Protein 6K52 (pdb70)

Nearest PDB structures (foldseek):
  6k54-assembly3_C  TM=1.002E+00  e=4.767E-101  metagenome
  6k53-assembly1_A  TM=1.001E+00  e=2.113E-100  metagenome
  6k55-assembly3_C  TM=9.970E-01  e=5.681E-97  Ardenticatenia bacterium
  7cbd-assembly1_A  TM=9.620E-01  e=1.735E-65  Cellulomonas fimi ATCC 484
  5xyh-assembly1_A  TM=9.557E-01  e=5.024E-64  Xanthomonas oryzae pv. oryzae

Secondary structure (DSSP, 8-state):
--S-TTTT-EEP--HHHHHHHHHHHHT-S-HHHHHHHHHHTTS-BPEEE-SGGGGTSTTHHHHHHHHHHHHHHHHTS-EEEEEEE---TTTTTTSSS---S--GGGTHHHHIIIIIIHHHHHHHT-GGGTTSEEEEEE-TTSHHHHHH-TTSHHHHHHHHHHHHHHHHHHHHHTTSTTEEEEEE---HHHH-SHHHHHHHHHHHHHHHHTSTTGGGS--EEEE-TT----S--TT---TT-EETTEEGGGSTTTTT-S--SHHHHHHHHHHHHHHTT--TT-EEEEE-TT----SEETTEE--SSS-S--SSHHHHHHHH-S---SSTT--SS-S----SPPEEEEETTEEEEEB-SPTTB-SS-SSSS---TT-TT----GGG-TTSB-SS-TTSB--PPSS--STTSB-HHHHHHHHHT-SSPP--

Sequence (428 aa):
MMLDNPFIGAIGYVNPDWATNVIISQANQTADPTLAAQMRKVATYSTAVWLDRRIAAITAGRGLRGHLDEALRRQMQQAGQPVVITLVIYDLPNRDDCSAAAAAASNGELLVAQNNGLARYKAEFIDPIVAILSDPRYAGLRIVTIIEPDDSLPNLVTNLSIPACAEEAQNAYIEGIRYAVNRLRTIPNVYIYLDIAHSGWLGWDNNNFNGAVNLYTQVVQQGMDQQGFNSIDGFITNVANYTPLEEEPYLPDPNLTIAGQPVRSASSFYEWNPYFDELDYALALRNAFIGRGFPSTIGMLIDTSRNGWGGCSYGRCRRPTGPSSDTSSVVNAYVDGSRVDRRYHRGNWCNQAGGIGERPQAAPRRSSGIDAYVWVKPPGESDGVSSQPGIVDPDDDPNKKFDPMCDPNGQSRYNSAYPTGALPNAPHAGRWFPQQFEILVRNAYPPIQQP

Foldseek 3Di:
DDLFQQPFAAEQQDVVLLVLLLVLLVVDDPVQLSVLSNLLSVFHEAAEPAALCQQVPDCHPLNSLVSLVVVCVVVVTAYEHEYEQAAQALALVQFPGDLHPAHPVPCRLVCCLPRPLVVVLVSLQPPVNLRYQYEYEYHPNQVLCVLPPCVRVSNVVCVVSSLVNRLSNLQSQLVRPRYAYAYEDEALLRQQDPSSLVSSLVRVQVSQCPHPVRLVSHQAYEYQALAAQAQDLPQQNFQQDDFPRGGLCCAPQNVNRSDRGGNVVRVVSLVSNVVVPRPNSHAYEYAQQFHQLADDDLHDHAAPHFDPPSPDSNVRCCNRGSPNAQHRPLRFAALTAGEDGWDACPDRRHGIYHNHPHQQFGQAAQDAPDADPVRNSFGDGQLQHQPAADPVDRVHGSNHDHPHDGGRDGDSVSNSSHQPRYVVHRDD

CATH classification: 3.20.20.40

Radius of gyration: 20.63 Å; Cα contacts (8 Å, |Δi|>4): 969; chains: 1; bounding box: 55×48×62 Å

Structure (mmCIF, N/CA/C/O backbone):
data_6K52
#
_entry.id   6K52
#
_cell.length_a   141.168
_cell.length_b   141.168
_cell.length_c   223.210
_cell.angle_alpha   90.000
_cell.angle_beta   90.000
_cell.angle_gamma   120.000
#
_symmetry.space_group_name_H-M   'H 3 2'
#
loop_
_entity.id
_entity.type
_entity.pdbx_description
1 polymer 'GH6 cellobiohydrolase, HMCEL6A'
2 non-polymer 'CALCIUM ION'
3 non-polymer 'ACETATE ION'
4 water water
#
loop_
_atom_site.group_PDB
_atom_site.id
_atom_site.type_symbol
_atom_site.label_atom_id
_atom_site.label_alt_id
_atom_site.label_comp_id
_atom_site.label_asym_id
_atom_site.label_entity_id
_atom_site.label_seq_id
_atom_site.pdbx_PDB_ins_code
_atom_site.Cartn_x
_atom_site.Cartn_y
_atom_site.Cartn_z
_atom_site.occupancy
_atom_site.B_iso_or_equiv
_atom_site.auth_seq_id
_atom_site.auth_comp_id
_atom_site.auth_asym_id
_atom_site.auth_atom_id
_atom_site.pdbx_PDB_model_num
ATOM 1 N N . MET A 1 1 ? -82.22929 -1.51058 -28.75346 1.000 48.59000 0 MET A N 1
ATOM 2 C CA A MET A 1 1 ? -81.30107 -0.84497 -27.83940 0.430 33.73000 0 MET A CA 1
ATOM 3 C CA B MET A 1 1 ? -81.31907 -0.83496 -27.84340 0.570 33.73000 0 MET A CA 1
ATOM 4 C C . MET A 1 1 ? -81.17817 -1.59924 -26.51855 1.000 32.72000 0 MET A C 1
ATOM 5 O O . MET A 1 1 ? -82.16325 -2.08410 -25.95657 1.000 34.60000 0 MET A O 1
ATOM 14 N N . LEU A 1 2 ? -79.94916 -1.70463 -26.03464 1.000 24.87000 1 LEU A N 1
ATOM 15 C CA . LEU A 1 2 ? -79.63727 -2.44592 -24.81980 1.000 20.70000 1 LEU A CA 1
ATOM 16 C C . LEU A 1 2 ? -80.08101 -1.69904 -23.55663 1.000 22.67000 1 LEU A C 1
ATOM 17 O O . LEU A 1 2 ? -80.19071 -0.46902 -23.55441 1.000 21.47000 1 LEU A O 1
ATOM 22 N N . ASP A 1 3 ? -80.33812 -2.43518 -22.47975 1.000 23.81000 2 ASP A N 1
ATOM 23 C CA . ASP A 1 3 ? -80.68788 -1.77832 -21.21961 1.000 25.49000 2 ASP A CA 1
ATOM 24 C C . ASP A 1 3 ? -79.45667 -1.10473 -20.61357 1.000 24.55000 2 ASP A C 1
ATOM 25 O O . ASP A 1 3 ? -79.57038 -0.05681 -19.98637 1.000 25.56000 2 ASP A O 1
ATOM 30 N N . ASN A 1 4 ? -78.28383 -1.69498 -20.82275 1.000 18.76000 3 ASN A N 1
ATOM 31 C CA . ASN A 1 4 ? -77.03366 -1.11837 -20.31072 1.000 17.68000 3 ASN A CA 1
ATOM 32 C C . ASN A 1 4 ? -75.90278 -1.37847 -21.29384 1.000 21.67000 3 ASN A C 1
ATOM 33 O O . ASN A 1 4 ? -75.44007 -2.51256 -21.41308 1.000 19.71000 3 ASN A O 1
ATOM 38 N N . PRO A 1 5 ? -75.42857 -0.32346 -21.98568 1.000 16.90000 4 PRO A N 1
ATOM 39 C CA . PRO A 1 5 ? -74.43269 -0.54151 -23.04378 1.000 16.62000 4 PRO A CA 1
ATOM 40 C C . PRO A 1 5 ? -73.07677 -0.99094 -22.51295 1.000 16.60000 4 PRO A C 1
ATOM 41 O O . PRO A 1 5 ? -72.24193 -1.44500 -23.29609 1.000 18.82000 4 PRO A O 1
ATOM 45 N N . PHE A 1 6 ? -72.86266 -0.88623 -21.20195 1.000 15.33000 5 PHE A N 1
ATOM 46 C CA . PHE A 1 6 ? -71.59472 -1.29464 -20.60910 1.000 17.52000 5 PHE A CA 1
ATOM 47 C C . PHE A 1 6 ? -71.53806 -2.78772 -20.28337 1.000 17.58000 5 PHE A C 1
ATOM 48 O O . PHE A 1 6 ? -70.45719 -3.34401 -20.09354 1.000 21.45000 5 PHE A O 1
ATOM 56 N N . ILE A 1 7 ? -72.70121 -3.42744 -20.21642 1.000 19.63000 6 ILE A N 1
ATOM 57 C CA . ILE A 1 7 ? -72.76655 -4.87347 -19.99167 1.000 20.31000 6 ILE A CA 1
ATOM 58 C C . ILE A 1 7 ? -72.46681 -5.60231 -21.29882 1.000 21.54000 6 ILE A C 1
ATOM 59 O O . ILE A 1 7 ? -73.09581 -5.33397 -22.31974 1.000 22.17000 6 ILE A O 1
ATOM 64 N N . GLY A 1 8 ? -71.50103 -6.51855 -21.27105 1.000 23.34000 7 GLY A N 1
ATOM 65 C CA . GLY A 1 8 ? -71.19330 -7.32241 -22.44422 1.000 23.66000 7 GLY A CA 1
ATOM 66 C C . GLY A 1 8 ? -70.29520 -6.63744 -23.46315 1.000 20.99000 7 GLY A C 1
ATOM 67 O O . GLY A 1 8 ? -70.19338 -7.08126 -24.60624 1.000 25.97000 7 GLY A O 1
ATOM 68 N N . ALA A 1 9 ? -69.64091 -5.55468 -23.05600 1.000 20.23000 8 ALA A N 1
ATOM 69 C CA . ALA A 1 9 ? -68.71880 -4.85274 -23.94093 1.000 17.79000 8 ALA A CA 1
ATOM 70 C C . ALA A 1 9 ? -67.47066 -4.48818 -23.16394 1.000 20.84000 8 ALA A C 1
ATOM 71 O O . ALA A 1 9 ? -67.52054 -4.32439 -21.94791 1.000 22.67000 8 ALA A O 1
ATOM 73 N N . ILE A 1 10 ? -66.34868 -4.37233 -23.85999 1.000 17.95000 9 ILE A N 1
ATOM 74 C CA . ILE A 1 10 ? -65.13052 -3.88974 -23.22998 1.000 20.22000 9 ILE A CA 1
ATOM 75 C C . ILE A 1 10 ? -64.96718 -2.41672 -23.57272 1.000 17.25000 9 ILE A C 1
ATOM 76 O O . ILE A 1 10 ? -65.40914 -1.97042 -24.63361 1.000 17.90000 9 ILE A O 1
ATOM 81 N N . GLY A 1 11 ? -64.35094 -1.65803 -22.67262 1.000 19.08000 10 GLY A N 1
ATOM 82 C CA . GLY A 1 11 ? -64.20361 -0.23103 -22.89338 1.000 17.68000 10 GLY A CA 1
ATOM 83 C C . GLY A 1 11 ? -63.15760 0.07491 -23.94639 1.000 15.66000 10 GLY A C 1
ATOM 84 O O . GLY A 1 11 ? -62.11876 -0.58233 -24.02257 1.000 17.77000 10 GLY A O 1
ATOM 85 N N . TYR A 1 12 ? -63.44241 1.07913 -24.76919 1.000 13.96000 11 TYR A N 1
ATOM 86 C CA . TYR A 1 12 ? -62.47334 1.60706 -25.71215 1.000 14.58000 11 TYR A CA 1
ATOM 87 C C . TYR A 1 12 ? -61.22618 2.06862 -24.98315 1.000 17.30000 11 TYR A C 1
ATOM 88 O O . TYR A 1 12 ? -61.31795 2.75946 -23.97102 1.000 16.55000 11 TYR A O 1
ATOM 97 N N . VAL A 1 13 ? -60.05430 1.69743 -25.49029 1.000 14.61000 12 VAL A N 1
ATOM 98 C CA . VAL A 1 13 ? -58.80615 2.17502 -24.91628 1.000 14.20000 12 VAL A CA 1
ATOM 99 C C . VAL A 1 13 ? -58.19496 3.18505 -25.88614 1.000 18.04000 12 VAL A C 1
ATOM 100 O O . VAL A 1 13 ? -57.83612 2.83817 -27.00722 1.000 19.17000 12 VAL A O 1
ATOM 104 N N . ASN A 1 14 ? -58.10463 4.43595 -25.45092 1.000 16.15000 13 ASN A N 1
ATOM 105 C CA . ASN A 1 14 ? -57.61442 5.52498 -26.29975 1.000 17.45000 13 ASN A CA 1
ATOM 106 C C . ASN A 1 14 ? -56.10244 5.45864 -26.43686 1.000 14.51000 13 ASN A C 1
ATOM 107 O O . ASN A 1 14 ? -55.38131 5.74429 -25.48685 1.000 15.93000 13 ASN A O 1
ATOM 112 N N . PRO A 1 15 ? -55.60961 5.10374 -27.63795 1.000 16.82000 14 PRO A N 1
ATOM 113 C CA . PRO A 1 15 ? -54.15966 4.92941 -27.77908 1.000 18.05000 14 PRO A CA 1
ATOM 114 C C . PRO A 1 15 ? -53.37833 6.22518 -27.58089 1.000 17.87000 14 PRO A C 1
ATOM 115 O O . PRO A 1 15 ? -52.21732 6.17883 -27.17298 1.000 19.85000 14 PRO A O 1
ATOM 119 N N . ASP A 1 16 ? -54.00307 7.36938 -27.84965 1.000 16.98000 15 ASP A N 1
ATOM 120 C CA . ASP A 1 16 ? -53.30375 8.64419 -27.69946 1.000 17.59000 15 ASP A CA 1
ATOM 121 C C . ASP A 1 16 ? -53.07557 8.99987 -26.23341 1.000 19.06000 15 ASP A C 1
ATOM 122 O O . ASP A 1 16 ? -52.03041 9.54855 -25.86538 1.000 21.33000 15 ASP A O 1
ATOM 127 N N . TRP A 1 17 ? -54.04560 8.66095 -25.39041 1.000 16.05000 16 TRP A N 1
ATOM 128 C CA . TRP A 1 17 ? -53.89146 8.84065 -23.95439 1.000 15.33000 16 TRP A CA 1
ATOM 129 C C . TRP A 1 17 ? -52.88968 7.80931 -23.41164 1.000 13.64000 16 TRP A C 1
ATOM 130 O O . TRP A 1 17 ? -51.96655 8.14895 -22.66663 1.000 15.62000 16 TRP A O 1
ATOM 141 N N . ALA A 1 18 ? -53.06501 6.55542 -23.80385 1.000 16.17000 17 ALA A N 1
ATOM 142 C CA . ALA A 1 18 ? -52.18124 5.49412 -23.31110 1.000 17.31000 17 ALA A CA 1
ATOM 143 C C . ALA A 1 18 ? -50.71819 5.79083 -23.66114 1.000 20.96000 17 ALA A C 1
ATOM 144 O O . ALA A 1 18 ? -49.81620 5.51246 -22.87125 1.000 20.11000 17 ALA A O 1
ATOM 146 N N . THR A 1 19 ? -50.48812 6.38498 -24.83005 1.000 19.82000 18 THR A N 1
ATOM 147 C CA . THR A 1 19 ? -49.12806 6.73673 -25.24707 1.000 20.33000 18 THR A CA 1
ATOM 148 C C . THR A 1 19 ? -48.46676 7.72339 -24.27893 1.000 23.06000 18 THR A C 1
ATOM 149 O O . THR A 1 19 ? -47.28077 7.59404 -23.96003 1.000 21.45000 18 THR A O 1
ATOM 153 N N . ASN A 1 20 ? -49.23349 8.69449 -23.78571 1.000 17.16000 19 ASN A N 1
ATOM 154 C CA . ASN A 1 20 ? -48.71920 9.60918 -22.77858 1.000 15.94000 19 ASN A CA 1
ATOM 155 C C . ASN A 1 20 ? -48.37429 8.88986 -21.48273 1.000 17.84000 19 ASN A C 1
ATOM 156 O O . ASN A 1 20 ? -47.35418 9.18050 -20.85174 1.000 21.28000 19 ASN A O 1
ATOM 161 N N . VAL A 1 21 ? -49.23749 7.96400 -21.08484 1.000 17.10000 20 VAL A N 1
ATOM 162 C CA . VAL A 1 21 ? -49.02060 7.22572 -19.84399 1.000 17.39000 20 VAL A CA 1
ATOM 163 C C . VAL A 1 21 ? -47.74880 6.39743 -19.93922 1.000 17.47000 20 VAL A C 1
ATOM 164 O O . VAL A 1 21 ? -46.91474 6.40706 -19.03427 1.000 19.00000 20 VAL A O 1
ATOM 168 N N . ILE A 1 22 ? -47.61105 5.68060 -21.04436 1.000 20.67000 21 ILE A N 1
ATOM 169 C CA A ILE A 1 22 ? -46.45527 4.81835 -21.23959 0.570 20.85000 21 ILE A CA 1
ATOM 170 C CA B ILE A 1 22 ? -46.45527 4.81936 -21.27459 0.430 20.86000 21 ILE A CA 1
ATOM 171 C C . ILE A 1 22 ? -45.17008 5.64106 -21.37552 1.000 21.70000 21 ILE A C 1
ATOM 172 O O . ILE A 1 22 ? -44.12914 5.26171 -20.83465 1.000 22.48000 21 ILE A O 1
ATOM 181 N N . SER A 1 23 ? -45.24684 6.78620 -22.05131 1.000 21.29000 22 SER A N 1
ATOM 182 C CA . SER A 1 23 ? -44.09463 7.68994 -22.13122 1.000 23.37000 22 SER A CA 1
ATOM 183 C C . SER A 1 23 ? -43.61243 8.13757 -20.75717 1.000 24.07000 22 SER A C 1
ATOM 184 O O . SER A 1 23 ? -42.41140 8.18823 -20.50623 1.000 25.13000 22 SER A O 1
ATOM 187 N N . GLN A 1 24 ? -44.54429 8.46964 -19.86505 1.000 21.86000 23 GLN A N 1
ATOM 188 C CA . GLN A 1 24 ? -44.16111 8.85330 -18.51000 1.000 19.92000 23 GLN A CA 1
ATOM 189 C C . GLN A 1 24 ? -43.59836 7.66102 -17.72825 1.000 21.84000 23 GLN A C 1
ATOM 190 O O . GLN A 1 24 ? -42.63827 7.81065 -16.96429 1.000 23.50000 23 GLN A O 1
ATOM 196 N N . ALA A 1 25 ? -44.19165 6.48620 -17.92243 1.000 20.70000 24 ALA A N 1
ATOM 197 C CA . ALA A 1 25 ? -43.70291 5.27296 -17.26368 1.000 23.32000 24 ALA A CA 1
ATOM 198 C C . ALA A 1 25 ? -42.24799 5.03068 -17.65482 1.000 26.85000 24 ALA A C 1
ATOM 199 O O . ALA A 1 25 ? -41.41402 4.70032 -16.81093 1.000 26.60000 24 ALA A O 1
ATOM 201 N N . ASN A 1 26 ? -41.94502 5.22583 -18.93480 1.000 25.23000 25 ASN A N 1
ATOM 202 C CA . ASN A 1 26 ? -40.58310 5.03559 -19.42992 1.000 28.10000 25 ASN A CA 1
ATOM 203 C C . ASN A 1 26 ? -39.57482 6.03825 -18.86980 1.000 33.50000 25 ASN A C 1
ATOM 204 O O . ASN A 1 26 ? -38.36888 5.79696 -18.90092 1.000 32.18000 25 ASN A O 1
ATOM 209 N N . GLN A 1 27 ? -40.06852 7.15927 -18.35857 1.000 28.72000 26 GLN A N 1
ATOM 210 C CA . GLN A 1 27 ? -39.20223 8.17696 -17.77644 1.000 28.45000 26 GLN A CA 1
ATOM 211 C C . GLN A 1 27 ? -39.25814 8.15569 -16.25544 1.000 30.59000 26 GLN A C 1
ATOM 212 O O . GLN A 1 27 ? -38.72088 9.04444 -15.59431 1.000 36.29000 26 GLN A O 1
ATOM 218 N N . THR A 1 28 ? -39.91335 7.13775 -15.70558 1.000 29.87000 27 THR A N 1
ATOM 219 C CA . THR A 1 28 ? -40.07129 7.01953 -14.25859 1.000 27.85000 27 THR A CA 1
ATOM 220 C C . THR A 1 28 ? -39.05750 6.03118 -13.68484 1.000 29.65000 27 THR A C 1
ATOM 221 O O . THR A 1 28 ? -39.02780 4.86424 -14.07205 1.000 33.59000 27 THR A O 1
ATOM 225 N N . ALA A 1 29 ? -38.23532 6.51281 -12.75780 1.000 33.12000 28 ALA A N 1
ATOM 226 C CA . ALA A 1 29 ? -37.12148 5.73244 -12.22001 1.000 37.99000 28 ALA A CA 1
ATOM 227 C C . ALA A 1 29 ? -37.56371 4.53840 -11.36420 1.000 36.45000 28 ALA A C 1
ATOM 228 O O . ALA A 1 29 ? -37.08400 3.41731 -11.55943 1.000 41.00000 28 ALA A O 1
ATOM 230 N N . ASP A 1 30 ? -38.46259 4.79044 -10.41610 1.000 33.08000 29 ASP A N 1
ATOM 231 C CA . ASP A 1 30 ? -39.02679 3.74043 -9.56625 1.000 32.86000 29 ASP A CA 1
ATOM 232 C C . ASP A 1 30 ? -39.72810 2.69275 -10.43040 1.000 39.93000 29 ASP A C 1
ATOM 233 O O . ASP A 1 30 ? -40.73107 2.98912 -11.07528 1.000 35.08000 29 ASP A O 1
ATOM 238 N N . PRO A 1 31 ? -39.21540 1.45163 -10.41666 1.000 39.83000 30 PRO A N 1
ATOM 239 C CA . PRO A 1 31 ? -39.74072 0.34890 -11.23482 1.000 36.75000 30 PRO A CA 1
ATOM 240 C C . PRO A 1 31 ? -41.17179 -0.03882 -10.86680 1.000 32.39000 30 PRO A C 1
ATOM 241 O O . PRO A 1 31 ? -41.93894 -0.41647 -11.75182 1.000 33.22000 30 PRO A O 1
ATOM 245 N N . THR A 1 32 ? -41.51670 0.03404 -9.58277 1.000 28.35000 31 THR A N 1
ATOM 246 C CA . THR A 1 32 ? -42.87474 -0.27571 -9.14174 1.000 29.22000 31 THR A CA 1
ATOM 247 C C . THR A 1 32 ? -43.86852 0.76562 -9.65748 1.000 30.64000 31 THR A C 1
ATOM 248 O O . THR A 1 32 ? -44.90064 0.41898 -10.24448 1.000 29.84000 31 THR A O 1
ATOM 252 N N . LEU A 1 33 ? -43.55320 2.03751 -9.43327 1.000 28.57000 32 LEU A N 1
ATOM 253 C CA . LEU A 1 33 ? -44.39896 3.12580 -9.92002 1.000 28.78000 32 LEU A CA 1
ATOM 254 C C . LEU A 1 33 ? -44.52208 3.06510 -11.43803 1.000 25.07000 32 LEU A C 1
ATOM 255 O O . LEU A 1 33 ? -45.61207 3.22347 -11.98493 1.000 24.97000 32 LEU A O 1
ATOM 260 N N . ALA A 1 34 ? -43.41018 2.81696 -12.12414 1.000 25.76000 33 ALA A N 1
ATOM 261 C CA . ALA A 1 34 ? -43.45030 2.71123 -13.57716 1.000 27.57000 33 ALA A CA 1
ATOM 262 C C . ALA A 1 34 ? -44.37060 1.57553 -14.02131 1.000 25.27000 33 ALA A C 1
ATOM 263 O O . ALA A 1 34 ? -45.13863 1.71889 -14.96923 1.000 24.21000 33 ALA A O 1
ATOM 265 N N . ALA A 1 35 ? -44.29683 0.44539 -13.32652 1.000 24.09000 34 ALA A N 1
ATOM 266 C CA . ALA A 1 35 ? -45.12414 -0.70434 -13.67667 1.000 27.08000 34 ALA A CA 1
ATOM 267 C C . ALA A 1 35 ? -46.60305 -0.41003 -13.41852 1.000 20.76000 34 ALA A C 1
ATOM 268 O O . ALA A 1 35 ? -47.47721 -0.86968 -14.16155 1.000 24.55000 34 ALA A O 1
ATOM 270 N N . GLN A 1 36 ? -46.87780 0.34885 -12.36437 1.000 20.37000 35 GLN A N 1
ATOM 271 C CA . GLN A 1 36 ? -48.24668 0.76213 -12.07121 1.000 20.31000 35 GLN A CA 1
ATOM 272 C C . GLN A 1 36 ? -48.78053 1.66546 -13.18201 1.000 19.90000 35 GLN A C 1
ATOM 273 O O . GLN A 1 36 ? -49.92259 1.51481 -13.61797 1.000 21.47000 35 GLN A O 1
ATOM 279 N N . MET A 1 37 ? -47.94933 2.59934 -13.63089 1.000 21.28000 36 MET A N 1
ATOM 280 C CA . MET A 1 37 ? -48.33319 3.45963 -14.74771 1.000 19.02000 36 MET A CA 1
ATOM 281 C C . MET A 1 37 ? -48.64947 2.63993 -15.99284 1.000 19.96000 36 MET A C 1
ATOM 282 O O . MET A 1 37 ? -49.64345 2.90230 -16.66873 1.000 19.23000 36 MET A O 1
ATOM 287 N N . ARG A 1 38 ? -47.83673 1.62579 -16.29008 1.000 20.24000 37 ARG A N 1
ATOM 288 C CA . ARG A 1 38 ? -48.11401 0.79207 -17.46021 1.000 22.60000 37 ARG A CA 1
ATOM 289 C C . ARG A 1 38 ? -49.46517 0.09738 -17.36725 1.000 21.94000 37 ARG A C 1
ATOM 290 O O . ARG A 1 38 ? -50.17028 -0.06026 -18.37323 1.000 21.96000 37 ARG A O 1
ATOM 298 N N . LYS A 1 39 ? -49.82820 -0.31375 -16.15730 1.000 19.02000 38 LYS A N 1
ATOM 299 C CA . LYS A 1 39 ? -51.13033 -0.92548 -15.92033 1.000 19.25000 38 LYS A CA 1
ATOM 300 C C . LYS A 1 39 ? -52.25310 0.08584 -16.14808 1.000 15.73000 38 LYS A C 1
ATOM 301 O O . LYS A 1 39 ? -53.26722 -0.22780 -16.76907 1.000 18.61000 38 LYS A O 1
ATOM 307 N N . VAL A 1 40 ? -52.06477 1.29770 -15.64687 1.000 17.68000 39 VAL A N 1
ATOM 308 C CA . VAL A 1 40 ? -53.06353 2.34898 -15.83961 1.000 15.56000 39 VAL A CA 1
ATOM 309 C C . VAL A 1 40 ? -53.38557 2.56033 -17.32856 1.000 16.87000 39 VAL A C 1
ATOM 310 O O . VAL A 1 40 ? -54.54755 2.73868 -17.70045 1.000 16.55000 39 VAL A O 1
ATOM 314 N N . ALA A 1 41 ? -52.36265 2.46423 -18.17664 1.000 16.13000 40 ALA A N 1
ATOM 315 C CA . ALA A 1 41 ? -52.51569 2.65953 -19.62259 1.000 19.37000 40 ALA A CA 1
ATOM 316 C C . ALA A 1 41 ? -53.42599 1.63988 -20.30572 1.000 18.09000 40 ALA A C 1
ATOM 317 O O . ALA A 1 41 ? -53.78802 1.81818 -21.46867 1.000 18.90000 40 ALA A O 1
ATOM 319 N N . THR A 1 42 ? -53.78320 0.56684 -19.59989 1.000 19.77000 41 THR A N 1
ATOM 320 C CA . THR A 1 42 ? -54.65449 -0.45485 -20.17302 1.000 17.47000 41 THR A CA 1
ATOM 321 C C . THR A 1 42 ? -56.13940 -0.16652 -19.95888 1.000 15.04000 41 THR A C 1
ATOM 322 O O . THR A 1 42 ? -56.99161 -0.87422 -20.49595 1.000 18.35000 41 THR A O 1
ATOM 326 N N . TYR A 1 43 ? -56.44510 0.87241 -19.18167 1.000 16.54000 42 TYR A N 1
ATOM 327 C CA . TYR A 1 43 ? -57.83800 1.18669 -18.85352 1.000 17.18000 42 TYR A CA 1
ATOM 328 C C . TYR A 1 43 ? -58.50083 2.14103 -19.85731 1.000 15.68000 42 TYR A C 1
ATOM 329 O O . TYR A 1 43 ? -57.81571 2.83800 -20.62423 1.000 16.66000 42 TYR A O 1
ATOM 338 N N . SER A 1 44 ? -59.83483 2.14136 -19.84422 1.000 14.20000 43 SER A N 1
ATOM 339 C CA . SER A 1 44 ? -60.66372 2.86973 -20.81604 1.000 15.70000 43 SER A CA 1
ATOM 340 C C . SER A 1 44 ? -60.99534 4.28873 -20.33576 1.000 17.70000 43 SER A C 1
ATOM 341 O O . SER A 1 44 ? -61.46223 4.47164 -19.20770 1.000 15.52000 43 SER A O 1
ATOM 344 N N . THR A 1 45 ? -60.76516 5.27883 -21.20360 1.000 14.60000 44 THR A N 1
ATOM 345 C CA . THR A 1 45 ? -61.06180 6.68085 -20.91132 1.000 13.28000 44 THR A CA 1
ATOM 346 C C . THR A 1 45 ? -61.92873 7.25426 -22.03116 1.000 13.18000 44 THR A C 1
ATOM 347 O O . THR A 1 45 ? -61.93793 6.72946 -23.14226 1.000 14.24000 44 THR A O 1
ATOM 351 N N . ALA A 1 46 ? -62.66245 8.31738 -21.72293 1.000 13.60000 45 ALA A N 1
ATOM 352 C CA . ALA A 1 46 ? -63.52936 8.95977 -22.71375 1.000 12.38000 45 ALA A CA 1
ATOM 353 C C . ALA A 1 46 ? -62.74919 9.87475 -23.64464 1.000 11.80000 45 ALA A C 1
ATOM 354 O O . ALA A 1 46 ? -61.70004 10.41143 -23.28461 1.000 13.13000 45 ALA A O 1
ATOM 356 N N . VAL A 1 47 ? -63.28823 10.05010 -24.84757 1.000 11.15000 46 VAL A N 1
ATOM 357 C CA . VAL A 1 47 ? -62.72806 10.97314 -25.83544 1.000 11.65000 46 VAL A CA 1
ATOM 358 C C . VAL A 1 47 ? -63.52874 12.26933 -25.77516 1.000 12.21000 46 VAL A C 1
ATOM 359 O O . VAL A 1 47 ? -64.74676 12.25666 -25.98308 1.000 14.27000 46 VAL A O 1
ATOM 363 N N . TRP A 1 48 ? -62.84446 13.37711 -25.48900 1.000 14.17000 47 TRP A N 1
ATOM 364 C CA . TRP A 1 48 ? -63.50513 14.67424 -25.32972 1.000 11.34000 47 TRP A CA 1
ATOM 365 C C . TRP A 1 48 ? -63.59303 15.42950 -26.65058 1.000 13.61000 47 TRP A C 1
ATOM 366 O O . TRP A 1 48 ? -62.58503 15.60338 -27.34561 1.000 13.79000 47 TRP A O 1
ATOM 377 N N . LEU A 1 49 ? -64.80395 15.86486 -26.99942 1.000 12.12000 48 LEU A N 1
ATOM 378 C CA . LEU A 1 49 ? -65.00081 16.74312 -28.15325 1.000 14.09000 48 LEU A CA 1
ATOM 379 C C . LEU A 1 49 ? -65.31943 18.12109 -27.59298 1.000 12.96000 48 LEU A C 1
ATOM 380 O O . LEU A 1 49 ? -66.48134 18.43732 -27.29785 1.000 13.81000 48 LEU A O 1
ATOM 385 N N . ASP A 1 50 ? -64.27023 18.92080 -27.40390 1.000 11.44000 49 ASP A N 1
ATOM 386 C CA . ASP A 1 50 ? -64.36388 20.15668 -26.61567 1.000 12.45000 49 ASP A CA 1
ATOM 387 C C . ASP A 1 50 ? -64.25663 21.39782 -27.50246 1.000 14.75000 49 ASP A C 1
ATOM 388 O O . ASP A 1 50 ? -64.21732 22.52872 -27.00625 1.000 17.32000 49 ASP A O 1
ATOM 393 N N . ARG A 1 51 ? -64.16777 21.15603 -28.80551 1.000 14.09000 50 ARG A N 1
ATOM 394 C CA A ARG A 1 51 ? -64.20958 22.22023 -29.80631 0.570 17.42000 50 ARG A CA 1
ATOM 395 C CA B ARG A 1 51 ? -64.13058 22.21921 -29.81232 0.430 17.41000 50 ARG A CA 1
ATOM 396 C C . ARG A 1 51 ? -64.41081 21.62152 -31.18741 1.000 16.86000 50 ARG A C 1
ATOM 397 O O . ARG A 1 51 ? -64.24811 20.42452 -31.38563 1.000 15.20000 50 ARG A O 1
ATOM 412 N N . ILE A 1 52 ? -64.81867 22.45280 -32.14223 1.000 14.06000 51 ILE A N 1
ATOM 413 C CA . ILE A 1 52 ? -65.08287 21.96210 -33.48030 1.000 13.22000 51 ILE A CA 1
ATOM 414 C C . ILE A 1 52 ? -63.85408 21.25691 -34.07251 1.000 12.77000 51 ILE A C 1
ATOM 415 O O . ILE A 1 52 ? -63.98438 20.21706 -34.72669 1.000 15.44000 51 ILE A O 1
ATOM 420 N N . ALA A 1 53 ? -62.67093 21.79557 -33.78748 1.000 18.70000 52 ALA A N 1
ATOM 421 C CA . ALA A 1 53 ? -61.41810 21.23036 -34.29467 1.000 16.26000 52 ALA A CA 1
ATOM 422 C C . ALA A 1 53 ? -61.21142 19.79122 -33.83794 1.000 17.74000 52 ALA A C 1
ATOM 423 O O . ALA A 1 53 ? -60.60767 18.97821 -34.55313 1.000 20.14000 52 ALA A O 1
ATOM 425 N N . ALA A 1 54 ? -61.73943 19.46914 -32.65996 1.000 18.42000 53 ALA A N 1
ATOM 426 C CA . ALA A 1 54 ? -61.55272 18.13599 -32.10422 1.000 15.70000 53 ALA A CA 1
ATOM 427 C C . ALA A 1 54 ? -62.17503 17.06130 -32.98437 1.000 15.84000 53 ALA A C 1
ATOM 428 O O . ALA A 1 54 ? -61.79231 15.89520 -32.91061 1.000 18.54000 53 ALA A O 1
ATOM 430 N N . ILE A 1 55 ? -63.12200 17.44569 -33.83924 1.000 11.96000 54 ILE A N 1
ATOM 431 C CA . ILE A 1 55 ? -63.78429 16.46300 -34.67638 1.000 13.70000 54 ILE A CA 1
ATOM 432 C C . ILE A 1 55 ? -62.80450 15.86095 -35.68355 1.000 15.38000 54 ILE A C 1
ATOM 433 O O . ILE A 1 55 ? -62.88281 14.67802 -35.98676 1.000 17.45000 54 ILE A O 1
ATOM 438 N N . THR A 1 56 ? -61.86433 16.67180 -36.16346 1.000 19.96000 55 THR A N 1
ATOM 439 C CA . THR A 1 56 ? -60.93651 16.19376 -37.19061 1.000 17.84000 55 THR A CA 1
ATOM 440 C C . THR A 1 56 ? -59.45348 16.23433 -36.79970 1.000 23.11000 55 THR A C 1
ATOM 441 O O . THR A 1 56 ? -58.61566 15.65926 -37.49885 1.000 22.49000 55 THR A O 1
ATOM 445 N N . ALA A 1 57 ? -59.12324 16.91005 -35.70359 1.000 21.71000 56 ALA A N 1
ATOM 446 C CA . ALA A 1 57 ? -57.72519 17.02464 -35.27566 1.000 22.08000 56 ALA A CA 1
ATOM 447 C C . ALA A 1 57 ? -57.13649 15.67442 -34.86294 1.000 32.26000 56 ALA A C 1
ATOM 448 O O . ALA A 1 57 ? -57.76863 14.90944 -34.13904 1.000 24.88000 56 ALA A O 1
ATOM 450 N N . GLY A 1 58 ? -55.91659 15.38120 -35.30507 1.000 30.89000 57 GLY A N 1
ATOM 451 C CA . GLY A 1 58 ? -55.30588 14.10299 -34.97634 1.000 24.67000 57 GLY A CA 1
ATOM 452 C C . GLY A 1 58 ? -56.04920 12.98030 -35.66350 1.000 21.60000 57 GLY A C 1
ATOM 453 O O . GLY A 1 58 ? -56.48323 13.13561 -36.79845 1.000 28.26000 57 GLY A O 1
ATOM 454 N N . ARG A 1 59 ? -56.22643 11.84122 -34.99370 1.000 24.57000 58 ARG A N 1
ATOM 455 C CA . ARG A 1 59 ? -56.98173 10.77452 -35.64484 1.000 24.98000 58 ARG A CA 1
ATOM 456 C C . ARG A 1 59 ? -58.44364 11.19490 -35.78767 1.000 17.78000 58 ARG A C 1
ATOM 457 O O . ARG A 1 59 ? -59.16382 10.67123 -36.63172 1.000 25.30000 58 ARG A O 1
ATOM 465 N N . GLY A 1 60 ? -58.85936 12.15386 -34.96047 1.000 24.35000 59 GLY A N 1
ATOM 466 C CA . GLY A 1 60 ? -60.19422 12.73020 -35.05328 1.000 26.51000 59 GLY A CA 1
ATOM 467 C C . GLY A 1 60 ? -61.28742 11.78038 -34.60139 1.000 24.04000 59 GLY A C 1
ATOM 468 O O . GLY A 1 60 ? -61.00267 10.65324 -34.21161 1.000 17.35000 59 GLY A O 1
ATOM 469 N N . LEU A 1 61 ? -62.54432 12.21470 -34.66523 1.000 16.74000 60 LEU A N 1
ATOM 470 C CA . LEU A 1 61 ? -63.64351 11.33789 -34.25432 1.000 16.15000 60 LEU A CA 1
ATOM 471 C C . LEU A 1 61 ? -63.70888 10.04006 -35.06955 1.000 19.14000 60 LEU A C 1
ATOM 472 O O . LEU A 1 61 ? -63.85811 8.95399 -34.49873 1.000 17.32000 60 LEU A O 1
ATOM 477 N N . ARG A 1 62 ? -63.60394 10.14127 -36.39654 1.000 15.54000 61 ARG A N 1
ATOM 478 C CA . ARG A 1 62 ? -63.59628 8.95142 -37.23975 1.000 18.15000 61 AR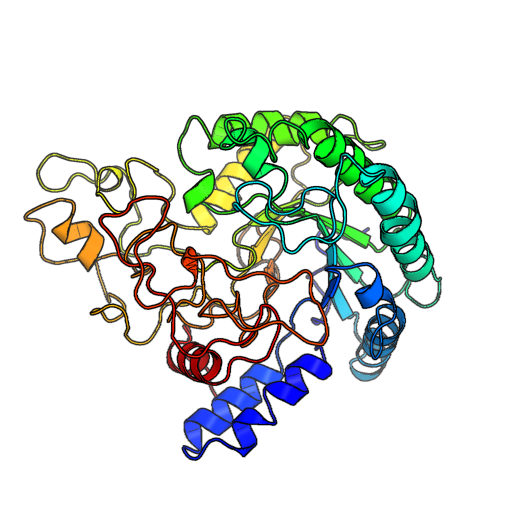G A CA 1
ATOM 479 C C . ARG A 1 62 ? -62.46048 8.01208 -36.86999 1.000 16.32000 61 ARG A C 1
ATOM 480 O O . ARG A 1 62 ? -62.64078 6.79512 -36.85020 1.000 20.67000 61 ARG A O 1
ATOM 488 N N . GLY A 1 63 ? -61.30432 8.58974 -36.56696 1.000 19.22000 62 GLY A N 1
ATOM 489 C CA . GLY A 1 63 ? -60.12349 7.81639 -36.22318 1.000 21.69000 62 GLY A CA 1
ATOM 490 C C . GLY A 1 63 ? -60.30860 7.02221 -34.94831 1.000 20.52000 62 GLY A C 1
ATOM 491 O O . GLY A 1 63 ? -59.92988 5.85110 -34.87055 1.000 19.27000 62 GLY A O 1
ATOM 492 N N . HIS A 1 64 ? -60.89939 7.65317 -33.93916 1.000 15.48000 63 HIS A N 1
ATOM 493 C CA . HIS A 1 64 ? -61.17748 6.93801 -32.69727 1.000 16.82000 63 HIS A CA 1
ATOM 494 C C . HIS A 1 64 ? -62.19677 5.83030 -32.92941 1.000 17.07000 63 HIS A C 1
ATOM 495 O O . HIS A 1 64 ? -62.08400 4.73517 -32.36561 1.000 17.76000 63 HIS A O 1
ATOM 502 N N . LEU A 1 65 ? -63.20175 6.10269 -33.75829 1.000 17.05000 64 LEU A N 1
ATOM 503 C CA . LEU A 1 65 ? -64.21501 5.09799 -34.03241 1.000 16.27000 64 LEU A CA 1
ATOM 504 C C . LEU A 1 65 ? -63.62535 3.93699 -34.84466 1.000 17.75000 64 LEU A C 1
ATOM 505 O O . LEU A 1 65 ? -63.96662 2.77003 -34.60785 1.000 18.12000 64 LEU A O 1
ATOM 510 N N . ASP A 1 66 ? -62.73333 4.25495 -35.78066 1.000 19.10000 65 ASP A N 1
ATOM 511 C CA . ASP A 1 66 ? -62.07163 3.21593 -36.56989 1.000 23.31000 65 ASP A CA 1
ATOM 512 C C . ASP A 1 66 ? -61.18479 2.35855 -35.67610 1.000 22.83000 65 ASP A C 1
ATOM 513 O O . ASP A 1 66 ? -61.11009 1.13756 -35.83832 1.000 25.06000 65 ASP A O 1
ATOM 518 N N . GLU A 1 67 ? -60.50857 3.00722 -34.73702 1.000 19.16000 66 GLU A N 1
ATOM 519 C CA . GLU A 1 67 ? -59.69368 2.29684 -33.75720 1.000 19.97000 66 GLU A CA 1
ATOM 520 C C . GLU A 1 67 ? -60.57083 1.42689 -32.85931 1.000 20.20000 66 GLU A C 1
ATOM 521 O O . GLU A 1 67 ? -60.20309 0.29874 -32.53153 1.000 18.83000 66 GLU A O 1
ATOM 527 N N . ALA A 1 68 ? -61.74169 1.93211 -32.47214 1.000 18.43000 67 ALA A N 1
ATOM 528 C CA . ALA A 1 68 ? -62.67284 1.11619 -31.69823 1.000 18.92000 67 ALA A CA 1
ATOM 529 C C . ALA A 1 68 ? -63.10219 -0.13156 -32.47443 1.000 18.90000 67 ALA A C 1
ATOM 530 O O . ALA A 1 68 ? -63.23641 -1.20864 -31.88761 1.000 20.22000 67 ALA A O 1
ATOM 532 N N . LEU A 1 69 ? -63.31124 0.01473 -33.78739 1.000 20.19000 68 LEU A N 1
ATOM 533 C CA . LEU A 1 69 ? -63.65657 -1.12604 -34.64057 1.000 24.00000 68 LEU A CA 1
ATOM 534 C C . LEU A 1 69 ? -62.54182 -2.16931 -34.62183 1.000 18.07000 68 LEU A C 1
ATOM 535 O O . LEU A 1 69 ? -62.80111 -3.37426 -34.52403 1.000 23.84000 68 LEU A O 1
ATOM 540 N N . ARG A 1 70 ? -61.30571 -1.68960 -34.70482 1.000 20.58000 69 ARG A N 1
ATOM 541 C CA A ARG A 1 70 ? -60.13992 -2.56588 -34.67906 0.560 22.48000 69 ARG A CA 1
ATOM 542 C CA B ARG A 1 70 ? -60.13492 -2.55789 -34.68006 0.440 22.49000 69 ARG A CA 1
ATOM 543 C C . ARG A 1 70 ? -60.05202 -3.32014 -33.36020 1.000 26.53000 69 ARG A C 1
ATOM 544 O O . ARG A 1 70 ? -59.81131 -4.52821 -33.34143 1.000 22.83000 69 ARG A O 1
ATOM 559 N N . GLN A 1 71 ? -60.25678 -2.60830 -32.25406 1.000 21.57000 70 GLN A N 1
ATOM 560 C CA . GLN A 1 71 ? -60.21885 -3.24554 -30.94117 1.000 19.88000 70 GLN A CA 1
ATOM 561 C C . GLN A 1 71 ? -61.33809 -4.26630 -30.78829 1.000 21.11000 70 GLN A C 1
ATOM 562 O O . GLN A 1 71 ? -61.17229 -5.28546 -30.11548 1.000 23.64000 70 GLN A O 1
ATOM 568 N N . MET A 1 72 ? -62.47806 -3.98791 -31.41017 1.000 21.75000 71 MET A N 1
ATOM 569 C CA . MET A 1 72 ? -63.61828 -4.89364 -31.37126 1.000 20.61000 71 MET A CA 1
ATOM 570 C C . MET A 1 72 ? -63.32964 -6.16956 -32.16551 1.000 25.46000 71 MET A C 1
ATOM 571 O O . MET A 1 72 ? -63.64888 -7.27457 -31.72069 1.000 25.75000 71 MET A O 1
ATOM 576 N N . GLN A 1 73 ? -62.72767 -6.00450 -33.34052 1.000 26.41000 72 GLN A N 1
ATOM 577 C CA . GLN A 1 73 ? -62.35300 -7.14644 -34.17275 1.000 25.90000 72 GLN A CA 1
ATOM 578 C C . GLN A 1 73 ? -61.33016 -7.99782 -33.42696 1.000 28.47000 72 GLN A C 1
ATOM 579 O O . GLN A 1 73 ? -61.47146 -9.21681 -33.33018 1.000 30.70000 72 GLN A O 1
ATOM 585 N N . GLN A 1 74 ? -60.31397 -7.33417 -32.88591 1.000 26.29000 73 GLN A N 1
ATOM 586 C CA . GLN A 1 74 ? -59.25308 -7.98856 -32.12609 1.000 29.71000 73 GLN A CA 1
ATOM 587 C C . GLN A 1 74 ? -59.76819 -8.75166 -30.89720 1.000 38.86000 73 GLN A C 1
ATOM 588 O O . GLN A 1 74 ? -59.32344 -9.86682 -30.61443 1.000 33.94000 73 GLN A O 1
ATOM 594 N N . ALA A 1 75 ? -60.71500 -8.15956 -30.17603 1.000 28.31000 74 ALA A N 1
ATOM 595 C CA . ALA A 1 75 ? -61.21907 -8.75766 -28.94511 1.000 28.58000 74 ALA A CA 1
ATOM 596 C C . ALA A 1 75 ? -62.28434 -9.82036 -29.18823 1.000 30.26000 74 ALA A C 1
ATOM 597 O O . ALA A 1 75 ? -62.49650 -10.69546 -28.34938 1.000 33.31000 74 ALA A O 1
ATOM 599 N N . GLY A 1 76 ? -62.96939 -9.73298 -30.32217 1.000 27.54000 75 GLY A N 1
ATOM 600 C CA . GLY A 1 76 ? -64.06063 -10.64867 -30.60227 1.000 28.63000 75 GLY A CA 1
ATOM 601 C C . GLY A 1 76 ? -65.29051 -10.39052 -29.75215 1.000 35.69000 75 GLY A C 1
ATOM 602 O O . GLY A 1 76 ? -66.12072 -11.27836 -29.55425 1.000 34.95000 75 GLY A O 1
ATOM 603 N N . GLN A 1 77 ? -65.41018 -9.16959 -29.23992 1.000 28.04000 76 GLN A N 1
ATOM 604 C CA . GLN A 1 77 ? -66.60304 -8.77543 -28.49577 1.000 33.42000 76 GLN A CA 1
ATOM 605 C C . GLN A 1 77 ? -66.83468 -7.26235 -28.61248 1.000 25.81000 76 GLN A C 1
ATOM 606 O O . GLN A 1 77 ? -65.91252 -6.52651 -28.98541 1.000 22.57000 76 GLN A O 1
ATOM 612 N N . PRO A 1 78 ? -68.07155 -6.80510 -28.34232 1.000 29.18000 77 PRO A N 1
ATOM 613 C CA . PRO A 1 78 ? -68.37422 -5.39298 -28.60405 1.000 21.82000 77 PRO A CA 1
ATOM 614 C C . PRO A 1 78 ? -67.50094 -4.45534 -27.77993 1.000 25.33000 77 PRO A C 1
ATOM 615 O O . PRO A 1 78 ? -67.06396 -4.79865 -26.67402 1.000 20.30000 77 PRO A O 1
ATOM 619 N N . VAL A 1 79 ? -67.24269 -3.27930 -28.33974 1.000 21.07000 78 VAL A N 1
ATOM 620 C CA . VAL A 1 79 ? -66.50639 -2.22961 -27.64559 1.000 18.06000 78 VAL A CA 1
ATOM 621 C C . VAL A 1 79 ? -67.48610 -1.10342 -27.35733 1.000 17.73000 78 VAL A C 1
ATOM 622 O O . VAL A 1 79 ? -68.30507 -0.76007 -28.21121 1.000 17.85000 78 VAL A O 1
ATOM 626 N N . VAL A 1 80 ? -67.43789 -0.56465 -26.14323 1.000 17.47000 79 VAL A N 1
ATOM 627 C CA . VAL A 1 80 ? -68.22158 0.62148 -25.81897 1.000 15.40000 79 VAL A CA 1
ATOM 628 C C . VAL A 1 80 ? -67.26829 1.80623 -25.73681 1.000 13.60000 79 VAL A C 1
ATOM 629 O O . VAL A 1 80 ? -66.29325 1.77486 -24.98088 1.000 14.19000 79 VAL A O 1
ATOM 633 N N . ILE A 1 81 ? -67.52009 2.83144 -26.55761 1.000 13.69000 80 ILE A N 1
ATOM 634 C CA . ILE A 1 81 ? -66.67680 4.02724 -26.57545 1.000 13.21000 80 ILE A CA 1
ATOM 635 C C . ILE A 1 81 ? -67.47548 5.20833 -26.02418 1.000 13.05000 80 ILE A C 1
ATOM 636 O O . ILE A 1 81 ? -68.64346 5.38168 -26.37108 1.000 14.27000 80 ILE A O 1
ATOM 641 N N . THR A 1 82 ? -66.84823 5.99002 -25.15108 1.000 12.92000 81 THR A N 1
ATOM 642 C CA . THR A 1 82 ? -67.50992 7.13407 -24.52483 1.000 11.73000 81 THR A CA 1
ATOM 643 C C . THR A 1 82 ? -66.98264 8.42605 -25.13763 1.000 12.62000 81 THR A C 1
ATOM 644 O O . THR A 1 82 ? -65.76860 8.63178 -25.23067 1.000 13.31000 81 THR A O 1
ATOM 648 N N . LEU A 1 83 ? -67.90846 9.28436 -25.56542 1.000 10.85000 82 LEU A N 1
ATOM 649 C CA . LEU A 1 83 ? -67.58118 10.57638 -26.15520 1.000 11.91000 82 LEU A CA 1
ATOM 650 C C . LEU A 1 83 ? -68.17686 11.67037 -25.28397 1.000 12.29000 82 LEU A C 1
ATOM 651 O O . LEU A 1 83 ? -69.30886 11.53656 -24.80892 1.000 15.32000 82 LEU A O 1
ATOM 656 N N . VAL A 1 84 ? -67.41659 12.73214 -25.04182 1.000 10.94000 83 VAL A N 1
ATOM 657 C CA . VAL A 1 84 ? -67.95126 13.85613 -24.27359 1.000 9.35000 83 VAL A CA 1
ATOM 658 C C . VAL A 1 84 ? -68.30505 14.98540 -25.24336 1.000 12.25000 83 VAL A C 1
ATOM 659 O O . VAL A 1 84 ? -67.43897 15.50131 -25.95732 1.000 13.08000 83 VAL A O 1
ATOM 663 N N . ILE A 1 85 ? -69.57996 15.36371 -25.26421 1.000 11.42000 84 ILE A N 1
ATOM 664 C CA . ILE A 1 85 ? -70.05475 16.42999 -26.14399 1.000 11.58000 84 ILE A CA 1
ATOM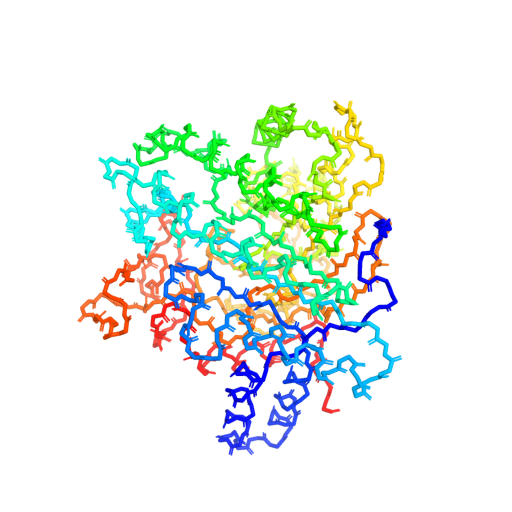 665 C C . ILE A 1 85 ? -69.95939 17.73082 -25.35176 1.000 12.61000 84 ILE A C 1
ATOM 666 O O . ILE A 1 85 ? -70.72428 17.93883 -24.41367 1.000 12.68000 84 ILE A O 1
ATOM 671 N N . TYR A 1 86 ? -69.01920 18.60865 -25.70266 1.000 11.74000 85 TYR A N 1
ATOM 672 C CA . TYR A 1 86 ? -68.69087 19.71241 -24.80648 1.000 10.80000 85 TYR A CA 1
ATOM 673 C C . TYR A 1 86 ? -68.32261 20.98146 -25.56327 1.000 13.99000 85 TYR A C 1
ATOM 674 O O . TYR A 1 86 ? -67.16451 21.40717 -25.55127 1.000 13.55000 85 TYR A O 1
ATOM 683 N N . ASP A 1 87 ? -69.30350 21.60881 -26.21010 1.000 11.88000 86 ASP A N 1
ATOM 684 C CA . ASP A 1 87 ? -68.99524 22.85887 -26.90489 1.000 12.62000 86 ASP A CA 1
ATOM 685 C C . ASP A 1 87 ? -70.17500 23.84016 -26.94864 1.000 14.63000 86 ASP A C 1
ATOM 686 O O . ASP A 1 87 ? -70.28687 24.61436 -27.88949 1.000 12.66000 86 ASP A O 1
ATOM 691 N N . LEU A 1 88 ? -71.04194 23.82819 -25.93359 1.000 12.80000 87 LEU A N 1
ATOM 692 C CA . LEU A 1 88 ? -72.15070 24.79046 -25.91934 1.000 13.35000 87 LEU A CA 1
ATOM 693 C C . LEU A 1 88 ? -71.62136 26.21633 -25.93912 1.000 13.70000 87 LEU A C 1
ATOM 694 O O . LEU A 1 88 ? -70.53026 26.48798 -25.44914 1.000 12.31000 87 LEU A O 1
ATOM 699 N N . PRO A 1 89 ? -72.39117 27.13862 -26.52590 1.000 12.43000 88 PRO A N 1
ATOM 700 C CA . PRO A 1 89 ? -71.99583 28.54652 -26.50167 1.000 14.19000 88 PRO A CA 1
ATOM 701 C C . PRO A 1 89 ? -72.11561 29.07829 -25.07357 1.000 15.51000 88 PRO A C 1
ATOM 702 O O . PRO A 1 89 ? -72.92668 28.56435 -24.29061 1.000 14.58000 88 PRO A O 1
ATOM 706 N N . ASN A 1 90 ? -71.30534 30.07703 -24.72944 1.000 15.11000 89 ASN A N 1
ATOM 707 C CA . ASN A 1 90 ? -71.18514 30.52475 -23.34536 1.000 13.54000 89 ASN A CA 1
ATOM 708 C C . ASN A 1 90 ? -70.89137 29.34252 -22.42160 1.000 15.68000 89 ASN A C 1
ATOM 709 O O . ASN A 1 90 ? -71.47433 29.22946 -21.35358 1.000 16.25000 89 ASN A O 1
ATOM 714 N N . ARG A 1 91 ? -70.00562 28.45738 -22.86081 1.000 15.84000 90 ARG A N 1
ATOM 715 C CA . ARG A 1 91 ? -69.65886 27.25216 -22.09405 1.000 14.44000 90 ARG A CA 1
ATOM 716 C C . ARG A 1 91 ? -69.05369 27.61476 -20.74303 1.000 14.26000 90 ARG A C 1
ATOM 717 O O . ARG A 1 91 ? -68.36843 28.63058 -20.63189 1.000 20.15000 90 ARG A O 1
ATOM 725 N N . ASP A 1 92 ? -69.32582 26.79265 -19.72416 1.000 14.99000 91 ASP A N 1
ATOM 726 C CA A ASP A 1 92 ? -68.81368 27.01927 -18.36515 0.660 18.99000 91 ASP A CA 1
ATOM 727 C CA B ASP A 1 92 ? -68.79168 27.01327 -18.37615 0.340 19.01000 91 ASP A CA 1
ATOM 728 C C . ASP A 1 92 ? -69.05331 28.44625 -17.91388 1.000 20.50000 91 ASP A C 1
ATOM 729 O O . ASP A 1 92 ? -68.12911 29.15795 -17.51480 1.000 21.41000 91 ASP A O 1
ATOM 738 N N . CYS A 1 93 ? -70.31121 28.85457 -17.97172 1.000 18.56000 92 CYS A N 1
ATOM 739 C CA . CYS A 1 93 ? -70.67486 30.25262 -17.78945 1.000 17.18000 92 CYS A CA 1
ATOM 740 C C . CYS A 1 93 ? -70.32863 30.83429 -16.42036 1.000 18.95000 92 CYS A C 1
ATOM 741 O O . CYS A 1 93 ? -70.19433 32.04524 -16.28915 1.000 20.07000 92 CYS A O 1
ATOM 744 N N . SER A 1 94 ? -70.19477 29.99207 -15.39952 1.000 18.12000 93 SER A N 1
ATOM 745 C CA . SER A 1 94 ? -69.95756 30.52678 -14.06544 1.000 23.71000 93 SER A CA 1
ATOM 746 C C . SER A 1 94 ? -68.49745 30.89939 -13.87947 1.000 27.46000 93 SER A C 1
ATOM 747 O O . SER A 1 94 ? -68.16621 31.68014 -12.98335 1.000 33.48000 93 SER A O 1
ATOM 750 N N A ALA A 1 95 ? -67.61163 30.40532 -14.73261 0.500 25.23000 94 ALA A N 1
ATOM 751 N N B ALA A 1 95 ? -67.65265 30.29233 -14.71763 0.500 25.28000 94 ALA A N 1
ATOM 752 C CA A ALA A 1 95 ? -66.25450 30.94099 -14.72560 0.500 25.20000 94 ALA A CA 1
ATOM 753 C CA B ALA A 1 95 ? -66.19264 30.31195 -14.58972 0.500 26.96000 94 ALA A CA 1
ATOM 754 C C A ALA A 1 95 ? -66.27919 32.36210 -15.29034 0.500 23.57000 94 ALA A C 1
ATOM 755 C C B ALA A 1 95 ? -65.61532 31.69885 -14.79050 0.500 23.99000 94 ALA A C 1
ATOM 756 O O A ALA A 1 95 ? -67.08617 32.67246 -16.17323 0.500 23.75000 94 ALA A O 1
ATOM 757 O O B ALA A 1 95 ? -66.30313 32.59011 -15.28530 0.500 23.74000 94 ALA A O 1
ATOM 760 N N A ALA A 1 96 ? -65.41894 33.22980 -14.76224 0.500 22.45000 95 ALA A N 1
ATOM 761 N N B ALA A 1 96 ? -64.34825 31.86947 -14.40555 0.500 22.72000 95 ALA A N 1
ATOM 762 C CA A ALA A 1 96 ? -65.30464 34.59486 -15.25700 0.500 23.15000 95 ALA A CA 1
ATOM 763 C CA B ALA A 1 96 ? -63.65695 33.14933 -14.55937 0.500 22.03000 95 ALA A CA 1
ATOM 764 C C A ALA A 1 96 ? -64.92474 34.58103 -16.73403 0.500 21.64000 95 ALA A C 1
ATOM 765 C C B ALA A 1 96 ? -63.88590 33.69464 -15.96325 0.500 21.96000 95 ALA A C 1
ATOM 766 O O A ALA A 1 96 ? -65.30257 35.47926 -17.49484 0.500 22.17000 95 ALA A O 1
ATOM 767 O O B ALA A 1 96 ? -64.50466 34.74282 -16.14502 0.500 23.10000 95 ALA A O 1
ATOM 770 N N A ALA A 1 97 ? -64.18001 33.54992 -17.12826 0.500 24.51000 96 ALA A N 1
ATOM 771 N N B ALA A 1 97 ? -63.40015 32.95270 -16.95142 0.500 20.28000 96 ALA A N 1
ATOM 772 C CA A ALA A 1 97 ? -63.78615 33.36208 -18.51932 0.500 23.28000 96 ALA A CA 1
ATOM 773 C CA B ALA A 1 97 ? -63.76318 33.18204 -18.34235 0.500 23.33000 96 ALA A CA 1
ATOM 774 C C A ALA A 1 97 ? -63.98353 31.92521 -18.98557 0.500 21.07000 96 ALA A C 1
ATOM 775 C C B ALA A 1 97 ? -63.94855 31.82621 -18.99859 0.500 21.05000 96 ALA A C 1
ATOM 776 O O A ALA A 1 97 ? -63.51072 30.98098 -18.36077 0.500 28.10000 96 ALA A O 1
ATOM 777 O O B ALA A 1 97 ? -63.43677 30.82099 -18.50880 0.500 28.17000 96 ALA A O 1
ATOM 780 N N . SER A 1 98 ? -64.66663 31.78858 -20.11155 1.000 21.51000 97 SER A N 1
ATOM 781 C CA . SER A 1 98 ? -64.94098 30.50876 -20.74876 1.000 21.16000 97 SER A CA 1
ATOM 782 C C . SER A 1 98 ? -63.76414 30.11464 -21.63991 1.000 18.41000 97 SER A C 1
ATOM 783 O O . SER A 1 98 ? -63.21397 30.96663 -22.32879 1.000 20.59000 97 SER A O 1
ATOM 786 N N . ASN A 1 99 ? -63.38045 28.83754 -21.62916 1.000 16.96000 98 ASN A N 1
ATOM 787 C CA . ASN A 1 99 ? -62.44264 28.32150 -22.63632 1.000 14.09000 98 ASN A CA 1
ATOM 788 C C . ASN A 1 99 ? -63.18581 27.93591 -23.89834 1.000 14.66000 98 ASN A C 1
ATOM 789 O O . ASN A 1 99 ? -62.56796 27.57594 -24.91044 1.000 15.20000 98 ASN A O 1
ATOM 794 N N . GLY A 1 100 ? -64.51579 27.99622 -23.83724 1.000 16.68000 99 GLY A N 1
ATOM 795 C CA . GLY A 1 100 ? -65.35096 27.61263 -24.96126 1.000 13.69000 99 GLY A CA 1
ATOM 796 C C . GLY A 1 100 ? -65.28578 28.61682 -26.09608 1.000 18.11000 99 GLY A C 1
ATOM 797 O O . GLY A 1 100 ? -65.32648 29.82478 -25.86386 1.000 20.93000 99 GLY A O 1
ATOM 798 N N . GLU A 1 101 ? -65.20098 28.11502 -27.32018 1.000 14.63000 100 GLU A N 1
ATOM 799 C CA . GLU A 1 101 ? -65.00985 28.96718 -28.49904 1.000 13.00000 100 GLU A CA 1
ATOM 800 C C . GLU A 1 101 ? -66.28972 29.65159 -29.00183 1.000 20.00000 100 GLU A C 1
ATOM 801 O O . GLU A 1 101 ? -66.21454 30.59771 -29.79067 1.000 21.14000 100 GLU A O 1
ATOM 807 N N . LEU A 1 102 ? -67.45781 29.17179 -28.57685 1.000 17.13000 101 LEU A N 1
ATOM 808 C CA . LEU A 1 102 ? -68.72071 29.69720 -29.10167 1.000 17.29000 101 LEU A CA 1
ATOM 809 C C . LEU A 1 102 ? -69.37342 30.64217 -28.09946 1.000 17.33000 101 LEU A C 1
ATOM 810 O O . LEU A 1 102 ? -69.34240 30.40195 -26.89550 1.000 17.59000 101 LEU A O 1
ATOM 815 N N . LEU A 1 103 ? -69.96719 31.71841 -28.61222 1.000 19.78000 102 LEU A N 1
ATOM 816 C CA . LEU A 1 103 ? -70.58889 32.74141 -27.77300 1.000 18.03000 102 LEU A CA 1
ATOM 817 C C . LEU A 1 103 ? -72.04887 32.91884 -28.16888 1.000 15.17000 102 LEU A C 1
ATOM 818 O O . LEU A 1 103 ? -72.35091 33.06313 -29.35083 1.000 18.48000 102 LEU A O 1
ATOM 823 N N . VAL A 1 104 ? -72.94481 32.91288 -27.18282 1.000 16.38000 103 VAL A N 1
ATOM 824 C CA . VAL A 1 104 ? -74.37579 33.05328 -27.45270 1.000 15.94000 103 VAL A CA 1
ATOM 825 C C . VAL A 1 104 ? -74.68754 34.29650 -28.28846 1.000 18.87000 103 VAL A C 1
ATOM 826 O O . VAL A 1 104 ? -75.47461 34.24086 -29.23142 1.000 17.66000 103 VAL A O 1
ATOM 830 N N . ALA A 1 105 ? -74.03925 35.40628 -27.95630 1.000 18.99000 104 ALA A N 1
ATOM 831 C CA . ALA A 1 105 ? -74.33898 36.67648 -28.61505 1.000 22.30000 104 ALA A CA 1
ATOM 832 C C . ALA A 1 105 ? -73.78805 36.76060 -30.03607 1.000 24.69000 104 ALA A C 1
ATOM 833 O O . ALA A 1 105 ? -74.10487 37.69481 -30.77488 1.000 27.78000 104 ALA A O 1
ATOM 835 N N . GLN A 1 106 ? -72.96331 35.79047 -30.42330 1.000 20.46000 105 GLN A N 1
ATOM 836 C CA . GLN A 1 106 ? -72.39640 35.77657 -31.76834 1.000 23.34000 105 GLN A CA 1
ATOM 837 C C . GLN A 1 106 ? -72.66676 34.47477 -32.49755 1.000 17.97000 105 GLN A C 1
ATOM 838 O O . GLN A 1 106 ? -71.73597 33.73961 -32.86675 1.000 19.00000 105 GLN A O 1
ATOM 844 N N . ASN A 1 107 ? -73.95784 34.21912 -32.68552 1.000 19.63000 106 ASN A N 1
ATOM 845 C CA A ASN A 1 107 ? -74.45117 33.07138 -33.43870 0.620 19.10000 106 ASN A CA 1
ATOM 846 C CA B ASN A 1 107 ? -74.41516 33.08337 -33.46370 0.380 19.11000 106 ASN A CA 1
ATOM 847 C C . ASN A 1 107 ? -74.01245 31.74217 -32.85896 1.000 17.76000 106 ASN A C 1
ATOM 848 O O . ASN A 1 107 ? -73.94774 30.73928 -33.56715 1.000 17.94000 106 ASN A O 1
ATOM 857 N N . GLY A 1 108 ? -73.73837 31.73186 -31.56098 1.000 16.35000 107 GLY A N 1
ATOM 858 C CA . GLY A 1 108 ? -73.23862 30.53462 -30.90523 1.000 17.90000 107 GLY A CA 1
ATOM 859 C C . GLY A 1 108 ? -74.12893 29.31786 -31.02940 1.000 13.85000 107 GLY A C 1
ATOM 860 O O . GLY A 1 108 ? -73.64121 28.23080 -31.35962 1.000 15.23000 107 GLY A O 1
ATOM 861 N N . LEU A 1 109 ? -75.42587 29.47813 -30.76428 1.000 14.26000 108 LEU A N 1
ATOM 862 C CA . LEU A 1 109 ? -76.32615 28.33236 -30.84043 1.000 15.35000 108 LEU A CA 1
ATOM 863 C C . LEU A 1 109 ? -76.37138 27.77263 -32.25253 1.000 15.46000 108 LEU A C 1
ATOM 864 O O . LEU A 1 109 ? -76.30569 26.56065 -32.45676 1.000 14.52000 108 LEU A O 1
ATOM 869 N N . ALA A 1 110 ? -76.48623 28.65884 -33.23437 1.000 14.68000 109 ALA A N 1
ATOM 870 C CA . ALA A 1 110 ? -76.57342 28.21511 -34.60844 1.000 15.97000 109 ALA A CA 1
ATOM 871 C C . ALA A 1 110 ? -75.30663 27.47788 -35.04765 1.000 14.72000 109 ALA A C 1
ATOM 872 O O . ALA A 1 110 ? -75.38592 26.47002 -35.74683 1.000 13.42000 109 ALA A O 1
ATOM 874 N N . ARG A 1 111 ? -74.15148 27.97852 -34.62664 1.000 14.52000 110 ARG A N 1
ATOM 875 C 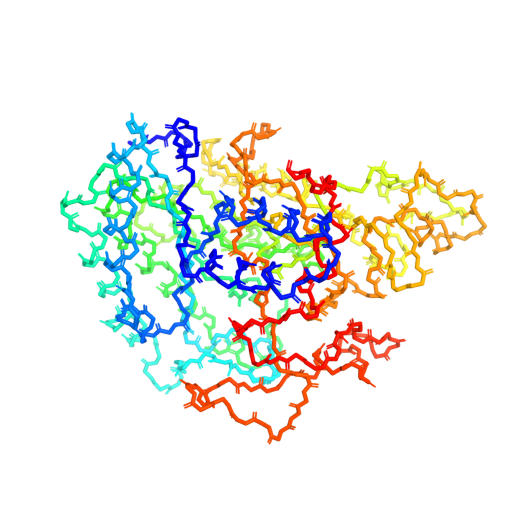CA . ARG A 1 111 ? -72.88266 27.33627 -34.95783 1.000 15.70000 110 ARG A CA 1
ATOM 876 C C . ARG A 1 111 ? -72.71794 26.00110 -34.21909 1.000 13.55000 110 ARG A C 1
ATOM 877 O O . ARG A 1 111 ? -72.18121 25.04307 -34.77529 1.000 13.35000 110 ARG A O 1
ATOM 885 N N . TYR A 1 112 ? -73.19187 25.94399 -32.98207 1.000 13.70000 111 TYR A N 1
ATOM 886 C CA . TYR A 1 112 ? -73.18613 24.69385 -32.21929 1.000 10.83000 111 TYR A CA 1
ATOM 887 C C . TYR A 1 112 ? -73.93344 23.61717 -32.98444 1.000 15.58000 111 TYR A C 1
ATOM 888 O O . TYR A 1 112 ? -73.45072 22.48708 -33.13668 1.000 13.07000 111 TYR A O 1
ATOM 897 N N . LYS A 1 113 ? -75.10939 23.96755 -33.49430 1.000 12.79000 112 LYS A N 1
ATOM 898 C CA . LYS A 1 113 ? -75.89067 23.00988 -34.26643 1.000 11.56000 112 LYS A CA 1
ATOM 899 C C . LYS A 1 113 ? -75.21085 22.59895 -35.57354 1.000 13.50000 112 LYS A C 1
ATOM 900 O O . LYS A 1 113 ? -75.05616 21.40796 -35.84177 1.000 13.97000 112 LYS A O 1
ATOM 906 N N . ALA A 1 114 ? -74.81166 23.58100 -36.38039 1.000 12.65000 113 ALA A N 1
ATOM 907 C CA . ALA A 1 114 ? -74.37182 23.31314 -37.75347 1.000 12.34000 113 ALA A CA 1
ATOM 908 C C . ALA A 1 114 ? -72.94194 22.82981 -37.88765 1.000 12.82000 113 ALA A C 1
ATOM 909 O O . ALA A 1 114 ? -72.64219 22.04191 -38.79881 1.000 12.50000 113 ALA A O 1
ATOM 911 N N . GLU A 1 115 ? -72.06377 23.31544 -37.01061 1.000 12.54000 114 GLU A N 1
ATOM 912 C CA . GLU A 1 115 ? -70.62484 23.06711 -37.12975 1.000 12.43000 114 GLU A CA 1
ATOM 913 C C . GLU A 1 115 ? -70.06901 22.09979 -36.09296 1.000 15.48000 114 GLU A C 1
ATOM 914 O O . GLU A 1 115 ? -68.92812 21.65153 -36.20911 1.000 15.74000 114 GLU A O 1
ATOM 920 N N . PHE A 1 116 ? -70.87602 21.78281 -35.08997 1.000 14.53000 115 PHE A N 1
ATOM 921 C CA . PHE A 1 116 ? -70.43717 20.87151 -34.03716 1.000 12.97000 115 PHE A CA 1
ATOM 922 C C . PHE A 1 116 ? -71.33247 19.63371 -33.97133 1.000 12.15000 115 PHE A C 1
ATOM 923 O O . PHE A 1 116 ? -70.88976 18.53967 -34.30055 1.000 12.78000 115 PHE A O 1
ATOM 931 N N . ILE A 1 117 ? -72.59141 19.79095 -33.56822 1.000 11.00000 116 ILE A N 1
ATOM 932 C CA . ILE A 1 117 ? -73.49368 18.64316 -33.51737 1.000 12.47000 116 ILE A CA 1
ATOM 933 C C . ILE A 1 117 ? -73.69094 17.96445 -34.87348 1.000 14.09000 116 ILE A C 1
ATOM 934 O O . ILE A 1 117 ? -73.53824 16.75243 -34.98871 1.000 14.52000 116 ILE A O 1
ATOM 939 N N . ASP A 1 118 ? -74.01981 18.73472 -35.91132 1.000 11.87000 117 ASP A N 1
ATOM 940 C CA . ASP A 1 118 ? -74.32405 18.10902 -37.18941 1.000 11.97000 117 ASP A CA 1
ATOM 941 C C . ASP A 1 118 ? -73.18429 17.23084 -37.71864 1.000 12.61000 117 ASP A C 1
ATOM 942 O O . ASP A 1 118 ? -73.43659 16.10698 -38.14083 1.000 12.60000 117 ASP A O 1
ATOM 947 N N . PRO A 1 119 ? -71.93517 17.73954 -37.71463 1.000 13.68000 118 PRO A N 1
ATOM 948 C CA . PRO A 1 119 ? -70.91743 16.83239 -38.27386 1.000 12.78000 118 PRO A CA 1
ATOM 949 C C . PRO A 1 119 ? -70.63166 15.64016 -37.37109 1.000 13.49000 118 PRO A C 1
ATOM 950 O O . PRO A 1 119 ? -70.27295 14.57716 -37.88731 1.000 14.17000 118 PRO A O 1
ATOM 954 N N . ILE A 1 120 ? -70.80354 15.79796 -36.05905 1.000 12.20000 119 ILE A N 1
ATOM 955 C CA . ILE A 1 120 ? -70.65776 14.64577 -35.16327 1.000 13.76000 119 ILE A CA 1
ATOM 956 C C . ILE A 1 120 ? -71.71604 13.57908 -35.47940 1.000 15.21000 119 ILE A C 1
ATOM 957 O O . ILE A 1 120 ? -71.40134 12.38903 -35.61463 1.000 13.39000 119 ILE A O 1
ATOM 962 N N . VAL A 1 121 ? -72.96894 14.01041 -35.60724 1.000 12.94000 120 VAL A N 1
ATOM 963 C CA . VAL A 1 121 ? -74.07118 13.10773 -35.92433 1.000 11.72000 120 VAL A CA 1
ATOM 964 C C . VAL A 1 121 ? -73.85844 12.41093 -37.26547 1.000 15.68000 120 VAL A C 1
ATOM 965 O O . VAL A 1 121 ? -74.10774 11.21501 -37.39168 1.000 15.84000 120 VAL A O 1
ATOM 969 N N . ALA A 1 122 ? -73.36432 13.14598 -38.25737 1.000 14.67000 121 ALA A N 1
ATOM 970 C CA . ALA A 1 122 ? -73.09655 12.54015 -39.55850 1.000 15.29000 121 ALA A CA 1
ATOM 971 C C . ALA A 1 122 ? -72.07782 11.40189 -39.45577 1.000 15.45000 121 ALA A C 1
ATOM 972 O O . ALA A 1 122 ? -72.25512 10.33604 -40.06595 1.000 17.13000 121 ALA A O 1
ATOM 974 N N . ILE A 1 123 ? -71.02072 11.61549 -38.68080 1.000 14.71000 122 ILE A N 1
ATOM 975 C CA . ILE A 1 123 ? -69.99596 10.58321 -38.51005 1.000 15.63000 122 ILE A CA 1
ATOM 976 C C . ILE A 1 123 ? -70.54221 9.38220 -37.74023 1.000 16.80000 122 ILE A C 1
ATOM 977 O O . ILE A 1 123 ? -70.35251 8.23223 -38.14145 1.000 16.81000 122 ILE A O 1
ATOM 982 N N . LEU A 1 124 ? -71.24407 9.64818 -36.64014 1.000 15.27000 123 LEU A N 1
ATOM 983 C CA . LEU A 1 124 ? -71.78828 8.57616 -35.81330 1.000 15.81000 123 LEU A CA 1
ATOM 984 C C . LEU A 1 124 ? -72.83753 7.75855 -36.55938 1.000 19.05000 123 LEU A C 1
ATOM 985 O O . LEU A 1 124 ? -73.08879 6.60355 -36.21158 1.000 21.72000 123 LEU A O 1
ATOM 990 N N . SER A 1 125 ? -73.44145 8.35788 -37.58524 1.000 18.68000 124 SER A N 1
ATOM 991 C CA . SER A 1 125 ? -74.48166 7.70728 -38.37629 1.000 18.91000 124 SER A CA 1
ATOM 992 C C . SER A 1 125 ? -73.93596 6.72733 -39.41350 1.000 22.84000 124 SER A C 1
ATOM 993 O O . SER A 1 125 ? -74.69718 5.95963 -40.00659 1.000 26.99000 124 SER A O 1
ATOM 996 N N . ASP A 1 126 ? -72.62696 6.76405 -39.63258 1.000 19.10000 125 ASP A N 1
ATOM 997 C CA . ASP A 1 126 ? -71.98224 5.88507 -40.60978 1.000 18.98000 125 ASP A CA 1
ATOM 998 C C . ASP A 1 126 ? -72.25757 4.42508 -40.25302 1.000 23.23000 125 ASP A C 1
ATOM 999 O O . ASP A 1 126 ? -71.93661 3.97780 -39.15612 1.000 20.80000 125 ASP A O 1
ATOM 1004 N N . PRO A 1 127 ? -72.86382 3.67239 -41.18412 1.000 24.82000 126 PRO A N 1
ATOM 1005 C CA . PRO A 1 127 ? -73.21514 2.26743 -40.94835 1.000 22.57000 126 PRO A CA 1
ATOM 1006 C C . PRO A 1 127 ? -72.02733 1.40507 -40.52158 1.000 18.33000 126 PRO A C 1
ATOM 1007 O O . PRO A 1 127 ? -72.23754 0.36801 -39.89976 1.000 22.55000 126 PRO A O 1
ATOM 1011 N N . ARG A 1 128 ? -70.80924 1.84283 -40.82158 1.000 23.17000 127 ARG A N 1
ATOM 1012 C CA . ARG A 1 128 ? -69.61139 1.10346 -40.43279 1.000 22.58000 127 ARG A CA 1
ATOM 1013 C C . ARG A 1 128 ? -69.48134 0.93616 -38.91783 1.000 24.53000 127 ARG A C 1
ATOM 1014 O O . ARG A 1 128 ? -68.81853 0.00991 -38.44004 1.000 22.81000 127 ARG A O 1
ATOM 1022 N N . TYR A 1 129 ? -70.13007 1.82118 -38.16463 1.000 22.95000 128 TYR A N 1
ATOM 1023 C CA . TYR A 1 129 ? -69.96598 1.83788 -36.70964 1.000 19.45000 128 TYR A CA 1
ATOM 1024 C C . TYR A 1 129 ? -71.11309 1.17202 -35.94768 1.000 22.90000 128 TYR A C 1
ATOM 1025 O O . TYR A 1 129 ? -71.15400 1.21180 -34.71467 1.000 21.21000 128 TYR A O 1
ATOM 1034 N N . ALA A 1 130 ? -72.02829 0.53637 -36.67874 1.000 23.03000 129 ALA A N 1
ATOM 1035 C CA . ALA A 1 130 ? -73.24239 -0.03344 -36.08477 1.000 21.58000 129 ALA A CA 1
ATOM 1036 C C . ALA A 1 130 ? -72.98357 -1.05870 -34.98697 1.000 20.59000 129 ALA A C 1
ATOM 1037 O O . ALA A 1 130 ? -73.80756 -1.23366 -34.08895 1.000 23.42000 129 ALA A O 1
ATOM 1039 N N . GLY A 1 131 ? -71.83774 -1.73097 -35.05116 1.000 21.27000 130 GLY A N 1
ATOM 1040 C CA . GLY A 1 131 ? -71.51493 -2.76422 -34.08037 1.000 22.57000 130 GLY A CA 1
ATOM 1041 C C . GLY A 1 131 ? -70.99172 -2.24559 -32.75431 1.000 23.03000 130 GLY A C 1
ATOM 1042 O O . GLY A 1 131 ? -70.91784 -2.98679 -31.77845 1.000 21.32000 130 GLY A O 1
ATOM 1043 N N . LEU A 1 132 ? -70.61941 -0.97369 -32.71810 1.000 20.97000 131 LEU A N 1
ATOM 1044 C CA . LEU A 1 132 ? -70.15018 -0.36303 -31.48202 1.000 18.56000 131 LEU A CA 1
ATOM 1045 C C . LEU A 1 132 ? -71.31703 0.01410 -30.58188 1.000 21.36000 131 LEU A C 1
ATOM 1046 O O . LEU A 1 132 ? -72.44903 0.14745 -31.04078 1.000 20.41000 131 LEU A O 1
ATOM 1051 N N . ARG A 1 133 ? -71.04491 0.16780 -29.29087 1.000 15.87000 132 ARG A N 1
ATOM 1052 C CA . ARG A 1 133 ? -71.95668 0.92286 -28.43868 1.000 15.45000 132 ARG A CA 1
ATOM 1053 C C . ARG A 1 133 ? -71.27734 2.26466 -28.25648 1.000 15.80000 132 ARG A C 1
ATOM 1054 O O . ARG A 1 133 ? -70.11430 2.32631 -27.85554 1.000 16.84000 132 ARG A O 1
ATOM 1062 N N . ILE A 1 134 ? -71.98010 3.33890 -28.60224 1.000 13.93000 133 ILE A N 1
ATOM 1063 C CA . ILE A 1 134 ? -71.40677 4.67174 -28.50303 1.000 12.58000 133 ILE A CA 1
ATOM 1064 C C . ILE A 1 134 ? -72.12651 5.42771 -27.39085 1.000 14.12000 133 ILE A C 1
ATOM 1065 O O . ILE A 1 134 ? -73.33346 5.65502 -27.46773 1.000 15.75000 133 ILE A O 1
ATOM 1070 N N . VAL A 1 135 ? -71.39436 5.77235 -26.33783 1.000 11.83000 134 VAL A N 1
ATOM 1071 C CA . VAL A 1 135 ? -71.98311 6.50829 -25.22666 1.000 11.80000 134 VAL A CA 1
ATOM 1072 C C . VAL A 1 135 ? -71.62076 7.98022 -25.33542 1.000 13.52000 134 VAL A C 1
ATOM 1073 O O . VAL A 1 135 ? -70.44568 8.32596 -25.45943 1.000 15.90000 134 VAL A O 1
ATOM 1077 N N . THR A 1 136 ? -72.63255 8.84746 -25.29920 1.000 12.30000 135 THR A N 1
ATOM 1078 C CA . THR A 1 136 ? -72.39320 10.28342 -25.39695 1.000 11.33000 135 THR A CA 1
ATOM 1079 C C . THR A 1 136 ? -72.72795 10.97826 -24.08781 1.000 14.29000 135 THR A C 1
ATOM 1080 O O . THR A 1 136 ? -73.87293 10.94446 -23.63374 1.000 16.23000 135 THR A O 1
ATOM 1084 N N . ILE A 1 137 ? -71.72176 11.59991 -23.47976 1.000 12.06000 136 ILE A N 1
ATOM 1085 C CA . ILE A 1 137 ? -71.92950 12.36174 -22.25161 1.000 11.69000 136 ILE A CA 1
ATOM 1086 C C . ILE A 1 137 ? -72.27318 13.77490 -22.68933 1.000 12.59000 136 ILE A C 1
ATOM 1087 O O . ILE A 1 137 ? -71.47707 14.41583 -23.37026 1.000 13.02000 136 ILE A O 1
ATOM 1092 N N . ILE A 1 138 ? -73.44604 14.27512 -22.30316 1.000 11.67000 137 ILE A N 1
ATOM 1093 C CA . ILE A 1 138 ? -73.89876 15.55533 -22.85790 1.000 13.65000 137 ILE A CA 1
ATOM 1094 C C . ILE A 1 138 ? -73.56441 16.75808 -21.96671 1.000 14.62000 137 ILE A C 1
ATOM 1095 O O . ILE A 1 138 ? -74.13930 16.91703 -20.88764 1.000 12.91000 137 ILE A O 1
ATOM 1100 N N . GLU A 1 139 ? -72.61624 17.57494 -22.43062 1.000 12.27000 138 GLU A N 1
ATOM 1101 C CA . GLU A 1 139 ? -72.36988 18.93678 -21.91339 1.000 12.64000 138 GLU A CA 1
ATOM 1102 C C . GLU A 1 139 ? -72.22373 19.12847 -20.39536 1.000 11.31000 138 GLU A C 1
ATOM 1103 O O . GLU A 1 139 ? -73.09656 19.68657 -19.73421 1.000 12.18000 138 GLU A O 1
ATOM 1109 N N . PRO A 1 140 ? -71.09281 18.68310 -19.83951 1.000 11.90000 139 PRO A N 1
ATOM 1110 C CA . PRO A 1 140 ? -70.73665 18.97476 -18.44748 1.000 12.39000 139 PRO A CA 1
ATOM 1111 C C . PRO A 1 140 ? -70.76626 20.47671 -18.14621 1.000 14.75000 139 PRO A C 1
ATOM 1112 O O . PRO A 1 140 ? -70.52913 21.26282 -19.06708 1.000 15.74000 139 PRO A O 1
ATOM 1116 N N . ASP A 1 141 ? -71.07509 20.84556 -16.90012 1.000 17.54000 140 ASP A N 1
ATOM 1117 C CA A ASP A 1 141 ? -71.01672 22.24847 -16.47187 0.540 18.25000 140 ASP A CA 1
ATOM 1118 C CA B ASP A 1 141 ? -71.06072 22.24348 -16.45187 0.460 18.27000 140 ASP A CA 1
ATOM 1119 C C . ASP A 1 141 ? -71.94256 23.13885 -17.31565 1.000 21.94000 140 ASP A C 1
ATOM 1120 O O . ASP A 1 141 ? -71.57631 24.27082 -17.66247 1.000 22.21000 140 ASP A O 1
ATOM 1129 N N . SER A 1 142 ? -73.12070 22.63820 -17.66367 1.000 13.43000 141 SER A N 1
ATOM 1130 C CA . SER A 1 142 ? -74.07255 23.47456 -18.39046 1.000 9.92000 141 SER A CA 1
ATOM 1131 C C . SER A 1 142 ? -75.31744 23.67971 -17.53134 1.000 14.89000 141 SER A C 1
ATOM 1132 O O . SER A 1 142 ? -75.40516 24.65559 -16.79016 1.000 15.21000 141 SER A O 1
ATOM 1135 N N . LEU A 1 143 ? -76.25668 22.74095 -17.60045 1.000 11.26000 142 LEU A N 1
ATOM 1136 C CA . LEU A 1 143 ? -77.51660 22.87312 -16.85535 1.000 12.53000 142 LEU A CA 1
ATOM 1137 C C . LEU A 1 143 ? -77.42543 23.15483 -15.34630 1.000 12.89000 142 LEU A C 1
ATOM 1138 O O . LEU A 1 143 ? -78.25822 23.90193 -14.82711 1.000 14.27000 142 LEU A O 1
ATOM 1143 N N . PRO A 1 144 ? -76.44253 22.56446 -14.63247 1.000 12.91000 143 PRO A N 1
ATOM 1144 C CA . PRO A 1 144 ? -76.38536 22.88418 -13.19842 1.000 14.89000 143 PRO A CA 1
ATOM 1145 C C . PRO A 1 144 ? -76.21198 24.38109 -12.94016 1.000 15.42000 143 PRO A C 1
ATOM 1146 O O . PRO A 1 144 ? -76.66380 24.86802 -11.89804 1.000 16.76000 143 PRO A O 1
ATOM 1150 N N . ASN A 1 145 ? -75.58886 25.10311 -13.87307 1.000 15.21000 144 ASN A N 1
ATOM 1151 C CA . ASN A 1 145 ? -75.47450 26.55406 -13.72181 1.000 18.49000 144 ASN A CA 1
ATOM 1152 C C . ASN A 1 145 ? -76.81033 27.27638 -13.72660 1.000 20.26000 144 ASN A C 1
ATOM 1153 O O . ASN A 1 145 ? -76.95003 28.35231 -13.13939 1.000 19.34000 144 ASN A O 1
ATOM 1158 N N . LEU A 1 146 ? -77.80051 26.69574 -14.39764 1.000 16.65000 145 LEU A N 1
ATOM 1159 C CA . LEU A 1 146 ? -79.11436 27.31107 -14.43544 1.000 19.61000 145 LEU A CA 1
ATOM 1160 C C . LEU A 1 146 ? -79.88334 27.08202 -13.13044 1.000 20.67000 145 LEU A C 1
ATOM 1161 O O . LEU A 1 146 ? -80.91617 27.70623 -12.89326 1.000 23.70000 145 LEU A O 1
ATOM 1166 N N . VAL A 1 147 ? -79.36950 26.19574 -12.27663 1.000 17.62000 146 VAL A N 1
ATOM 1167 C CA . VAL A 1 147 ? -79.95647 25.97565 -10.95463 1.000 14.94000 146 VAL A CA 1
ATOM 1168 C C . VAL A 1 147 ? -79.37216 26.95232 -9.94249 1.000 17.26000 146 VAL A C 1
ATOM 1169 O O . VAL A 1 147 ? -80.10197 27.55636 -9.15834 1.000 22.30000 146 VAL A O 1
ATOM 1173 N N . THR A 1 148 ? -78.05512 27.12401 -9.97154 1.000 17.30000 147 THR A N 1
ATOM 1174 C CA . THR A 1 148 ? -77.39588 27.86565 -8.89645 1.000 18.47000 147 THR A CA 1
ATOM 1175 C C . THR A 1 148 ? -76.73058 29.19156 -9.27625 1.000 21.07000 147 THR A C 1
ATOM 1176 O O . THR A 1 148 ? -76.44332 30.00133 -8.38812 1.000 20.52000 147 THR A O 1
ATOM 1180 N N . ASN A 1 149 ? -76.47261 29.41073 -10.56423 1.000 18.28000 148 ASN A N 1
ATOM 1181 C CA . ASN A 1 149 ? -75.63036 30.53360 -10.98908 1.000 15.48000 148 ASN A CA 1
ATOM 1182 C C . ASN A 1 149 ? -76.28217 31.56692 -11.90985 1.000 15.54000 148 ASN A C 1
ATOM 1183 O O . ASN A 1 149 ? -75.58505 32.23889 -12.66677 1.000 16.98000 148 ASN A O 1
ATOM 1188 N N . LEU A 1 150 ? -77.59913 31.71223 -11.83474 1.000 17.95000 149 LEU A N 1
ATOM 1189 C CA . LEU A 1 150 ? -78.27895 32.65856 -12.71953 1.000 19.91000 149 LEU A CA 1
ATOM 1190 C C . LEU A 1 150 ? -77.99957 34.11742 -12.35128 1.000 21.34000 149 LEU A C 1
ATOM 1191 O O . LEU A 1 150 ? -78.32540 35.02464 -13.11110 1.000 21.52000 149 LEU A O 1
ATOM 1196 N N . SER A 1 151 ? -77.38244 34.34406 -11.19628 1.000 24.36000 150 SER A N 1
ATOM 1197 C CA . SER A 1 151 ? -76.93609 35.68989 -10.83606 1.000 22.03000 150 SER A CA 1
ATOM 1198 C C . SER A 1 151 ? -75.77904 36.15077 -11.72405 1.000 26.90000 150 SER A C 1
ATOM 1199 O O . SER A 1 151 ? -75.47575 37.34571 -11.80286 1.000 30.25000 150 SER A O 1
ATOM 1202 N N . ILE A 1 152 ? -75.13531 35.20073 -12.39127 1.000 18.51000 151 ILE A N 1
ATOM 1203 C CA . ILE A 1 152 ? -74.02630 35.49062 -13.28428 1.000 18.75000 151 ILE A CA 1
ATOM 1204 C C . ILE A 1 152 ? -74.57033 35.72501 -14.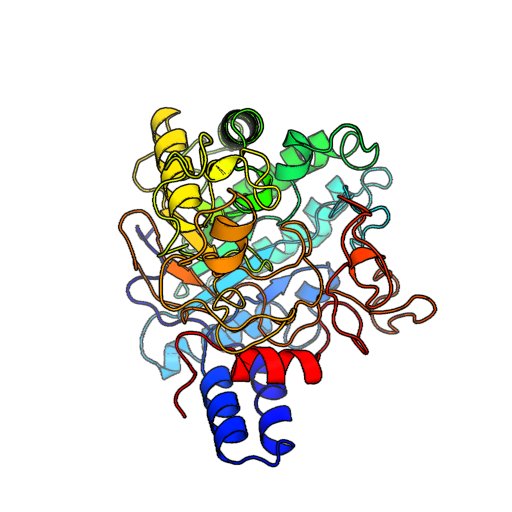68221 1.000 23.06000 151 ILE A C 1
ATOM 1205 O O . ILE A 1 152 ? -75.21758 34.84427 -15.24733 1.000 21.03000 151 ILE A O 1
ATOM 1210 N N . PRO A 1 153 ? -74.31907 36.91805 -15.24601 1.000 20.27000 152 PRO A N 1
ATOM 1211 C CA . PRO A 1 153 ? -74.87107 37.27442 -16.56291 1.000 19.60000 152 PRO A CA 1
ATOM 1212 C C . PRO A 1 153 ? -74.59439 36.23655 -17.64911 1.000 23.42000 152 PRO A C 1
ATOM 1213 O O . PRO A 1 153 ? -75.50052 35.90991 -18.41511 1.000 23.43000 152 PRO A O 1
ATOM 1217 N N . ALA A 1 154 ? -73.37452 35.71527 -17.72028 1.000 16.88000 153 ALA A N 1
ATOM 1218 C CA . ALA A 1 154 ? -73.04983 34.74438 -18.76348 1.000 18.73000 153 ALA A CA 1
ATOM 1219 C C . ALA A 1 154 ? -73.96012 33.52059 -18.68865 1.000 17.20000 153 ALA A C 1
ATOM 1220 O O . ALA A 1 154 ? -74.27033 32.91685 -19.71773 1.000 18.87000 153 ALA A O 1
ATOM 1222 N N . CYS A 1 155 ? -74.37713 33.15547 -17.47968 1.000 16.92000 154 CYS A N 1
ATOM 1223 C CA . CYS A 1 155 ? -75.25940 31.99665 -17.30884 1.000 17.86000 154 CYS A CA 1
ATOM 1224 C C . CYS A 1 155 ? -76.70434 32.35206 -17.62768 1.000 17.48000 154 CYS A C 1
ATOM 1225 O O . CYS A 1 155 ? -77.38156 31.64036 -18.36977 1.000 16.34000 154 CYS A O 1
ATOM 1228 N N . ALA A 1 156 ? -77.18003 33.45608 -17.06445 1.000 18.53000 155 ALA A N 1
ATOM 1229 C CA . ALA A 1 156 ? -78.55595 33.85946 -17.30429 1.000 16.86000 155 ALA A CA 1
ATOM 1230 C C . ALA A 1 156 ? -78.79698 34.11278 -18.79223 1.000 14.13000 155 ALA A C 1
ATOM 1231 O O . ALA A 1 156 ? -79.86309 33.79414 -19.31222 1.000 16.53000 155 ALA A O 1
ATOM 1233 N N . GLU A 1 157 ? -77.79690 34.64067 -19.49920 1.000 14.25000 156 GLU A N 1
ATOM 1234 C CA A GLU A 1 157 ? -77.95991 34.95596 -20.91813 0.490 17.11000 156 GLU A CA 1
ATOM 1235 C CA B GLU A 1 157 ? -77.97191 34.95097 -20.91413 0.510 17.11000 156 GLU A CA 1
ATOM 1236 C C . GLU A 1 157 ? -77.92827 33.69411 -21.77636 1.000 14.04000 156 GLU A C 1
ATOM 1237 O O . GLU A 1 157 ? -78.43535 33.68344 -22.90133 1.000 16.92000 156 GLU A O 1
ATOM 1248 N N . ALA A 1 158 ? -77.34250 32.63187 -21.23259 1.000 16.44000 157 ALA A N 1
ATOM 1249 C CA . ALA A 1 158 ? -77.15385 31.39496 -21.98583 1.000 17.86000 157 ALA A CA 1
ATOM 1250 C C . ALA A 1 158 ? -78.27508 30.37720 -21.79594 1.000 14.69000 157 ALA A C 1
ATOM 1251 O O . ALA A 1 158 ? -78.29338 29.35133 -22.46813 1.000 15.07000 157 ALA A O 1
ATOM 1253 N N . GLN A 1 159 ? -79.21496 30.66627 -20.90083 1.000 14.88000 158 GLN A N 1
ATOM 1254 C CA . GLN A 1 159 ? -80.22917 29.68444 -20.50394 1.000 15.48000 158 GLN A CA 1
ATOM 1255 C C . GLN A 1 159 ? -80.89641 28.99582 -21.67002 1.000 15.42000 158 GLN A C 1
ATOM 1256 O O . GLN A 1 159 ? -80.92971 27.77184 -21.74624 1.000 15.90000 158 GLN A O 1
ATOM 1262 N N . ASN A 1 160 ? -81.43028 29.78511 -22.58785 1.000 13.82000 159 ASN A N 1
ATOM 1263 C CA . ASN A 1 160 ? -82.24048 29.20650 -23.63690 1.000 14.10000 159 ASN A CA 1
ATOM 1264 C C . ASN A 1 160 ? -81.38172 28.51748 -24.69208 1.000 12.78000 159 ASN A C 1
ATOM 1265 O O . ASN A 1 160 ? -81.82699 27.55770 -25.32823 1.000 16.06000 159 ASN A O 1
ATOM 1270 N N . ALA A 1 161 ? -80.14861 29.00021 -24.86007 1.000 13.29000 160 ALA A N 1
ATOM 1271 C CA . ALA A 1 161 ? -79.18483 28.34314 -25.74225 1.000 13.59000 160 ALA A CA 1
ATOM 1272 C C . ALA A 1 161 ? -78.78713 26.96794 -25.19253 1.000 14.26000 160 ALA A C 1
ATOM 1273 O O . ALA A 1 161 ? -78.64941 26.00705 -25.96171 1.000 16.48000 160 ALA A O 1
ATOM 1275 N N . TYR A 1 162 ? -78.59707 26.87466 -23.87655 1.000 12.70000 161 TYR A N 1
ATOM 1276 C CA . TYR A 1 162 ? -78.30434 25.58547 -23.23881 1.000 12.98000 161 TYR A CA 1
ATOM 1277 C C . TYR A 1 162 ? -79.47559 24.62479 -23.46191 1.000 14.33000 161 TYR A C 1
ATOM 1278 O O . TYR A 1 162 ? -79.29089 23.48382 -23.87012 1.000 14.15000 161 TYR A O 1
ATOM 1287 N N . ILE A 1 163 ? -80.68346 25.09504 -23.17274 1.000 14.35000 162 ILE A N 1
ATOM 1288 C CA . ILE A 1 163 ? -81.86467 24.25435 -23.32382 1.000 13.52000 162 ILE A CA 1
ATOM 1289 C C . ILE A 1 163 ? -82.04487 23.80766 -24.77289 1.000 12.37000 162 ILE A C 1
ATOM 1290 O O . ILE A 1 163 ? -82.16918 22.61674 -25.04710 1.000 13.99000 162 ILE A O 1
ATOM 1295 N N . GLU A 1 164 ? -82.05770 24.75683 -25.70572 1.000 11.28000 163 GLU A N 1
ATOM 1296 C CA . GLU A 1 164 ? -82.30287 24.40814 -27.10277 1.000 14.74000 163 GLU A CA 1
ATOM 1297 C C . GLU A 1 164 ? -81.13411 23.60696 -27.68899 1.000 14.18000 163 GLU A C 1
ATOM 1298 O O . GLU A 1 164 ? -81.33738 22.70216 -28.50414 1.000 15.46000 163 GLU A O 1
ATOM 1304 N N . GLY A 1 165 ? -79.91600 23.91559 -27.25601 1.000 13.99000 164 GLY A N 1
ATOM 1305 C CA . GLY A 1 165 ? -78.75721 23.19840 -27.75921 1.000 16.25000 164 GLY A CA 1
ATOM 1306 C C . GLY A 1 165 ? -78.70753 21.75230 -27.30048 1.000 14.18000 164 GLY A C 1
ATOM 1307 O O . GLY A 1 165 ? -78.40480 20.85737 -28.09566 1.000 12.41000 164 GLY A O 1
ATOM 1308 N N . ILE A 1 166 ? -78.98751 21.52414 -26.02050 1.000 13.59000 165 ILE A N 1
ATOM 1309 C CA . ILE A 1 166 ? -78.99880 20.16804 -25.47474 1.000 11.75000 165 ILE A CA 1
ATOM 1310 C C . ILE A 1 166 ? -80.14804 19.36343 -26.08082 1.000 13.43000 165 ILE A C 1
ATOM 1311 O O . ILE A 1 166 ? -79.98034 18.19546 -26.43604 1.000 12.62000 165 ILE A O 1
ATOM 1316 N N . ARG A 1 167 ? -81.31389 19.98774 -26.23163 1.000 12.95000 166 ARG A N 1
ATOM 1317 C CA . ARG A 1 167 ? -82.41311 19.29613 -26.89869 1.000 11.56000 166 ARG A CA 1
ATOM 1318 C C . ARG A 1 167 ? -82.04929 18.91630 -28.32878 1.000 13.83000 166 ARG A C 1
ATOM 1319 O O . ARG A 1 167 ? -82.34959 17.81346 -28.77396 1.000 15.02000 166 ARG A O 1
ATOM 1327 N N . TYR A 1 168 ? -81.40211 19.82927 -29.04865 1.000 12.35000 167 TYR A N 1
ATOM 1328 C CA . TYR A 1 168 ? -80.98927 19.54442 -30.41473 1.000 13.91000 167 TYR A CA 1
ATOM 1329 C C . TYR A 1 168 ? -79.99955 18.39219 -30.44400 1.000 13.88000 167 TYR A C 1
ATOM 1330 O O . TYR A 1 168 ? -80.14283 17.46236 -31.24116 1.000 13.14000 167 TYR A O 1
ATOM 1339 N N . ALA A 1 169 ? -79.00448 18.44178 -29.56306 1.000 12.23000 168 ALA A N 1
ATOM 1340 C CA . ALA A 1 169 ? -78.01874 17.36853 -29.49731 1.000 13.86000 168 ALA A CA 1
ATOM 1341 C C . ALA A 1 169 ? -78.69005 16.01765 -29.25651 1.000 13.02000 168 ALA A C 1
ATOM 1342 O O . ALA A 1 169 ? -78.44733 15.05072 -29.98571 1.000 12.66000 168 ALA A O 1
ATOM 1344 N N . VAL A 1 170 ? -79.53601 15.94167 -28.23848 1.000 12.73000 169 VAL A N 1
ATOM 1345 C CA . VAL A 1 170 ? -80.17629 14.67577 -27.90966 1.000 12.48000 169 V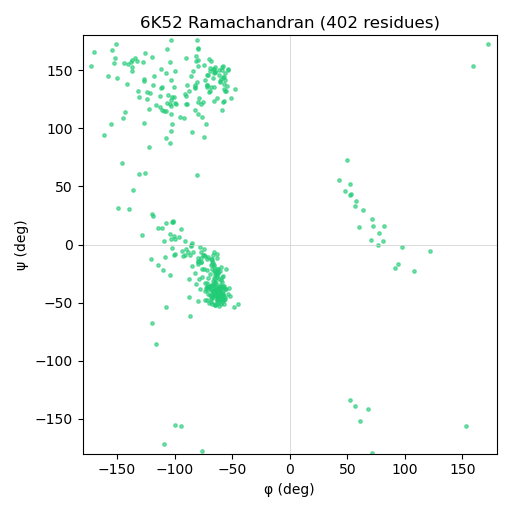AL A CA 1
ATOM 1346 C C . VAL A 1 170 ? -81.13047 14.22620 -29.00768 1.000 14.58000 169 VAL A C 1
ATOM 1347 O O . VAL A 1 170 ? -81.13378 13.05627 -29.38490 1.000 14.73000 169 VAL A O 1
ATOM 1351 N N . ASN A 1 171 ? -81.92728 15.15049 -29.53447 1.000 11.36000 170 ASN A N 1
ATOM 1352 C CA . ASN A 1 171 ? -82.86044 14.78691 -30.59847 1.000 13.75000 170 ASN A CA 1
ATOM 1353 C C . ASN A 1 171 ? -82.14966 14.18896 -31.80863 1.000 14.63000 170 ASN A C 1
ATOM 1354 O O . ASN A 1 171 ? -82.60394 13.19317 -32.36578 1.000 17.20000 170 ASN A O 1
ATOM 1359 N N . ARG A 1 172 ? -81.03454 14.78576 -32.21359 1.000 13.31000 171 ARG A N 1
ATOM 1360 C CA . ARG A 1 172 ? -80.28874 14.24478 -33.35373 1.000 13.50000 171 ARG A CA 1
ATOM 1361 C C . ARG A 1 172 ? -79.59104 12.92955 -33.00602 1.000 15.31000 171 ARG A C 1
ATOM 1362 O O . ARG A 1 172 ? -79.59232 11.99069 -33.80419 1.000 16.82000 171 ARG A O 1
ATOM 1370 N N . LEU A 1 173 ? -78.98699 12.85119 -31.82207 1.000 13.28000 172 LEU A N 1
ATOM 1371 C CA . LEU A 1 173 ? -78.29626 11.61795 -31.44934 1.000 15.27000 172 LEU A CA 1
ATOM 1372 C C . LEU A 1 173 ? -79.25854 10.43416 -31.29749 1.000 17.13000 172 LEU A C 1
ATOM 1373 O O . LEU A 1 173 ? -78.87884 9.28911 -31.53772 1.000 16.34000 172 LEU A O 1
ATOM 1378 N N . ARG A 1 174 ? -80.50045 10.70839 -30.90736 1.000 14.87000 173 ARG A N 1
ATOM 1379 C CA . ARG A 1 174 ? -81.49070 9.65160 -30.71049 1.000 17.09000 173 ARG A CA 1
ATOM 1380 C C . ARG A 1 174 ? -81.88295 8.96693 -32.02159 1.000 22.30000 173 ARG A C 1
ATOM 1381 O O . ARG A 1 174 ? -82.49120 7.89807 -32.00274 1.000 24.45000 173 ARG A O 1
ATOM 1389 N N . THR A 1 175 ? -81.53587 9.57305 -33.15550 1.000 18.73000 174 THR A N 1
ATOM 1390 C CA . THR A 1 175 ? -81.83710 8.96936 -34.45659 1.000 20.70000 174 THR A CA 1
ATOM 1391 C C . THR A 1 175 ? -80.85840 7.84018 -34.78786 1.000 23.54000 174 THR A C 1
ATOM 1392 O O . THR A 1 175 ? -81.02263 7.13740 -35.78998 1.000 24.00000 174 THR A O 1
ATOM 1396 N N . ILE A 1 176 ? -79.84538 7.66878 -33.94395 1.000 19.52000 175 ILE A N 1
ATOM 1397 C CA . ILE A 1 176 ? -78.81564 6.65457 -34.16620 1.000 17.44000 175 ILE A CA 1
ATOM 1398 C C . ILE A 1 176 ? -78.99285 5.53843 -33.13539 1.000 18.91000 175 ILE A C 1
ATOM 1399 O O . ILE A 1 176 ? -78.82772 5.76317 -31.94236 1.000 18.60000 175 ILE A O 1
ATOM 1404 N N . PRO A 1 177 ? -79.33917 4.32659 -33.59159 1.000 20.69000 176 PRO A N 1
ATOM 1405 C CA . PRO A 1 177 ? -79.79537 3.28054 -32.66775 1.000 19.81000 176 PRO A CA 1
ATOM 1406 C C . PRO A 1 177 ? -78.75843 2.76210 -31.66891 1.000 19.99000 176 PRO A C 1
ATOM 1407 O O . PRO A 1 177 ? -79.16050 2.23201 -30.62998 1.000 25.21000 176 PRO A O 1
ATOM 1411 N N . ASN A 1 178 ? -77.46942 2.89984 -31.95497 1.000 17.87000 177 ASN A N 1
ATOM 1412 C CA . ASN A 1 178 ? -76.45148 2.41342 -31.01812 1.000 16.25000 177 ASN A CA 1
ATOM 1413 C C . ASN A 1 178 ? -75.80415 3.52212 -30.18996 1.000 18.29000 177 ASN A C 1
ATOM 1414 O O . ASN A 1 178 ? -74.72017 3.33075 -29.62606 1.000 17.11000 177 ASN A O 1
ATOM 1419 N N . VAL A 1 179 ? -76.46787 4.67526 -30.11171 1.000 14.48000 178 VAL A N 1
ATOM 1420 C CA . VAL A 1 179 ? -75.97255 5.77599 -29.28554 1.000 15.89000 178 VAL A CA 1
ATOM 1421 C C . VAL A 1 179 ? -76.75645 5.84495 -27.98048 1.000 15.95000 178 VAL A C 1
ATOM 1422 O O . VAL A 1 179 ? -77.99244 5.89925 -27.97739 1.000 16.29000 178 VAL A O 1
ATOM 1426 N N . TYR A 1 180 ? -76.01738 5.83557 -26.87553 1.000 13.26000 179 TYR A N 1
ATOM 1427 C CA . TYR A 1 180 ? -76.58530 5.83246 -25.53449 1.000 14.18000 179 TYR A CA 1
ATOM 1428 C C . TYR A 1 180 ? -76.24593 7.16926 -24.88727 1.000 14.17000 179 TYR A C 1
ATOM 1429 O O . TYR A 1 180 ? -75.08483 7.57598 -24.86627 1.000 18.13000 179 TYR A O 1
ATOM 1438 N N . ILE A 1 181 ? -77.26973 7.84542 -24.37208 1.000 12.93000 180 ILE A N 1
ATOM 1439 C CA . ILE A 1 181 ? -77.18637 9.27335 -24.07183 1.000 11.54000 180 ILE A CA 1
ATOM 1440 C C . ILE A 1 181 ? -77.33521 9.54311 -22.58277 1.000 14.04000 180 ILE A C 1
ATOM 1441 O O . ILE A 1 181 ? -78.34725 9.19925 -21.98177 1.000 14.70000 180 ILE A O 1
ATOM 1446 N N . TYR A 1 182 ? -76.31802 10.15276 -21.98073 1.000 10.79000 181 TYR A N 1
ATOM 1447 C CA . TYR A 1 182 ? -76.37485 10.46751 -20.55867 1.000 9.93000 181 TYR A CA 1
ATOM 1448 C C . TYR A 1 182 ? -76.15648 11.96142 -20.34541 1.000 12.95000 181 TYR A C 1
ATOM 1449 O O . TYR A 1 182 ? -75.15637 12.50926 -20.79337 1.000 14.32000 181 TYR A O 1
ATOM 1458 N N . LEU A 1 183 ? -77.09127 12.61152 -19.65323 1.000 10.58000 182 LEU A N 1
ATOM 1459 C CA . LEU A 1 183 ? -76.96291 14.03544 -19.35098 1.000 11.27000 182 LEU A CA 1
ATOM 1460 C C . LEU A 1 183 ? -76.08178 14.25700 -18.13300 1.000 13.66000 182 LEU A C 1
ATOM 1461 O O . LEU A 1 183 ? -76.21788 13.57685 -17.12011 1.000 13.19000 182 LEU A O 1
ATOM 1466 N N . ASP A 1 184 ? -75.16955 15.21180 -18.22288 1.000 11.26000 183 ASP A N 1
ATOM 1467 C CA . ASP A 1 184 ? -74.35139 15.55039 -17.06887 1.000 9.81000 183 ASP A CA 1
ATOM 1468 C C . ASP A 1 184 ? -75.17915 16.27240 -16.02169 1.000 11.28000 183 ASP A C 1
ATOM 1469 O O . ASP A 1 184 ? -75.93595 17.19464 -16.34748 1.000 13.42000 183 ASP A O 1
ATOM 1474 N N . ILE A 1 185 ? -75.00717 15.87813 -14.76277 1.000 12.33000 184 ILE A N 1
ATOM 1475 C CA . ILE A 1 185 ? -75.73294 16.51611 -13.66661 1.000 11.50000 184 ILE A CA 1
ATOM 1476 C C . ILE A 1 185 ? -74.81180 16.80166 -12.45162 1.000 11.97000 184 ILE A C 1
ATOM 1477 O O . ILE A 1 185 ? -75.14779 16.53554 -11.29065 1.000 13.53000 184 ILE A O 1
ATOM 1482 N N . ALA A 1 186 ? -73.64268 17.36743 -12.74759 1.000 10.39000 185 ALA A N 1
ATOM 1483 C CA . ALA A 1 186 ? -72.71249 17.87002 -11.72956 1.000 9.90000 185 ALA A CA 1
ATOM 1484 C C . ALA A 1 186 ? -72.29869 16.79374 -10.72178 1.000 11.88000 185 ALA A C 1
ATOM 1485 O O . ALA A 1 186 ? -72.03299 15.65574 -11.10100 1.000 12.30000 185 ALA A O 1
ATOM 1487 N N . HIS A 1 187 ? -72.23052 17.17049 -9.45072 1.000 13.51000 186 HIS A N 1
ATOM 1488 C CA . HIS A 1 187 ? -71.81367 16.24420 -8.39691 1.000 14.36000 186 HIS A CA 1
ATOM 1489 C C . HIS A 1 187 ? -72.47549 16.65312 -7.08779 1.000 13.86000 186 HIS A C 1
ATOM 1490 O O . HIS A 1 187 ? -73.11223 17.70027 -7.02056 1.000 13.65000 186 HIS A O 1
ATOM 1497 N N . SER A 1 188 ? -72.33162 15.83490 -6.04995 1.000 11.91000 187 SER A N 1
ATOM 1498 C CA . SER A 1 188 ? -73.04448 16.09485 -4.80386 1.000 12.66000 187 SER A CA 1
ATOM 1499 C C . SER A 1 188 ? -72.65512 17.42264 -4.15864 1.000 16.31000 187 SER A C 1
ATOM 1500 O O . SER A 1 188 ? -73.47492 18.05172 -3.49348 1.000 16.06000 187 SER A O 1
ATOM 1503 N N . GLY A 1 189 ? -71.41802 17.86137 -4.37264 1.000 13.48000 188 GLY A N 1
ATOM 1504 C CA . GLY A 1 189 ? -70.94569 19.09815 -3.76945 1.000 16.35000 188 GLY A CA 1
ATOM 1505 C C . GLY A 1 189 ? -71.44543 20.34840 -4.47719 1.000 17.38000 188 GLY A C 1
ATOM 1506 O O . GLY A 1 189 ? -71.13913 21.47325 -4.05701 1.000 19.33000 188 GLY A O 1
ATOM 1507 N N . TRP A 1 190 ? -72.19354 20.15478 -5.55818 1.000 14.36000 189 TRP A N 1
ATOM 1508 C CA . TRP A 1 190 ? -72.83532 21.26406 -6.26894 1.000 13.41000 189 TRP A CA 1
ATOM 1509 C C . TRP A 1 190 ? -74.34630 21.25839 -6.02384 1.000 16.73000 189 TRP A C 1
ATOM 1510 O O . TRP A 1 190 ? -74.91403 22.26645 -5.59062 1.000 15.70000 189 TRP A O 1
ATOM 1521 N N . LEU A 1 191 ? -75.00359 20.12959 -6.28200 1.000 12.07000 190 LEU A N 1
ATOM 1522 C CA . LEU A 1 191 ? -76.46660 20.11695 -6.28691 1.000 11.71000 190 LEU A CA 1
ATOM 1523 C C . LEU A 1 191 ? -77.10371 19.33890 -5.13601 1.000 14.20000 190 LEU A C 1
ATOM 1524 O O . LEU A 1 191 ? -78.29778 19.06219 -5.16799 1.000 17.21000 190 LEU A O 1
ATOM 1529 N N . GLY A 1 192 ? -76.32273 19.01752 -4.11012 1.000 15.00000 191 GLY A N 1
ATOM 1530 C CA . GLY A 1 192 ? -76.82885 18.21645 -3.00523 1.000 15.62000 191 GLY A CA 1
ATOM 1531 C C . GLY A 1 192 ? -77.81763 18.89952 -2.06705 1.000 15.42000 191 GLY A C 1
ATOM 1532 O O . GLY A 1 192 ? -78.76075 18.25466 -1.58810 1.000 17.35000 191 GLY A O 1
ATOM 1533 N N . TRP A 1 193 ? -77.61230 20.18642 -1.80283 1.000 17.25000 192 TRP A N 1
ATOM 1534 C CA . TRP A 1 193 ? -78.50106 20.93247 -0.90664 1.000 18.69000 192 TRP A CA 1
ATOM 1535 C C . TRP A 1 193 ? -79.94410 20.86791 -1.39656 1.000 21.42000 192 TRP A C 1
ATOM 1536 O O . TRP A 1 193 ? -80.19317 20.89319 -2.60554 1.000 17.88000 192 TRP A O 1
ATOM 1547 N N . ASP A 1 194 ? -80.88806 20.80897 -0.45551 1.000 18.00000 193 ASP A N 1
ATOM 1548 C CA . ASP A 1 194 ? -82.30513 20.61738 -0.78045 1.000 19.40000 193 ASP A CA 1
ATOM 1549 C C . ASP A 1 194 ? -82.81499 21.47871 -1.93526 1.000 19.54000 193 ASP A C 1
ATOM 1550 O O . ASP A 1 194 ? -83.41917 20.96203 -2.87432 1.000 21.15000 193 ASP A O 1
ATOM 1555 N N . ASN A 1 195 ? -82.57567 22.78264 -1.88104 1.000 18.64000 194 ASN A N 1
ATOM 1556 C CA A ASN A 1 195 ? -83.09951 23.68595 -2.90785 0.530 19.50000 194 ASN A CA 1
ATOM 1557 C CA B ASN A 1 195 ? -83.11452 23.66496 -2.90885 0.470 19.52000 194 ASN A CA 1
ATOM 1558 C C . ASN A 1 195 ? -82.46966 23.43005 -4.27193 1.000 19.15000 194 ASN A C 1
ATOM 1559 O O . ASN A 1 195 ? -83.13670 23.53140 -5.30987 1.000 19.84000 194 ASN A O 1
ATOM 1568 N N . ASN A 1 196 ? -81.18474 23.09373 -4.26307 1.000 18.27000 195 ASN A N 1
ATOM 1569 C CA . ASN A 1 196 ? -80.46789 22.80678 -5.51017 1.000 17.18000 195 ASN A CA 1
ATOM 1570 C C . ASN A 1 196 ? -80.90825 21.47500 -6.09439 1.000 19.70000 195 ASN A C 1
ATOM 1571 O O . ASN A 1 196 ? -81.03537 21.32525 -7.31240 1.000 16.19000 195 ASN A O 1
ATOM 1576 N N . PHE A 1 197 ? -81.11644 20.49689 -5.22055 1.000 18.28000 196 PHE A N 1
ATOM 1577 C CA . PHE A 1 197 ? -81.49079 19.15506 -5.65477 1.000 15.80000 196 PHE A CA 1
ATOM 1578 C C . PHE A 1 197 ? -82.86182 19.21652 -6.32367 1.000 19.48000 196 PHE A C 1
ATOM 1579 O O . PHE A 1 197 ? -83.03901 18.72376 -7.43275 1.000 17.06000 196 PHE A O 1
ATOM 1587 N N . ASN A 1 198 ? -83.83163 19.82463 -5.64750 1.000 18.23000 197 ASN A N 1
ATOM 1588 C CA . ASN A 1 198 ? -85.16763 19.95906 -6.20539 1.000 21.36000 197 ASN A CA 1
ATOM 1589 C C . ASN A 1 198 ? -85.18050 20.83628 -7.45123 1.000 18.71000 197 ASN A C 1
ATOM 1590 O O . ASN A 1 198 ? -85.89263 20.54363 -8.40924 1.000 20.19000 197 ASN A O 1
ATOM 1595 N N . GLY A 1 199 ? -84.38324 21.90109 -7.44409 1.000 17.74000 198 GLY A N 1
ATOM 1596 C CA . GLY A 1 199 ? -84.29110 22.76828 -8.60594 1.000 17.85000 198 GLY A CA 1
ATOM 1597 C C . GLY A 1 199 ? -83.75136 22.01636 -9.81111 1.000 16.63000 198 GLY A C 1
ATOM 1598 O O . GLY A 1 199 ? -84.20538 22.22068 -10.93704 1.000 17.41000 198 GLY A O 1
ATOM 1599 N N . ALA A 1 200 ? -82.78756 21.13309 -9.57333 1.000 16.15000 199 ALA A N 1
ATOM 1600 C CA . ALA A 1 200 ? -82.20582 20.34914 -10.66251 1.000 15.65000 199 ALA A CA 1
ATOM 1601 C C . ALA A 1 200 ? -83.21609 19.35549 -11.20462 1.000 15.59000 199 ALA A C 1
ATOM 1602 O O . ALA A 1 200 ? -83.38120 19.22275 -12.41964 1.000 15.66000 199 ALA A O 1
ATOM 1604 N N . VAL A 1 201 ? -83.89321 18.64549 -10.30871 1.000 15.55000 200 VAL A N 1
ATOM 1605 C CA . VAL A 1 201 ? -84.89647 17.67881 -10.74482 1.000 16.03000 200 VAL A CA 1
ATOM 1606 C C . VAL A 1 201 ? -85.96836 18.36922 -11.58763 1.000 12.76000 200 VAL A C 1
ATOM 1607 O O . VAL A 1 201 ? -86.35055 17.86951 -12.65169 1.000 14.34000 200 VAL A O 1
ATOM 1611 N N . ASN A 1 202 ? -86.43505 19.53126 -11.13139 1.000 17.27000 201 ASN A N 1
ATOM 1612 C CA . ASN A 1 202 ? -87.40991 20.30763 -11.90318 1.000 16.39000 201 ASN A CA 1
ATOM 1613 C C . ASN A 1 202 ? -86.88391 20.67075 -13.28115 1.000 16.98000 201 ASN A C 1
ATOM 1614 O O . ASN A 1 202 ? -87.55902 20.47410 -14.29115 1.000 16.43000 201 ASN A O 1
ATOM 1619 N N . LEU A 1 203 ? -85.67478 21.21647 -13.31113 1.000 14.98000 202 LEU A N 1
ATOM 1620 C CA . LEU A 1 203 ? -85.08474 21.70355 -14.55208 1.000 14.31000 202 LEU A CA 1
ATOM 1621 C C . LEU A 1 203 ? -84.86607 20.57868 -15.56530 1.000 14.56000 202 LEU A C 1
ATOM 1622 O O . LEU A 1 203 ? -85.27512 20.68199 -16.72925 1.000 14.92000 202 LEU A O 1
ATOM 1627 N N . TYR A 1 204 ? -84.22231 19.49944 -15.13053 1.000 14.25000 203 TYR A N 1
ATOM 1628 C CA . TYR A 1 204 ? -83.92263 18.41554 -16.06975 1.000 12.57000 203 TYR A CA 1
ATOM 1629 C C . TYR A 1 204 ? -85.21083 17.73894 -16.53579 1.000 13.90000 203 TYR A C 1
ATOM 1630 O O . TYR A 1 204 ? -85.29701 17.27916 -17.66587 1.000 13.61000 203 TYR A O 1
ATOM 1639 N N . THR A 1 205 ? -86.22678 17.69403 -15.67173 1.000 14.47000 204 THR A N 1
ATOM 1640 C CA . THR A 1 205 ? -87.51094 17.14642 -16.10275 1.000 14.57000 204 THR A CA 1
ATOM 1641 C C . THR A 1 205 ? -88.10080 18.00876 -17.22256 1.000 14.80000 204 THR A C 1
ATOM 1642 O O . THR A 1 205 ? -88.52600 17.47605 -18.24863 1.000 16.76000 204 THR A O 1
ATOM 1646 N N . GLN A 1 206 ? -88.08947 19.33273 -17.05432 1.000 16.22000 205 GLN A N 1
ATOM 1647 C CA . GLN A 1 206 ? -88.55532 20.23504 -18.11813 1.000 15.84000 205 GLN A CA 1
ATOM 1648 C C . GLN A 1 206 ? -87.74743 20.10107 -19.40020 1.000 16.73000 205 GLN A C 1
ATOM 1649 O O . GLN A 1 206 ? -88.30650 20.09641 -20.50017 1.000 17.21000 205 GLN A O 1
ATOM 1655 N N . VAL A 1 207 ? -86.42744 20.02573 -19.26630 1.000 13.96000 206 VAL A N 1
ATOM 1656 C CA . VAL A 1 207 ? -85.58154 19.92074 -20.44937 1.000 12.19000 206 VAL A CA 1
ATOM 1657 C C . VAL A 1 207 ? -85.89291 18.63795 -21.22358 1.000 14.49000 206 VAL A C 1
ATOM 1658 O O . VAL A 1 207 ? -86.09397 18.67522 -22.44456 1.000 15.54000 206 VAL A O 1
ATOM 1662 N N . VAL A 1 208 ? -85.96714 17.50984 -20.51778 1.000 13.54000 207 VAL A N 1
ATOM 1663 C CA . VAL A 1 208 ? -86.17449 16.22501 -21.19000 1.000 13.18000 207 VAL A CA 1
ATOM 1664 C C . VAL A 1 208 ? -87.60356 16.06046 -21.72694 1.000 16.42000 207 VAL A C 1
ATOM 1665 O O . VAL A 1 208 ? -87.81277 15.51671 -22.81103 1.000 15.64000 207 VAL A O 1
ATOM 1669 N N . GLN A 1 209 ? -88.59140 16.55457 -20.98679 1.000 16.49000 208 GLN A N 1
ATOM 1670 C CA A GLN A 1 209 ? -89.97944 16.48799 -21.44171 0.580 18.07000 208 GLN A CA 1
ATOM 1671 C CA B GLN A 1 209 ? -89.97744 16.48499 -21.44171 0.420 18.12000 208 GLN A CA 1
ATOM 1672 C C . GLN A 1 209 ? -90.16137 17.12828 -22.80559 1.000 20.29000 208 GLN A C 1
ATOM 1673 O O . GLN A 1 209 ? -91.01053 16.70162 -23.58461 1.000 23.59000 208 GLN A O 1
ATOM 1684 N N . GLY A 1 210 ? -89.36614 18.15613 -23.08345 1.000 16.38000 209 GLY A N 1
ATOM 1685 C CA . GLY A 1 210 ? -89.47504 18.88939 -24.33031 1.000 18.09000 209 GLY A CA 1
ATOM 1686 C C . GLY A 1 210 ? -88.71426 18.27841 -25.49347 1.000 17.59000 209 GLY A C 1
ATOM 1687 O O . GLY A 1 210 ? -88.72020 18.83361 -26.59437 1.000 20.76000 209 GLY A O 1
ATOM 1688 N N . MET A 1 211 ? -88.05752 17.14721 -25.25872 1.000 15.28000 210 MET A N 1
ATOM 1689 C CA . MET A 1 211 ? -87.34876 16.44823 -26.33289 1.000 13.02000 210 MET A CA 1
ATOM 1690 C C . MET A 1 211 ? -88.33902 15.60162 -27.14098 1.000 17.02000 210 MET A C 1
ATOM 1691 O O . MET A 1 211 ? -89.44306 15.32080 -26.66796 1.000 18.00000 210 MET A O 1
ATOM 1696 N N . ASP A 1 212 ? -87.94420 15.19274 -28.34608 1.000 18.01000 211 ASP A N 1
ATOM 1697 C CA . ASP A 1 212 ? -88.86842 14.51813 -29.26314 1.000 17.94000 211 ASP A CA 1
ATOM 1698 C C . ASP A 1 212 ? -89.44070 13.22317 -28.68934 1.000 18.13000 211 ASP A C 1
ATOM 1699 O O . ASP A 1 212 ? -90.60479 12.89349 -28.92733 1.000 25.25000 211 ASP A O 1
ATOM 1704 N N . GLN A 1 213 ? -88.62783 12.48383 -27.94452 1.000 18.77000 212 GLN A N 1
ATOM 1705 C CA A GLN A 1 213 ? -89.09210 11.22384 -27.36972 0.550 20.93000 212 GLN A CA 1
ATOM 1706 C CA B GLN A 1 213 ? -89.05410 11.21583 -27.36173 0.450 20.95000 212 GLN A CA 1
ATOM 1707 C C . GLN A 1 213 ? -89.39398 11.34865 -25.87968 1.000 20.35000 212 GLN A C 1
ATOM 1708 O O . GLN A 1 213 ? -89.52317 10.34755 -25.17585 1.000 20.67000 212 GLN A O 1
ATOM 1719 N N . GLY A 1 214 ? -89.52864 12.58459 -25.40645 1.000 17.65000 213 GLY A N 1
ATOM 1720 C CA . GLY A 1 214 ? -89.85450 12.82542 -24.00838 1.000 19.92000 213 GLY A CA 1
ATOM 1721 C C . GLY A 1 214 ? -88.90662 12.08302 -23.08658 1.000 19.06000 213 GLY A C 1
ATOM 1722 O O . GLY A 1 214 ? -87.70063 12.08077 -23.31666 1.000 18.18000 213 GLY A O 1
ATOM 1723 N N . PHE A 1 215 ? -89.44972 11.41297 -22.07267 1.000 19.01000 214 PHE A N 1
ATOM 1724 C CA . PHE A 1 215 ? -88.62383 10.71259 -21.08685 1.000 19.02000 214 PHE A CA 1
ATOM 1725 C C . PHE A 1 215 ? -87.85715 9.51751 -21.65411 1.000 17.74000 214 PHE A C 1
ATOM 1726 O O . PHE A 1 215 ? -87.01125 8.93918 -20.96827 1.000 20.05000 214 PHE A O 1
ATOM 1734 N N . ASN A 1 216 ? -88.15832 9.13880 -22.89416 1.000 19.17000 215 ASN A N 1
ATOM 1735 C CA . ASN A 1 216 ? -87.40062 8.08274 -23.55840 1.000 18.03000 215 ASN A CA 1
ATOM 1736 C C . ASN A 1 216 ? -86.21255 8.60960 -24.36338 1.000 19.89000 215 ASN A C 1
ATOM 1737 O O . ASN A 1 216 ? -85.51578 7.83655 -25.01956 1.000 19.06000 215 ASN A O 1
ATOM 1742 N N . SER A 1 217 ? -85.98322 9.92153 -24.31116 1.000 17.26000 216 SER A N 1
ATOM 1743 C CA . SER A 1 217 ? -84.94212 10.54643 -25.12911 1.000 14.60000 216 SER A CA 1
ATOM 1744 C C . SER A 1 217 ? -83.52615 10.31699 -24.61024 1.000 16.82000 216 SER A C 1
ATOM 1745 O O . SER A 1 217 ? -82.56216 10.46789 -25.35527 1.000 18.46000 216 SER A O 1
ATOM 1748 N N . ILE A 1 218 ? -83.39415 9.98372 -23.33431 1.000 16.07000 217 ILE A N 1
ATOM 1749 C CA . ILE A 1 218 ? -82.07317 9.74030 -22.76044 1.000 15.09000 217 ILE A CA 1
ATOM 1750 C C . ILE A 1 218 ? -82.01046 8.37616 -22.09569 1.000 17.29000 217 ILE A C 1
ATOM 1751 O O . ILE A 1 218 ? -83.04959 7.76237 -21.82773 1.000 17.74000 217 ILE A O 1
ATOM 1756 N N . ASP A 1 219 ? -80.79555 7.91582 -21.81585 1.000 15.22000 218 ASP A N 1
ATOM 1757 C CA . ASP A 1 219 ? -80.60482 6.65464 -21.10709 1.000 15.84000 218 ASP A CA 1
ATOM 1758 C C . ASP A 1 219 ? -80.28568 6.83130 -19.62708 1.000 18.64000 218 ASP A C 1
ATOM 1759 O O . ASP A 1 219 ? -80.29187 5.86416 -18.86125 1.000 18.20000 218 ASP A O 1
ATOM 1764 N N . GLY A 1 220 ? -80.03635 8.06816 -19.21187 1.000 15.12000 219 GLY A N 1
ATOM 1765 C CA . GLY A 1 220 ? -79.74919 8.34884 -17.81884 1.000 15.06000 219 GLY A CA 1
ATOM 1766 C C . GLY A 1 220 ? -78.89588 9.59160 -17.64367 1.000 13.94000 219 GLY A C 1
ATOM 1767 O O . GLY A 1 220 ? -78.89072 10.47175 -18.51151 1.000 12.98000 219 GLY A O 1
ATOM 1768 N N . PHE A 1 221 ? -78.18279 9.65322 -16.52170 1.000 14.25000 220 PHE A N 1
ATOM 1769 C CA . PHE A 1 221 ? -77.41748 10.82997 -16.14153 1.000 12.45000 220 PHE A CA 1
ATOM 1770 C C . PHE A 1 221 ? -76.03556 10.40054 -15.66170 1.000 16.62000 220 PHE A C 1
ATOM 1771 O O . PHE A 1 221 ? -75.83382 9.23943 -15.28592 1.000 14.75000 220 PHE A O 1
ATOM 1779 N N . ILE A 1 222 ? -75.09033 11.33931 -15.66759 1.000 12.50000 221 ILE A N 1
ATOM 1780 C CA . ILE A 1 222 ? -73.75735 11.09889 -15.10972 1.000 10.41000 221 ILE A CA 1
ATOM 1781 C C . ILE A 1 222 ? -73.37903 12.16361 -14.09155 1.000 12.12000 221 ILE A C 1
ATOM 1782 O O . ILE A 1 222 ? -73.71575 13.33672 -14.25732 1.000 11.97000 221 ILE A O 1
ATOM 1787 N N . THR A 1 223 ? -72.69906 11.73925 -13.02367 1.000 12.37000 222 THR A N 1
ATOM 1788 C CA . THR A 1 223 ? -72.21778 12.65595 -11.99853 1.000 11.13000 222 THR A CA 1
ATOM 1789 C C . THR A 1 223 ? -70.70178 12.59056 -11.88464 1.000 12.91000 222 THR A C 1
ATOM 1790 O O . THR A 1 223 ? -70.07105 11.62849 -12.34986 1.000 13.14000 222 THR A O 1
ATOM 1794 N N . ASN A 1 224 ? -70.13049 13.63731 -11.28549 1.000 10.45000 223 ASN A N 1
ATOM 1795 C CA . ASN A 1 224 ? -68.72245 13.70290 -10.91057 1.000 10.64000 223 ASN A CA 1
ATOM 1796 C C . ASN A 1 224 ? -67.74249 13.85887 -12.07460 1.000 11.42000 223 ASN A C 1
ATOM 1797 O O . ASN A 1 224 ? -66.54853 13.64955 -11.89971 1.000 12.09000 223 ASN A O 1
ATOM 1802 N N . VAL A 1 225 ? -68.24247 14.23821 -13.25150 1.000 11.48000 224 VAL A N 1
ATOM 1803 C CA . VAL A 1 225 ? -67.36351 14.38321 -14.41653 1.000 10.59000 224 VAL A CA 1
ATOM 1804 C C . VAL A 1 225 ? -66.24425 15.37688 -14.10542 1.000 11.51000 224 VAL A C 1
ATOM 1805 O O . VAL A 1 225 ? -66.49894 16.51987 -13.69620 1.000 12.85000 224 VAL A O 1
ATOM 1809 N N . ALA A 1 226 ? -65.00537 14.90360 -14.25458 1.000 11.02000 225 ALA A N 1
ATOM 1810 C CA . ALA A 1 226 ? -63.79816 15.70026 -14.00652 1.000 10.34000 225 ALA A CA 1
ATOM 1811 C C . ALA A 1 226 ? -63.66394 16.22197 -12.58743 1.000 10.72000 225 ALA A C 1
ATOM 1812 O O . ALA A 1 226 ? -62.82772 17.08372 -12.31133 1.000 13.64000 225 ALA A O 1
ATOM 1814 N N . ASN A 1 227 ? -64.45502 15.67500 -11.66748 1.000 13.67000 226 ASN A N 1
ATOM 1815 C CA . ASN A 1 227 ? -64.32383 16.08072 -10.28641 1.000 11.68000 226 ASN A CA 1
ATOM 1816 C C . ASN A 1 227 ? -63.70605 14.96442 -9.45266 1.000 12.70000 226 ASN A C 1
ATOM 1817 O O . ASN A 1 227 ? -63.25233 13.95140 -9.99487 1.000 13.06000 226 ASN A O 1
ATOM 1822 N N . TYR A 1 228 ? -63.68992 15.15817 -8.13762 1.000 12.93000 227 TYR A N 1
ATOM 1823 C CA . TYR A 1 228 ? -62.90007 14.30682 -7.25683 1.000 13.30000 227 TYR A CA 1
ATOM 1824 C C . TYR A 1 228 ? -63.73114 13.74982 -6.10187 1.000 15.85000 227 TYR A C 1
ATOM 1825 O O . TYR A 1 228 ? -63.18622 13.16151 -5.16201 1.000 14.95000 227 TYR A O 1
ATOM 1834 N N . THR A 1 229 ? -65.04009 13.96514 -6.14375 1.000 12.22000 228 THR A N 1
ATOM 1835 C CA . THR A 1 229 ? -65.89210 13.60214 -5.00276 1.000 15.05000 228 THR A CA 1
ATOM 1836 C C . THR A 1 229 ? -65.98846 12.08214 -4.88203 1.000 14.43000 228 THR A C 1
ATOM 1837 O O . THR A 1 229 ? -66.23970 11.38538 -5.86214 1.000 13.65000 228 THR A O 1
ATOM 1841 N N . PRO A 1 230 ? -65.76752 11.54887 -3.67014 1.000 13.00000 229 PRO A N 1
ATOM 1842 C CA . PRO A 1 230 ? -65.73386 10.09084 -3.52741 1.000 12.92000 229 PRO A CA 1
ATOM 1843 C C . PRO A 1 230 ? -67.06705 9.39721 -3.81045 1.000 12.85000 229 PRO A C 1
ATOM 1844 O O . PRO A 1 230 ? -68.13990 9.99044 -3.64627 1.000 14.59000 229 PRO A O 1
ATOM 1848 N N . LEU A 1 231 ? -66.99338 8.14127 -4.23568 1.000 14.30000 230 LEU A N 1
ATOM 1849 C CA . LEU A 1 231 ? -68.19859 7.32960 -4.39975 1.000 13.09000 230 LEU A CA 1
ATOM 1850 C C . LEU A 1 231 ? -68.90455 7.17153 -3.07974 1.000 15.54000 230 LEU A C 1
ATOM 1851 O O . LEU A 1 231 ? -70.12554 7.17581 -3.00766 1.000 15.16000 230 LEU A O 1
ATOM 1856 N N . GLU A 1 232 ? -68.11452 6.99815 -2.02882 1.000 14.62000 231 GLU A N 1
ATOM 1857 C CA A GLU A 1 232 ? -68.66851 6.69904 -0.71884 0.550 15.79000 231 GLU A CA 1
ATOM 1858 C CA B GLU A 1 232 ? -68.65651 6.69004 -0.71884 0.450 15.82000 231 GLU A CA 1
ATOM 1859 C C . GLU A 1 232 ? -67.80429 7.33964 0.36122 1.000 15.04000 231 GLU A C 1
ATOM 1860 O O . GLU A 1 232 ? -66.57829 7.35836 0.25315 1.000 16.57000 231 GLU A O 1
ATOM 1871 N N . GLU A 1 233 ? -68.45209 7.89461 1.38237 1.000 15.10000 232 GLU A N 1
ATOM 1872 C CA . GLU A 1 233 ? -67.74491 8.31622 2.58740 1.000 13.32000 232 GLU A CA 1
ATOM 1873 C C . GLU A 1 233 ? -68.04109 7.27110 3.66123 1.000 13.18000 232 GLU A C 1
ATOM 1874 O O . GLU A 1 233 ? -68.97900 7.43619 4.43532 1.000 16.88000 232 GLU A O 1
ATOM 1880 N N . PRO A 1 234 ? -67.23535 6.20489 3.70598 1.000 15.87000 233 PRO A N 1
ATOM 1881 C CA . PRO A 1 234 ? -67.57458 5.04882 4.55479 1.000 17.97000 233 PRO A CA 1
ATOM 1882 C C . PRO A 1 234 ? -67.63641 5.36657 6.04386 1.000 20.79000 233 PRO A C 1
ATOM 1883 O O . PRO A 1 234 ? -68.33353 4.66360 6.78077 1.000 17.31000 233 PRO A O 1
ATOM 1887 N N . TYR A 1 235 ? -66.93413 6.40432 6.47800 1.000 15.88000 234 TYR A N 1
ATOM 1888 C CA . TYR A 1 235 ? -66.87096 6.72004 7.90205 1.000 15.30000 234 TYR A CA 1
ATOM 1889 C C . TYR A 1 235 ? -67.76465 7.90219 8.27532 1.000 18.48000 234 TYR A C 1
ATOM 1890 O O . TYR A 1 235 ? -67.78546 8.35099 9.42641 1.000 17.41000 234 TYR A O 1
ATOM 1899 N N . LEU A 1 236 ? -68.51859 8.38256 7.28646 1.000 15.04000 235 LEU A N 1
ATOM 1900 C CA . LEU A 1 236 ? -69.60334 9.34478 7.50370 1.000 13.53000 235 LEU A CA 1
ATOM 1901 C C . LEU A 1 236 ? -70.88150 8.89222 6.78870 1.000 17.05000 235 LEU A C 1
ATOM 1902 O O . LEU A 1 236 ? -71.40838 9.59251 5.92286 1.000 15.68000 235 LEU A O 1
ATOM 1907 N N . PRO A 1 237 ? -71.40576 7.71428 7.15852 1.000 15.43000 236 PRO A N 1
ATOM 1908 C CA . PRO A 1 237 ? -72.54795 7.13669 6.43949 1.000 14.53000 236 PRO A CA 1
ATOM 1909 C C . PRO A 1 237 ? -73.88877 7.77696 6.78669 1.000 15.27000 236 PRO A C 1
ATOM 1910 O O . PRO A 1 237 ? -74.86487 7.55032 6.07271 1.000 18.49000 236 PRO A O 1
ATOM 1914 N N . ASP A 1 238 ? -73.94252 8.53777 7.87983 1.000 16.14000 237 ASP A N 1
ATOM 1915 C CA . ASP A 1 238 ? -75.19134 9.12599 8.35202 1.000 17.86000 237 ASP A CA 1
ATOM 1916 C C . ASP A 1 238 ? -75.03797 10.62992 8.54828 1.000 16.81000 237 ASP A C 1
ATOM 1917 O O . ASP A 1 238 ? -74.43380 11.07359 9.52032 1.000 19.75000 237 ASP A O 1
ATOM 1922 N N . PRO A 1 239 ? -75.58683 11.42522 7.61646 1.000 18.22000 238 PRO A N 1
ATOM 1923 C CA . PRO A 1 239 ? -75.42447 12.88217 7.64271 1.000 16.71000 238 PRO A CA 1
ATOM 1924 C C . PRO A 1 239 ? -76.12724 13.52913 8.82687 1.000 20.62000 238 PRO A C 1
ATOM 1925 O O . PRO A 1 239 ? -75.89894 14.70803 9.10207 1.000 21.74000 238 PRO A O 1
ATOM 1929 N N . ASN A 1 240 ? -76.97438 12.76821 9.51279 1.000 20.05000 239 ASN A N 1
ATOM 1930 C CA . ASN A 1 240 ? -77.71718 13.30519 10.64893 1.000 24.72000 239 ASN A CA 1
ATOM 1931 C C . ASN A 1 240 ? -77.14120 12.88880 11.99682 1.000 24.93000 239 ASN A C 1
ATOM 1932 O O . ASN A 1 240 ? -77.63703 13.32374 13.03793 1.000 26.48000 239 ASN A O 1
ATOM 1937 N N . LEU A 1 241 ? -76.09440 12.06255 11.97661 1.000 18.82000 240 LEU A N 1
ATOM 1938 C CA . LEU A 1 241 ? -75.41142 11.64016 13.20649 1.000 24.51000 240 LEU A CA 1
ATOM 1939 C C . LEU A 1 241 ? -75.04008 12.84592 14.06468 1.000 28.25000 240 LEU A C 1
ATOM 1940 O O . LEU A 1 241 ? -74.39188 13.76685 13.58081 1.000 21.19000 240 LEU A O 1
ATOM 1945 N N . THR A 1 242 ? -75.43899 12.86579 15.33471 1.000 20.95000 241 THR A N 1
ATOM 1946 C CA . THR A 1 242 ? -75.05466 14.01954 16.15789 1.000 24.82000 241 THR A CA 1
ATOM 1947 C C . THR A 1 242 ? -73.69865 13.85809 16.82478 1.000 27.25000 241 THR A C 1
ATOM 1948 O O . THR A 1 242 ? -73.38787 12.81891 17.41757 1.000 27.14000 241 THR A O 1
ATOM 1952 N N . ILE A 1 243 ? -72.89041 14.90292 16.70392 1.000 23.92000 242 ILE A N 1
ATOM 1953 C CA . ILE A 1 243 ? -71.59535 14.96849 17.34785 1.000 26.92000 242 ILE A CA 1
ATOM 1954 C C . ILE A 1 243 ? -71.56998 16.32136 18.02409 1.000 28.98000 242 ILE A C 1
ATOM 1955 O O . ILE A 1 243 ? -71.85277 17.32754 17.38029 1.000 27.40000 242 ILE A O 1
ATOM 1960 N N . ALA A 1 244 ? -71.27589 16.34505 19.32108 1.000 32.88000 243 ALA A N 1
ATOM 1961 C CA . ALA A 1 244 ? -71.28854 17.59091 20.08730 1.000 32.83000 243 ALA A CA 1
ATOM 1962 C C . ALA A 1 244 ? -72.55135 18.42026 19.85353 1.000 28.40000 243 ALA A C 1
ATOM 1963 O O . ALA A 1 244 ? -72.47907 19.62429 19.61975 1.000 35.37000 243 ALA A O 1
ATOM 1965 N N . GLY A 1 245 ? -73.70351 17.75854 19.89149 1.000 28.39000 244 GLY A N 1
ATOM 1966 C CA . GLY A 1 245 ? -74.98835 18.43087 19.81069 1.000 27.51000 244 GLY A CA 1
ATOM 1967 C C . GLY A 1 245 ? -75.47834 18.83223 18.42979 1.000 36.95000 244 GLY A C 1
ATOM 1968 O O . GLY A 1 245 ? -76.53820 19.44352 18.30397 1.000 36.06000 244 GLY A O 1
ATOM 1969 N N . GLN A 1 246 ? -74.72649 18.48624 17.38868 1.000 29.83000 245 GLN A N 1
ATOM 1970 C CA . GLN A 1 246 ? -75.07347 18.92257 16.03878 1.000 30.48000 245 GLN A CA 1
ATOM 1971 C C . GLN A 1 246 ? -74.90881 17.79171 15.02557 1.000 22.56000 245 GLN A C 1
ATOM 1972 O O . GLN A 1 246 ? -74.05001 16.93247 15.20336 1.000 24.47000 245 GLN A O 1
ATOM 1978 N N . PRO A 1 247 ? -75.72688 17.79710 13.95862 1.000 24.58000 246 PRO A N 1
ATOM 1979 C CA . PRO A 1 247 ? -75.58719 16.77126 12.91343 1.000 22.14000 246 PRO A CA 1
ATOM 1980 C C . PRO A 1 247 ? -74.31519 16.98210 12.10538 1.000 25.18000 246 PRO A C 1
ATOM 1981 O O . PRO A 1 247 ? -73.91393 18.12504 11.87756 1.000 20.66000 246 PRO A O 1
ATOM 1985 N N . VAL A 1 248 ? -73.68649 15.89502 11.66915 1.000 17.90000 247 VAL A N 1
ATOM 1986 C CA . VAL A 1 248 ? -72.38950 16.01183 11.01409 1.000 18.71000 247 VAL A CA 1
ATOM 1987 C C . VAL A 1 248 ? -72.44339 16.80207 9.70923 1.000 17.29000 247 VAL A C 1
ATOM 1988 O O . VAL A 1 248 ? -71.45027 17.41090 9.31828 1.000 19.09000 247 VAL A O 1
ATOM 1992 N N . ARG A 1 249 ? -73.60143 16.82047 9.05931 1.000 16.26000 248 ARG A N 1
ATOM 1993 C CA . ARG A 1 249 ? -73.73132 17.58273 7.81445 1.000 16.97000 248 ARG A CA 1
ATOM 1994 C C . ARG A 1 249 ? -73.58394 19.08865 8.04372 1.000 24.42000 248 ARG A C 1
ATOM 1995 O O . ARG A 1 249 ? -73.34181 19.84577 7.10084 1.000 19.91000 248 ARG A O 1
ATOM 2003 N N . SER A 1 250 ? -73.72075 19.52546 9.29381 1.000 20.65000 249 SER A N 1
ATOM 2004 C CA . SER A 1 250 ? -73.53939 20.94136 9.61905 1.000 19.93000 249 SER A CA 1
ATOM 2005 C C . SER A 1 250 ? -72.06728 21.36000 9.62003 1.000 20.95000 249 SER A C 1
ATOM 2006 O O . SER A 1 250 ? -71.75899 22.55091 9.71823 1.000 21.30000 249 SER A O 1
ATOM 2009 N N . ALA A 1 251 ? -71.15853 20.39280 9.51080 1.000 18.44000 250 ALA A N 1
ATOM 2010 C CA . ALA A 1 251 ? -69.72946 20.69446 9.45076 1.000 20.01000 250 ALA A CA 1
ATOM 2011 C C . ALA A 1 251 ? -69.42828 21.70059 8.34693 1.000 20.54000 250 ALA A C 1
ATOM 2012 O O . ALA A 1 251 ? -70.13033 21.74994 7.33698 1.000 21.45000 250 ALA A O 1
ATOM 2014 N N . SER A 1 252 ? -68.37708 22.49130 8.53600 1.000 18.58000 251 SER A N 1
ATOM 2015 C CA A SER A 1 252 ? -68.00589 23.53038 7.57917 0.540 20.90000 251 SER A CA 1
ATOM 2016 C CA B SER A 1 252 ? -68.04489 23.53439 7.57417 0.460 20.90000 251 SER A CA 1
ATOM 2017 C C . SER A 1 252 ? -67.73011 22.97056 6.18805 1.000 20.41000 251 SER A C 1
ATOM 2018 O O . SER A 1 252 ? -67.96901 23.63381 5.18319 1.000 20.80000 251 SER A O 1
ATOM 2023 N N . PHE A 1 253 ? -67.21241 21.74845 6.12980 1.000 19.84000 252 PHE A N 1
ATOM 2024 C CA . PHE A 1 253 ? -66.88464 21.14660 4.83467 1.000 19.58000 252 PHE A CA 1
ATOM 2025 C C . PHE A 1 253 ? -68.13975 20.90906 3.99870 1.000 20.59000 252 PHE A C 1
ATOM 2026 O O . PHE A 1 253 ? -68.11080 21.01828 2.76472 1.000 18.71000 252 PHE A O 1
ATOM 2034 N N . TYR A 1 254 ? -69.25078 20.62221 4.66972 1.000 17.92000 253 TYR A N 1
ATOM 2035 C CA . TYR A 1 254 ? -70.49591 20.27364 3.98274 1.000 15.80000 253 TYR A CA 1
ATOM 2036 C C . TYR A 1 254 ? -71.55264 21.37990 3.94700 1.000 16.79000 253 TYR A C 1
ATOM 2037 O O . TYR A 1 254 ? -72.39869 21.39027 3.05606 1.000 16.41000 253 TYR A O 1
ATOM 2046 N N . GLU A 1 255 ? -71.52736 22.29172 4.91817 1.000 19.16000 254 GLU A N 1
ATOM 2047 C CA . GLU A 1 255 ? -72.47608 23.40895 4.94443 1.000 21.55000 254 GLU A CA 1
ATOM 2048 C C . GLU A 1 255 ? -73.94020 22.96332 4.84844 1.000 15.88000 254 GLU A C 1
ATOM 2049 O O . GLU A 1 255 ? -74.72310 23.56064 4.10760 1.000 17.70000 254 GLU A O 1
ATOM 2055 N N . TRP A 1 256 ? -74.28541 21.90927 5.59927 1.000 19.03000 255 TRP A N 1
ATOM 2056 C CA . TRP A 1 256 ? -75.64853 21.36158 5.70226 1.000 17.50000 255 TRP A CA 1
ATOM 2057 C C . TRP A 1 256 ? -76.13081 20.51491 4.51914 1.000 20.29000 255 TRP A C 1
ATOM 2058 O O . TRP A 1 256 ? -77.25094 20.01218 4.52512 1.000 22.49000 255 TRP A O 1
ATOM 2069 N N . ASN A 1 257 ? -75.28492 20.36189 3.50706 1.000 17.23000 256 ASN A N 1
ATOM 2070 C CA . ASN A 1 257 ? -75.56721 19.46316 2.38891 1.000 17.62000 256 ASN A CA 1
ATOM 2071 C C . ASN A 1 257 ? -75.58552 18.02307 2.90565 1.000 15.97000 256 ASN A C 1
ATOM 2072 O O . ASN A 1 257 ? -74.60760 17.56673 3.48551 1.000 17.08000 256 ASN A O 1
ATOM 2077 N N . PRO A 1 258 ? -76.69771 17.29638 2.70259 1.000 16.65000 257 PRO A N 1
ATOM 2078 C CA . PRO A 1 258 ? -76.72501 15.93729 3.25335 1.000 16.73000 257 PRO A CA 1
ATOM 2079 C C . PRO A 1 258 ? -76.10032 14.90430 2.32612 1.000 16.92000 257 PRO A C 1
ATOM 2080 O O . PRO A 1 258 ? -76.05058 13.72722 2.68690 1.000 16.58000 257 PRO A O 1
ATOM 2084 N N . TYR A 1 259 ? -75.63629 15.32140 1.14717 1.000 13.82000 258 TYR A N 1
ATOM 2085 C CA . TYR A 1 259 ? -74.99658 14.37341 0.23595 1.000 14.14000 258 TYR A CA 1
ATOM 2086 C C . TYR A 1 259 ? -73.48355 14.49604 0.26588 1.000 17.09000 258 TYR A C 1
ATOM 2087 O O . TYR A 1 259 ? -72.92736 15.44100 -0.29498 1.000 13.42000 258 TYR A O 1
ATOM 2096 N N . PHE A 1 260 ? -72.82974 13.54276 0.93567 1.000 14.24000 259 PHE A N 1
ATOM 2097 C CA . PHE A 1 260 ? -71.38771 13.58536 1.16358 1.000 12.86000 259 PHE A CA 1
ATOM 2098 C C . PHE A 1 260 ? -70.63997 12.83138 0.07440 1.000 12.35000 259 PHE A C 1
ATOM 2099 O O . PHE A 1 260 ? -69.40696 12.86609 0.02133 1.000 14.14000 259 PHE A O 1
ATOM 2107 N N . ASP A 1 261 ? -71.37420 12.10471 -0.76269 1.000 13.22000 260 ASP A N 1
ATOM 2108 C CA . ASP A 1 261 ? -70.71647 11.22573 -1.73289 1.000 13.41000 260 ASP A CA 1
ATOM 2109 C C . ASP A 1 261 ? -71.57861 10.97816 -2.95788 1.000 12.70000 260 ASP A C 1
ATOM 2110 O O . ASP A 1 261 ? -72.76953 11.30745 -2.96674 1.000 13.12000 260 ASP A O 1
ATOM 2115 N N . GLU A 1 262 ? -70.97682 10.40920 -3.99802 1.000 12.25000 261 GLU A N 1
ATOM 2116 C CA . GLU A 1 262 ? -71.65192 10.33160 -5.28799 1.000 12.47000 261 GLU A CA 1
ATOM 2117 C C . GLU A 1 262 ? -72.68620 9.21187 -5.38813 1.000 13.21000 261 GLU A C 1
ATOM 2118 O O . GLU A 1 262 ? -73.67121 9.34624 -6.11104 1.000 14.09000 261 GLU A O 1
ATOM 2124 N N . LEU A 1 263 ? -72.48242 8.11369 -4.66334 1.000 13.70000 262 LEU A N 1
ATOM 2125 C CA . LEU A 1 263 ? -73.47968 7.04493 -4.69247 1.000 16.11000 262 LEU A CA 1
ATOM 2126 C C . LEU A 1 263 ? -74.78853 7.48714 -4.04431 1.000 14.37000 262 LEU A C 1
ATOM 2127 O O . LEU A 1 263 ? -75.85462 7.24850 -4.60628 1.000 14.53000 262 LEU A O 1
ATOM 2132 N N . ASP A 1 264 ? -74.71930 8.13591 -2.88219 1.000 16.14000 263 ASP A N 1
ATOM 2133 C CA . ASP A 1 264 ? -75.93914 8.64409 -2.26102 1.000 15.03000 263 ASP A CA 1
ATOM 2134 C C . ASP A 1 264 ? -76.66497 9.57644 -3.22681 1.000 15.47000 263 ASP A C 1
ATOM 2135 O O . ASP A 1 264 ? -77.88500 9.48877 -3.40875 1.000 14.79000 263 ASP A O 1
ATOM 2140 N N . TYR A 1 265 ? -75.88879 10.46337 -3.84770 1.000 14.67000 264 TYR A N 1
ATOM 2141 C CA . TYR A 1 265 ? -76.41759 11.52265 -4.70647 1.000 15.66000 264 TYR A CA 1
ATOM 2142 C C . TYR A 1 265 ? -76.99381 10.97803 -6.01153 1.000 14.06000 264 TYR A C 1
ATOM 2143 O O . TYR A 1 265 ? -78.12375 11.30737 -6.38840 1.000 14.31000 264 TYR A O 1
ATOM 2152 N N . ALA A 1 266 ? -76.22605 10.14397 -6.70173 1.000 14.13000 265 ALA A N 1
ATOM 2153 C CA . ALA A 1 266 ? -76.68226 9.61131 -7.98180 1.000 13.82000 265 ALA A CA 1
ATOM 2154 C C . ALA A 1 266 ? -77.93646 8.75558 -7.81188 1.000 14.60000 265 ALA A C 1
ATOM 2155 O O . ALA A 1 266 ? -78.86949 8.84996 -8.60380 1.000 14.75000 265 ALA A O 1
ATOM 2157 N N . LEU A 1 267 ? -77.96660 7.92540 -6.77103 1.000 14.75000 266 LEU A N 1
ATOM 2158 C CA . LEU A 1 267 ? -79.11480 7.04765 -6.57111 1.000 16.39000 266 LEU A CA 1
ATOM 2159 C C . LEU A 1 267 ? -80.36258 7.83387 -6.15089 1.000 14.35000 266 LEU A C 1
ATOM 2160 O O . LEU A 1 267 ? -81.47968 7.51222 -6.57288 1.000 16.55000 266 LEU A O 1
ATOM 2165 N N . ALA A 1 268 ? -80.17327 8.87968 -5.34971 1.000 15.16000 267 ALA A N 1
ATOM 2166 C CA . ALA A 1 268 ? -81.29104 9.73388 -4.95349 1.000 16.14000 267 ALA A CA 1
ATOM 2167 C C . ALA A 1 268 ? -81.86293 10.48424 -6.14932 1.000 16.55000 267 ALA A C 1
ATOM 2168 O O . ALA A 1 268 ? -83.07791 10.61056 -6.28322 1.000 16.90000 267 ALA A O 1
ATOM 2170 N N . LEU A 1 269 ? -80.98786 10.99418 -7.01228 1.000 16.24000 268 LEU A N 1
ATOM 2171 C CA . LEU A 1 269 ? -81.45178 11.64752 -8.22713 1.000 13.95000 268 LEU A CA 1
ATOM 2172 C C . LEU A 1 269 ? -82.25407 10.67487 -9.07926 1.000 15.08000 268 LEU A C 1
ATOM 2173 O O . LEU A 1 269 ? -83.32902 11.01522 -9.57813 1.000 15.43000 268 LEU A O 1
ATOM 2178 N N . ARG A 1 270 ? -81.73038 9.46577 -9.25851 1.000 14.55000 269 ARG A N 1
ATOM 2179 C CA . ARG A 1 270 ? -82.39267 8.49909 -10.12964 1.000 13.38000 269 ARG A CA 1
ATOM 2180 C C . ARG A 1 270 ? -83.79771 8.21034 -9.61460 1.000 17.42000 269 ARG A C 1
ATOM 2181 O O . ARG A 1 270 ? -84.76576 8.20171 -10.38054 1.000 16.66000 269 ARG A O 1
ATOM 2189 N N . ASN A 1 271 ? -83.91568 8.00313 -8.30763 1.000 16.98000 270 ASN A N 1
ATOM 2190 C CA . ASN A 1 271 ? -85.23170 7.76334 -7.72259 1.000 18.30000 270 ASN A CA 1
ATOM 2191 C C . ASN A 1 271 ? -86.17342 8.95660 -7.87432 1.000 19.15000 270 ASN A C 1
ATOM 2192 O O . ASN A 1 271 ? -87.35648 8.78595 -8.18427 1.000 21.51000 270 ASN A O 1
ATOM 2197 N N . ALA A 1 272 ? -85.64611 10.16344 -7.68213 1.000 18.01000 271 ALA A N 1
ATOM 2198 C CA . ALA A 1 272 ? -86.43583 11.37567 -7.89086 1.000 15.80000 271 ALA A CA 1
ATOM 2199 C C . ALA A 1 272 ? -86.94689 11.51205 -9.32881 1.000 18.17000 271 ALA A C 1
ATOM 2200 O O . ALA A 1 272 ? -88.09981 11.88238 -9.55667 1.000 20.36000 271 ALA A O 1
ATOM 2202 N N . PHE A 1 273 ? -86.09502 11.21502 -10.30591 1.000 15.15000 272 PHE A N 1
ATOM 2203 C CA . PHE A 1 273 ? -86.51508 11.31438 -11.69687 1.000 15.22000 272 PHE A CA 1
ATOM 2204 C C . PHE A 1 273 ? -87.58636 10.28170 -12.04099 1.000 16.85000 272 PHE A C 1
ATOM 2205 O O . PHE A 1 273 ? -88.53833 10.58106 -12.76487 1.000 18.81000 272 PHE A O 1
ATOM 2213 N N . ILE A 1 274 ? -87.42862 9.06957 -11.52322 1.000 18.51000 273 ILE A N 1
ATOM 2214 C CA . ILE A 1 274 ? -88.42889 8.02685 -11.73534 1.000 19.73000 273 ILE A CA 1
ATOM 2215 C C . ILE A 1 274 ? -89.76874 8.47607 -11.14718 1.000 21.22000 273 ILE A C 1
ATOM 2216 O O . ILE A 1 274 ? -90.82983 8.25144 -11.74015 1.000 20.93000 273 ILE A O 1
ATOM 2221 N N . GLY A 1 275 ? -89.70750 9.15185 -10.00506 1.000 21.51000 274 GLY A N 1
ATOM 2222 C CA . GLY A 1 275 ? -90.89533 9.70602 -9.37588 1.000 22.72000 274 GLY A CA 1
ATOM 2223 C C . GLY A 1 275 ? -91.56812 10.77234 -10.21965 1.000 24.31000 274 GLY A C 1
ATOM 2224 O O . GLY A 1 275 ? -92.77406 11.00961 -10.10253 1.000 27.33000 274 GLY A O 1
ATOM 2225 N N . ARG A 1 276 ? -90.79202 11.42231 -11.08058 1.000 18.98000 275 ARG A N 1
ATOM 2226 C CA . ARG A 1 276 ? -91.33782 12.46160 -11.94436 1.000 18.43000 275 ARG A CA 1
ATOM 2227 C C . ARG A 1 276 ? -91.83204 11.92196 -13.28542 1.000 22.20000 275 ARG A C 1
ATOM 2228 O O . ARG A 1 276 ? -92.36691 12.67524 -14.09425 1.000 25.48000 275 ARG A O 1
ATOM 2236 N N . GLY A 1 277 ? -91.64137 10.62696 -13.53167 1.000 20.71000 276 GLY A N 1
ATOM 2237 C CA . GLY A 1 277 ? -92.14859 10.02030 -14.75275 1.000 21.50000 276 GLY A CA 1
ATOM 2238 C C . GLY A 1 277 ? -91.12281 9.36022 -15.65893 1.000 26.82000 276 GLY A C 1
ATOM 2239 O O . GLY A 1 277 ? -91.48702 8.75049 -16.66602 1.000 22.40000 276 GLY A O 1
ATOM 2240 N N . PHE A 1 278 ? -89.84076 9.48984 -15.32499 1.000 22.25000 277 PHE A N 1
ATOM 2241 C CA . PHE A 1 278 ? -88.80197 8.80773 -16.09018 1.000 19.51000 277 PHE A CA 1
ATOM 2242 C C . PHE A 1 278 ? -88.96533 7.30073 -15.87744 1.000 19.92000 277 PHE A C 1
ATOM 2243 O O . PHE A 1 278 ? -89.31537 6.85662 -14.78150 1.000 19.65000 277 PHE A O 1
ATOM 2251 N N . PRO A 1 279 ? -88.72059 6.50486 -16.92360 1.000 19.53000 278 PRO A N 1
ATOM 2252 C CA . PRO A 1 279 ? -88.84093 5.04786 -16.77786 1.000 18.78000 278 PRO A CA 1
ATOM 2253 C C . PRO A 1 279 ? -87.73401 4.47943 -15.88603 1.000 21.47000 278 PRO A C 1
ATOM 2254 O O . PRO A 1 279 ? -86.63588 5.03216 -15.85400 1.000 20.81000 278 PRO A O 1
ATOM 2258 N N . SER A 1 280 ? -88.01023 3.39137 -15.16921 1.000 21.68000 279 SER A N 1
ATOM 2259 C CA . SER A 1 280 ? -87.01732 2.80396 -14.26538 1.000 22.49000 279 SER A CA 1
ATOM 2260 C C . SER A 1 280 ? -85.80351 2.22580 -15.00456 1.000 22.71000 279 SER A C 1
ATOM 2261 O O . SER A 1 280 ? -84.82557 1.80745 -14.37770 1.000 23.08000 279 SER A O 1
ATOM 2264 N N . THR A 1 281 ? -85.87260 2.20706 -16.33156 1.000 21.20000 280 THR A N 1
ATOM 2265 C CA . THR A 1 281 ? -84.75575 1.77394 -17.16571 1.000 20.26000 280 THR A CA 1
ATOM 2266 C C . THR A 1 281 ? -83.60551 2.78967 -17.22960 1.000 19.69000 280 THR A C 1
ATOM 2267 O O . THR A 1 281 ? -82.53962 2.47451 -17.75772 1.000 20.13000 280 THR A O 1
ATOM 2271 N N . ILE A 1 282 ? -83.81018 4.00063 -16.71737 1.000 19.15000 281 ILE A N 1
ATOM 2272 C CA . ILE A 1 282 ? -82.68995 4.94435 -16.67127 1.000 17.82000 281 ILE A CA 1
ATOM 2273 C C . ILE A 1 282 ? -81.61302 4.41291 -15.72743 1.000 19.30000 281 ILE A C 1
ATOM 2274 O O . ILE A 1 282 ? -81.90513 3.69781 -14.76354 1.000 17.85000 281 ILE A O 1
ATOM 2279 N N . GLY A 1 283 ? -80.36196 4.73666 -16.02745 1.000 16.43000 282 GLY A N 1
ATOM 2280 C CA . GLY A 1 283 ? -79.25400 4.35124 -15.17259 1.000 14.96000 282 GLY A CA 1
ATOM 2281 C C . GLY A 1 283 ? -78.28171 5.49997 -15.00345 1.000 16.36000 282 GLY A C 1
ATOM 2282 O O . GLY A 1 283 ? -78.24554 6.41511 -15.82728 1.000 16.60000 282 GLY A O 1
ATOM 2283 N N . MET A 1 284 ? -77.48065 5.45558 -13.94550 1.000 15.43000 283 MET A N 1
ATOM 2284 C CA . MET A 1 284 ? -76.52937 6.53130 -13.67837 1.000 14.73000 283 MET A CA 1
ATOM 2285 C C . MET A 1 284 ? -75.10450 6.08501 -13.96754 1.000 15.80000 283 MET A C 1
ATOM 2286 O O . MET A 1 284 ? -74.76278 4.91090 -13.80277 1.000 14.14000 283 MET A O 1
ATOM 2291 N N . LEU A 1 285 ? -74.27730 7.02989 -14.40842 1.000 12.23000 284 LEU A N 1
ATOM 2292 C CA . LEU A 1 285 ? -72.83936 6.81456 -14.50755 1.000 12.52000 284 LEU A CA 1
ATOM 2293 C C . LEU A 1 285 ? -72.17708 7.69921 -13.46743 1.000 11.35000 284 LEU A C 1
ATOM 2294 O O . LEU A 1 285 ? -72.70580 8.75827 -13.12021 1.000 13.42000 284 LEU A O 1
ATOM 2299 N N . ILE A 1 286 ? -71.01715 7.27883 -12.97358 1.000 13.09000 285 ILE A N 1
ATOM 2300 C CA . ILE A 1 286 ? -70.20988 8.14048 -12.12048 1.000 9.67000 285 ILE A CA 1
ATOM 2301 C C . ILE A 1 286 ? -68.77092 8.10822 -12.61858 1.000 11.83000 285 ILE A C 1
ATOM 2302 O O . ILE A 1 286 ? -68.23320 7.03814 -12.90680 1.000 13.00000 285 ILE A O 1
ATOM 2307 N N . ASP A 1 287 ? -68.15965 9.28510 -12.75840 1.000 12.20000 286 ASP A N 1
ATOM 2308 C CA . ASP A 1 287 ? -66.76465 9.39384 -13.18547 1.000 13.01000 286 ASP A CA 1
ATOM 2309 C C . ASP A 1 287 ? -65.86264 9.11740 -11.97658 1.000 11.68000 286 ASP A C 1
ATOM 2310 O O . ASP A 1 287 ? -65.83639 9.89422 -11.01944 1.000 12.70000 286 ASP A O 1
ATOM 2315 N N . THR A 1 288 ? -65.14991 7.99223 -12.02183 1.000 11.68000 287 THR A N 1
ATOM 2316 C CA . THR A 1 288 ? -64.28795 7.57282 -10.91996 1.000 12.72000 287 THR A CA 1
ATOM 2317 C C . THR A 1 288 ? -62.80693 7.73453 -11.27002 1.000 15.83000 287 THR A C 1
ATOM 2318 O O . THR A 1 288 ? -61.92803 7.14620 -10.62918 1.000 13.60000 287 THR A O 1
ATOM 2322 N N . SER A 1 289 ? -62.52080 8.54164 -12.29089 1.000 12.34000 288 SER A N 1
ATOM 2323 C CA . SER A 1 289 ? -61.14277 8.74538 -12.70294 1.000 12.24000 288 SER A CA 1
ATOM 2324 C C . SER A 1 289 ? -60.20958 9.26495 -11.60091 1.000 13.96000 288 SER A C 1
ATOM 2325 O O . SER A 1 289 ? -59.03966 8.89866 -11.57505 1.000 12.65000 288 SER A O 1
ATOM 2328 N N . ARG A 1 290 ? -60.69431 10.14891 -10.72172 1.000 11.53000 289 ARG A N 1
ATOM 2329 C CA . ARG A 1 290 ? -59.79908 10.82853 -9.78665 1.000 11.63000 289 ARG A CA 1
ATOM 2330 C C . ARG A 1 290 ? -60.35595 10.98941 -8.37559 1.000 12.52000 289 ARG A C 1
ATOM 2331 O O . ARG A 1 290 ? -60.00567 11.94519 -7.66744 1.000 13.06000 289 ARG A O 1
ATOM 2339 N N . ASN A 1 291 ? -61.19415 10.04853 -7.94370 1.000 13.78000 290 ASN A N 1
ATOM 2340 C CA . ASN A 1 291 ? -61.84103 10.20045 -6.64864 1.000 11.33000 290 ASN A CA 1
ATOM 2341 C C . ASN A 1 291 ? -61.51624 9.10219 -5.63786 1.000 14.21000 290 ASN A C 1
ATOM 2342 O O . ASN A 1 291 ? -62.30724 8.85922 -4.72585 1.000 15.79000 290 ASN A O 1
ATOM 2347 N N . GLY A 1 292 ? -60.36841 8.45294 -5.80705 1.000 13.90000 291 GLY A N 1
ATOM 2348 C CA . GLY A 1 292 ? -59.95861 7.36868 -4.91727 1.000 13.86000 291 GLY A CA 1
ATOM 2349 C C . GLY A 1 292 ? -59.49042 7.81632 -3.54322 1.000 18.26000 291 GLY A C 1
ATOM 2350 O O . GLY A 1 292 ? -59.78652 7.15021 -2.54132 1.000 16.06000 291 GLY A O 1
ATOM 2351 N N . TRP A 1 293 ? -58.73815 8.91313 -3.49707 1.000 14.85000 292 TRP A N 1
ATOM 2352 C CA . TRP A 1 293 ? -58.24293 9.49578 -2.23899 1.000 12.55000 292 TRP A CA 1
ATOM 2353 C C . TRP A 1 293 ? -57.41111 8.52343 -1.39922 1.000 17.17000 292 TRP A C 1
ATOM 2354 O O . TRP A 1 293 ? -57.49703 8.52722 -0.16821 1.000 19.21000 292 TRP A O 1
ATOM 2365 N N . GLY A 1 294 ? -56.61435 7.69335 -2.06642 1.000 15.44000 293 GLY A N 1
ATOM 2366 C CA . GLY A 1 294 ? -55.55349 6.96497 -1.38162 1.000 17.56000 293 GLY A CA 1
ATOM 2367 C C . GLY A 1 294 ? -54.37025 7.87863 -1.08753 1.000 21.21000 293 GLY A C 1
ATOM 2368 O O . GLY A 1 294 ? -54.41497 9.07769 -1.36531 1.000 18.23000 293 GLY A O 1
ATOM 2369 N N . GLY A 1 295 ? -53.31134 7.32326 -0.50170 1.000 19.62000 294 GLY A N 1
ATOM 2370 C CA . GLY A 1 295 ? -52.12614 8.10292 -0.19463 1.000 18.12000 294 GLY A CA 1
ATOM 2371 C C . GLY A 1 295 ? -52.36179 9.26180 0.76259 1.000 18.82000 294 GLY A C 1
ATOM 2372 O O . GLY A 1 295 ? -53.26275 9.21987 1.61164 1.000 18.43000 294 GLY A O 1
ATOM 2373 N N . CYS A 1 296 ? -51.54055 10.30363 0.63073 1.000 19.68000 295 CYS A N 1
ATOM 2374 C CA . CYS A 1 296 ? -51.58521 11.43447 1.55794 1.000 19.30000 295 CYS A CA 1
ATOM 2375 C C . CYS A 1 296 ? -51.37294 12.75455 0.82116 1.000 17.28000 295 CYS A C 1
ATOM 2376 O O . CYS A 1 296 ? -50.52197 12.83951 -0.06088 1.000 24.15000 295 CYS A O 1
ATOM 2379 N N . SER A 1 297 ? -52.14767 13.76767 1.19640 1.000 19.73000 296 SER A N 1
ATOM 2380 C CA . SER A 1 297 ? -51.99637 15.12773 0.67163 1.000 15.77000 296 SER A CA 1
ATOM 2381 C C . SER A 1 297 ? -52.88109 16.04280 1.49885 1.000 15.51000 296 SER A C 1
ATOM 2382 O O . SER A 1 297 ? -53.74116 15.56987 2.24682 1.000 16.37000 296 SER A O 1
ATOM 2385 N N . TYR A 1 298 ? -52.67678 17.35177 1.37508 1.000 17.19000 297 TYR A N 1
ATOM 2386 C CA . TYR A 1 298 ? -53.48050 18.32983 2.10731 1.000 14.60000 297 TYR A CA 1
ATOM 2387 C C . TYR A 1 298 ? -53.43946 18.09655 3.61926 1.000 17.24000 297 TYR A C 1
ATOM 2388 O O . TYR A 1 298 ? -54.41936 18.34166 4.32637 1.000 18.39000 297 TYR A O 1
ATOM 2397 N N . GLY A 1 299 ? -52.28655 17.61918 4.08310 1.000 17.95000 298 GLY A N 1
ATOM 2398 C CA . GLY A 1 299 ? -52.01249 17.46386 5.50406 1.000 17.33000 298 GLY A CA 1
ATOM 2399 C C . GLY A 1 299 ? -52.66475 16.26190 6.15488 1.000 24.83000 298 GLY A C 1
ATOM 2400 O O . GLY A 1 299 ? -52.65070 16.13968 7.38586 1.000 20.94000 298 GLY A O 1
ATOM 2401 N N . ARG A 1 300 ? -53.23701 15.37519 5.34376 1.000 20.66000 299 ARG A N 1
ATOM 2402 C CA . ARG A 1 300 ? -53.90927 14.18626 5.87158 1.000 18.21000 299 ARG A CA 1
ATOM 2403 C C . ARG A 1 300 ? -53.59962 12.94633 5.04934 1.000 22.79000 299 ARG A C 1
ATOM 2404 O O . ARG A 1 300 ? -53.23968 13.02946 3.87233 1.000 19.71000 299 ARG A O 1
ATOM 2412 N N . CYS A 1 301 ? -53.74787 11.78525 5.68114 1.000 21.55000 300 CYS A N 1
ATOM 2413 C CA . CYS A 1 301 ? -53.78822 10.53239 4.95091 1.000 20.62000 300 CYS A CA 1
ATOM 2414 C C . CYS A 1 301 ? -55.23433 10.05474 4.96892 1.000 16.59000 300 CYS A C 1
ATOM 2415 O O . CYS A 1 301 ? -56.06215 10.59981 5.70407 1.000 22.74000 300 CYS A O 1
ATOM 2418 N N . ARG A 1 302 ? -55.54663 9.05197 4.15576 1.000 18.46000 301 ARG A N 1
ATOM 2419 C CA A ARG A 1 302 ? -56.90676 8.51731 4.09475 0.580 18.33000 301 ARG A CA 1
ATOM 2420 C CA B ARG A 1 302 ? -56.89876 8.52430 4.09975 0.420 18.36000 301 ARG A CA 1
ATOM 2421 C C . ARG A 1 302 ? -57.29380 7.98415 5.47067 1.000 20.24000 301 ARG A C 1
ATOM 2422 O O . ARG A 1 302 ? -56.51694 7.26285 6.09949 1.000 20.41000 301 ARG A O 1
ATOM 2437 N N . PRO A 1 303 ? -58.48868 8.35436 5.95482 1.000 21.20000 302 PRO A N 1
ATOM 2438 C CA . PRO A 1 303 ? -58.91673 7.82922 7.25675 1.000 21.17000 302 PRO A CA 1
ATOM 2439 C C . PRO A 1 303 ? -59.14010 6.31929 7.19349 1.000 24.52000 302 PRO A C 1
ATOM 2440 O O . PRO A 1 303 ? -59.48430 5.78656 6.13942 1.000 18.91000 302 PRO A O 1
ATOM 2444 N N . THR A 1 304 ? -58.93920 5.63504 8.31535 1.000 22.02000 303 THR A N 1
ATOM 2445 C CA . THR A 1 304 ? -59.17654 4.19409 8.36311 1.000 22.67000 303 THR A CA 1
ATOM 2446 C C . THR A 1 304 ? -60.33157 3.85820 9.29812 1.000 22.88000 303 THR A C 1
ATOM 2447 O O . THR A 1 304 ? -60.53083 2.69818 9.66692 1.000 28.33000 303 THR A O 1
ATOM 2451 N N . GLY A 1 305 ? -61.09029 4.88532 9.66635 1.000 18.17000 304 GLY A N 1
ATOM 2452 C CA . GLY A 1 305 ? -62.25227 4.75345 10.52040 1.000 18.94000 304 GLY A CA 1
ATOM 2453 C C . GLY A 1 305 ? -62.76491 6.12650 10.90068 1.000 20.98000 304 GLY A C 1
ATOM 2454 O O . GLY A 1 305 ? -62.12969 7.13840 10.58583 1.000 24.56000 304 GLY A O 1
ATOM 2455 N N . PRO A 1 306 ? -63.92386 6.18166 11.55977 1.000 19.26000 305 PRO A N 1
ATOM 2456 C CA . PRO A 1 306 ? -64.44052 7.44870 12.08003 1.000 18.10000 305 PRO A CA 1
ATOM 2457 C C . PRO A 1 306 ? -63.42831 8.05528 13.04208 1.000 24.99000 305 PRO A C 1
ATOM 2458 O O . PRO A 1 306 ? -62.74744 7.31798 13.75690 1.000 24.93000 305 PRO A O 1
ATOM 2462 N N . SER A 1 307 ? -63.31799 9.37625 13.04631 1.000 20.66000 306 SER A N 1
ATOM 2463 C CA . SER A 1 307 ? -62.39076 10.06186 13.94537 1.000 18.66000 306 SER A CA 1
ATOM 2464 C C . SER A 1 307 ? -62.69074 9.77967 15.41534 1.000 19.83000 306 SER A C 1
ATOM 2465 O O . SER A 1 307 ? -63.85573 9.70088 15.82140 1.000 21.15000 306 SER A O 1
ATOM 2468 N N . SER A 1 308 ? -61.63072 9.65426 16.20825 1.000 23.66000 307 SER A N 1
ATOM 2469 C CA . SER A 1 308 ? -61.77166 9.52304 17.65824 1.000 25.72000 307 SER A CA 1
ATOM 2470 C C . SER A 1 308 ? -62.08529 10.86699 18.31250 1.000 31.57000 307 SER A C 1
ATOM 2471 O O . SER A 1 308 ? -62.51220 10.92489 19.47354 1.000 27.38000 307 SER A O 1
ATOM 2474 N N . ASP A 1 309 ? -61.87807 11.94908 17.56568 1.000 21.85000 308 ASP A N 1
ATOM 2475 C CA . ASP A 1 309 ? -62.14271 13.28805 18.07694 1.000 21.73000 308 ASP A CA 1
ATOM 2476 C C . ASP A 1 309 ? -63.60663 13.66344 17.89810 1.000 30.97000 308 ASP A C 1
ATOM 2477 O O . ASP A 1 309 ? -64.01659 14.12573 16.82921 1.000 27.98000 308 ASP A O 1
ATOM 2482 N N . THR A 1 310 ? -64.38961 13.46844 18.95412 1.000 30.60000 309 THR A N 1
ATOM 2483 C CA . THR A 1 310 ? -65.80353 13.80479 18.93627 1.000 27.64000 309 THR A CA 1
ATOM 2484 C C . THR A 1 310 ? -66.06117 15.12272 19.66152 1.000 26.05000 309 THR A C 1
ATOM 2485 O O . THR A 1 310 ? -67.19107 15.41192 20.05465 1.000 31.64000 309 THR A O 1
ATOM 2489 N N . SER A 1 311 ? -65.01796 15.93544 19.81060 1.000 29.26000 310 SER A N 1
ATOM 2490 C CA . SER A 1 311 ? -65.12661 17.18433 20.56884 1.000 33.69000 310 SER A CA 1
ATOM 2491 C C . SER A 1 311 ? -65.89939 18.28065 19.83208 1.000 37.34000 310 SER A C 1
ATOM 2492 O O . SER A 1 311 ? -66.58915 19.08870 20.45427 1.000 35.60000 310 SER A O 1
ATOM 2495 N N . SER A 1 312 ? -65.78146 18.31086 18.50708 1.000 28.92000 311 SER A N 1
ATOM 2496 C CA . SER A 1 312 ? -66.56229 19.23920 17.69630 1.000 27.74000 311 SER A CA 1
ATOM 2497 C C . SER A 1 312 ? -66.93754 18.55352 16.39120 1.000 23.85000 311 SER A C 1
ATOM 2498 O O . SER A 1 312 ? -66.26980 17.60144 15.97399 1.000 23.80000 311 SER A O 1
ATOM 2501 N N . VAL A 1 313 ? -68.00846 19.02190 15.76035 1.000 24.80000 312 VAL A N 1
ATOM 2502 C CA A VAL A 1 313 ? -68.46468 18.47624 14.47928 0.430 24.54000 312 VAL A CA 1
ATOM 2503 C CA B VAL A 1 313 ? -68.44069 18.41523 14.51527 0.570 24.53000 312 VAL A CA 1
ATOM 2504 C C . VAL A 1 313 ? -67.38371 18.60617 13.42124 1.000 22.96000 312 VAL A C 1
ATOM 2505 O O . VAL A 1 313 ? -67.13599 17.68625 12.63806 1.000 20.84000 312 VAL A O 1
ATOM 2512 N N . ASN A 1 314 ? -66.73443 19.76602 13.39441 1.000 22.68000 313 ASN A N 1
ATOM 2513 C CA . ASN A 1 314 ? -65.66244 19.99893 12.42938 1.000 21.30000 313 ASN A CA 1
ATOM 2514 C C . ASN A 1 314 ? -64.45365 19.08760 12.62714 1.000 26.79000 313 ASN A C 1
ATOM 2515 O O . ASN A 1 314 ? -63.89183 18.58264 11.66401 1.000 21.89000 313 ASN A O 1
ATOM 2520 N N . ALA A 1 315 ? -64.04162 18.88927 13.87708 1.000 22.75000 314 ALA A N 1
ATOM 2521 C CA . ALA A 1 315 ? -62.93182 17.98795 14.15584 1.000 23.38000 314 ALA A CA 1
ATOM 2522 C C . ALA A 1 315 ? -63.27619 16.56611 13.73261 1.000 19.71000 314 ALA A C 1
ATOM 2523 O O . ALA A 1 315 ? -62.44540 15.86502 13.15543 1.000 19.54000 314 ALA A O 1
ATOM 2525 N N . TYR A 1 316 ? -64.50127 16.14636 14.03561 1.000 19.55000 315 TYR A N 1
ATOM 2526 C CA . TYR A 1 316 ? -64.95162 14.79753 13.70539 1.000 21.15000 315 TYR A CA 1
ATOM 2527 C C . TYR A 1 316 ? -65.01577 14.58082 12.19536 1.000 16.75000 315 TYR A C 1
ATOM 2528 O O . TYR A 1 316 ? -64.45504 13.61077 11.67415 1.000 18.94000 315 TYR A O 1
ATOM 2537 N N . VAL A 1 317 ? -65.70360 15.48011 11.49956 1.000 20.71000 316 VAL A N 1
ATOM 2538 C CA . VAL A 1 317 ? -65.84772 15.35141 10.04955 1.000 17.12000 316 VAL A CA 1
ATOM 2539 C C . VAL A 1 317 ? -64.49375 15.42720 9.34548 1.000 15.87000 316 VAL A C 1
ATOM 2540 O O . VAL A 1 317 ? -64.19400 14.60229 8.47731 1.000 17.03000 316 VAL A O 1
ATOM 2544 N N . ASP A 1 318 ? -63.66349 16.39193 9.72960 1.000 19.76000 317 ASP A N 1
ATOM 2545 C CA . ASP A 1 318 ? -62.37349 16.55374 9.06355 1.000 18.11000 317 ASP A CA 1
ATOM 2546 C C . ASP A 1 318 ? -61.45276 15.36647 9.30027 1.000 19.73000 317 ASP A C 1
ATOM 2547 O O . ASP A 1 318 ? -60.61790 15.04642 8.46016 1.000 18.33000 317 ASP A O 1
ATOM 2552 N N . GLY A 1 319 ? -61.61586 14.69231 10.43716 1.000 17.23000 318 GLY A N 1
ATOM 2553 C CA . GLY A 1 319 ? -60.82513 13.51007 10.70490 1.000 19.72000 318 GLY A CA 1
ATOM 2554 C C . GLY A 1 319 ? -61.41347 12.23231 10.13570 1.000 18.22000 318 GLY A C 1
ATOM 2555 O O . GLY A 1 319 ? -60.74973 11.19915 10.13948 1.000 18.69000 318 GLY A O 1
ATOM 2556 N N . SER A 1 320 ? -62.64549 12.30370 9.63080 1.000 17.29000 319 SER A N 1
ATOM 2557 C CA . SER A 1 320 ? -63.35081 11.11196 9.15962 1.000 17.73000 319 SER A CA 1
ATOM 2558 C C . SER A 1 320 ? -63.51492 11.06527 7.64863 1.000 18.97000 319 SER A C 1
ATOM 2559 O O . SER A 1 320 ? -63.73121 9.99143 7.08145 1.000 16.39000 319 SER A O 1
ATOM 2562 N N . ARG A 1 321 ? -63.43168 12.22137 6.99783 1.000 17.00000 320 ARG A N 1
ATOM 2563 C CA . ARG A 1 321 ? -63.74975 12.27871 5.56686 1.000 12.84000 320 ARG A CA 1
ATOM 2564 C C . ARG A 1 321 ? -62.61392 11.81460 4.65571 1.000 15.26000 320 ARG A C 1
ATOM 2565 O O . ARG A 1 321 ? -61.43884 12.10027 4.89868 1.000 16.78000 320 ARG A O 1
ATOM 2573 N N . VAL A 1 322 ? -62.98817 11.08588 3.60360 1.000 14.45000 321 VAL A N 1
ATOM 2574 C CA . VAL A 1 322 ? -62.05535 10.58583 2.60645 1.000 14.95000 321 VAL A CA 1
ATOM 2575 C C . VAL A 1 322 ? -61.66914 11.71391 1.63863 1.000 13.08000 321 VAL A C 1
ATOM 2576 O O . VAL A 1 322 ? -60.51014 11.83071 1.22157 1.000 14.80000 321 VAL A O 1
ATOM 2580 N N . ASP A 1 323 ? -62.64096 12.55321 1.30684 1.000 14.95000 322 ASP A N 1
ATOM 2581 C CA . ASP A 1 323 ? -62.35972 13.72929 0.48304 1.000 17.66000 322 ASP A CA 1
ATOM 2582 C C . ASP A 1 323 ? -61.60942 14.73295 1.35417 1.000 15.44000 322 ASP A C 1
ATOM 2583 O O . ASP A 1 323 ? -62.21321 15.40294 2.19133 1.000 18.48000 322 ASP A O 1
ATOM 2588 N N . ARG A 1 324 ? -60.29841 14.83767 1.16011 1.000 14.11000 323 ARG A N 1
ATOM 2589 C CA . ARG A 1 324 ? -59.50414 15.71732 2.02521 1.000 18.35000 323 ARG A CA 1
ATOM 2590 C C . ARG A 1 324 ? -59.15885 17.06835 1.38844 1.000 16.27000 323 ARG A C 1
ATOM 2591 O O . ARG A 1 324 ? -58.24866 17.75704 1.84050 1.000 17.02000 323 ARG A O 1
ATOM 2599 N N . ARG A 1 325 ? -59.90582 17.46071 0.36056 1.000 15.18000 324 ARG A N 1
ATOM 2600 C CA . ARG A 1 325 ? -59.74453 18.81277 -0.16621 1.000 14.10000 324 ARG A CA 1
ATOM 2601 C C . ARG A 1 325 ? -60.01220 19.85464 0.92400 1.000 17.18000 324 ARG A C 1
ATOM 2602 O O . ARG A 1 325 ? -60.75620 19.60065 1.87100 1.000 16.53000 324 ARG A O 1
ATOM 2610 N N . TYR A 1 326 ? -59.40293 21.02951 0.79117 1.000 15.67000 325 TYR A N 1
ATOM 2611 C CA . TYR A 1 326 ? -59.60260 22.09838 1.77538 1.000 15.81000 325 TYR A CA 1
ATOM 2612 C C . TYR A 1 326 ? -61.04448 22.59774 1.75856 1.000 17.52000 325 TYR A C 1
ATOM 2613 O O . TYR A 1 326 ? -61.58432 23.00968 2.79267 1.000 18.98000 325 TYR A O 1
ATOM 2622 N N . HIS A 1 327 ? -61.65256 22.57810 0.57359 1.000 15.97000 326 HIS A N 1
ATOM 2623 C CA . HIS A 1 327 ? -63.01746 23.04247 0.37576 1.000 18.14000 326 HIS A CA 1
ATOM 2624 C C . HIS A 1 327 ? -63.61173 22.22782 -0.77835 1.000 17.89000 326 HIS A C 1
ATOM 2625 O O . HIS A 1 327 ? -62.89687 21.89782 -1.73545 1.000 17.52000 326 HIS A O 1
ATOM 2632 N N . ARG A 1 328 ? -64.90181 21.89712 -0.69532 1.000 16.38000 327 ARG A N 1
ATOM 2633 C CA . ARG A 1 328 ? -65.54108 21.01946 -1.68144 1.000 15.41000 327 ARG A CA 1
ATOM 2634 C C . ARG A 1 328 ? -65.57404 21.58472 -3.09234 1.000 15.73000 327 ARG A C 1
ATOM 2635 O O . ARG A 1 328 ? -65.73728 20.84094 -4.06046 1.000 17.52000 327 ARG A O 1
ATOM 2643 N N . GLY A 1 329 ? -65.43572 22.90271 -3.19911 1.000 17.80000 328 GLY A N 1
ATOM 2644 C CA . GLY A 1 329 ? -65.45764 23.56495 -4.49299 1.000 16.96000 328 GLY A CA 1
ATOM 2645 C C . GLY A 1 329 ? -64.10868 23.61374 -5.18806 1.000 17.06000 328 GLY A C 1
ATOM 2646 O O . GLY A 1 329 ? -64.00861 24.15392 -6.29797 1.000 17.09000 328 GLY A O 1
ATOM 2647 N N . ASN A 1 330 ? -63.07677 23.06238 -4.54923 1.000 14.84000 329 ASN A N 1
ATOM 2648 C CA . ASN A 1 330 ? -61.73181 23.03715 -5.12832 1.000 15.06000 329 ASN A CA 1
ATOM 2649 C C . ASN A 1 330 ? -61.64113 22.00933 -6.24251 1.000 18.95000 329 ASN A C 1
ATOM 2650 O O . ASN A 1 330 ? -61.35740 20.83722 -5.98774 1.000 16.16000 329 ASN A O 1
ATOM 2655 N N . TRP A 1 331 ? -61.87810 22.44761 -7.47842 1.000 13.74000 330 TRP A N 1
ATOM 2656 C CA . TRP A 1 331 ? -61.97440 21.53184 -8.60858 1.000 13.09000 330 TRP A CA 1
ATOM 2657 C C . TRP A 1 331 ? -60.71148 21.43669 -9.46067 1.000 13.76000 330 TRP A C 1
ATOM 2658 O O . TRP A 1 331 ? -60.64974 20.60684 -10.36983 1.000 13.92000 330 TRP A O 1
ATOM 2669 N N . CYS A 1 332 ? -59.72425 22.29240 -9.21558 1.000 13.09000 331 CYS A N 1
ATOM 2670 C CA . CYS A 1 332 ? -58.59630 22.36030 -10.15764 1.000 14.32000 331 CYS A CA 1
ATOM 2671 C C . CYS A 1 332 ? -57.31643 21.67790 -9.69184 1.000 14.88000 331 CYS A C 1
ATOM 2672 O O . CYS A 1 332 ? -56.74028 22.05658 -8.67181 1.000 14.18000 331 CYS A O 1
ATOM 2675 N N . ASN A 1 333 ? -56.86672 20.70694 -10.48705 1.000 13.19000 332 ASN A N 1
ATOM 2676 C CA . ASN A 1 333 ? -55.54085 20.12059 -10.35524 1.000 14.04000 332 ASN A CA 1
ATOM 2677 C C . ASN A 1 333 ? -55.24488 19.65227 -8.94834 1.000 15.61000 332 ASN A C 1
ATOM 2678 O O . ASN A 1 333 ? -54.22275 20.00891 -8.35834 1.000 14.69000 332 ASN A O 1
ATOM 2683 N N . GLN A 1 334 ? -56.16304 18.85839 -8.41643 1.000 14.93000 333 GLN A N 1
ATOM 2684 C CA . GLN A 1 334 ? -56.07705 18.44512 -7.02151 1.000 12.46000 333 GLN A CA 1
ATOM 2685 C C . GLN A 1 334 ? -55.17333 17.23387 -6.84579 1.000 14.84000 333 GLN A C 1
ATOM 2686 O O . GLN A 1 334 ? -55.05360 16.38700 -7.73495 1.000 15.99000 333 GLN A O 1
ATOM 2692 N N . ALA A 1 335 ? -54.53128 17.17250 -5.68484 1.000 14.85000 334 ALA A N 1
ATOM 2693 C CA . ALA A 1 335 ? -53.64552 16.07222 -5.34109 1.000 15.47000 334 ALA A CA 1
ATOM 2694 C C . ALA A 1 335 ? -54.45878 14.88333 -4.85226 1.000 20.75000 334 ALA A C 1
ATOM 2695 O O . ALA A 1 335 ? -54.29082 14.42009 -3.72435 1.000 18.30000 334 ALA A O 1
ATOM 2697 N N . GLY A 1 336 ? -55.34296 14.38370 -5.70829 1.000 16.49000 335 GLY A N 1
ATOM 2698 C CA . GLY A 1 336 ? -56.15421 13.23383 -5.34345 1.000 16.42000 335 GLY A CA 1
ATOM 2699 C C . GLY A 1 336 ? -55.53256 11.93277 -5.80772 1.000 14.12000 335 GLY A C 1
ATOM 2700 O O . GLY A 1 336 ? -54.31559 11.84051 -6.01082 1.000 15.60000 335 GLY A O 1
ATOM 2701 N N . GLY A 1 337 ? -56.36682 10.91300 -5.97085 1.000 14.16000 336 GLY A N 1
ATOM 2702 C CA . GLY A 1 337 ? -55.91316 9.64799 -6.50911 1.000 14.11000 336 GLY A CA 1
ATOM 2703 C C . GLY A 1 337 ? -56.92037 9.02240 -7.45416 1.000 11.82000 336 GLY A C 1
ATOM 2704 O O . GLY A 1 337 ? -58.12230 9.30768 -7.38603 1.000 14.11000 336 GLY A O 1
ATOM 2705 N N . ILE A 1 338 ? -56.42163 8.17844 -8.34635 1.000 13.36000 337 ILE A N 1
ATOM 2706 C CA . ILE A 1 338 ? -57.27288 7.40981 -9.23943 1.000 13.39000 337 ILE A CA 1
ATOM 2707 C C . ILE A 1 338 ? -58.26503 6.56990 -8.41852 1.000 17.13000 337 ILE A C 1
ATOM 2708 O O . ILE A 1 338 ? -57.90210 6.01963 -7.37464 1.000 16.98000 337 ILE A O 1
ATOM 2713 N N . GLY A 1 339 ? -59.52007 6.50629 -8.86145 1.000 14.15000 338 GLY A N 1
ATOM 2714 C CA . GLY A 1 339 ? -60.54921 5.76141 -8.14352 1.000 15.69000 338 GLY A CA 1
ATOM 2715 C C . GLY A 1 339 ? -60.81658 4.37858 -8.72476 1.000 13.71000 338 GLY A C 1
ATOM 2716 O O . GLY A 1 339 ? -59.94577 3.78949 -9.39092 1.000 15.07000 338 GLY A O 1
ATOM 2717 N N . GLU A 1 340 ? -62.01970 3.85783 -8.48677 1.000 13.38000 339 GLU A N 1
ATOM 2718 C CA . GLU A 1 340 ? -62.38605 2.53001 -8.98499 1.000 14.68000 339 GLU A CA 1
ATOM 2719 C C . GLU A 1 340 ? -62.19716 2.47324 -10.49201 1.000 19.23000 339 GLU A C 1
ATOM 2720 O O . GLU A 1 340 ? -62.48897 3.44744 -11.19882 1.000 15.89000 339 GLU A O 1
ATOM 2726 N N . ARG A 1 341 ? -61.71047 1.34121 -10.99125 1.000 16.51000 340 ARG A N 1
ATOM 2727 C CA . ARG A 1 341 ? -61.52859 1.19543 -12.44129 1.000 14.73000 340 ARG A CA 1
ATOM 2728 C C . ARG A 1 341 ? -62.87665 1.14788 -13.14721 1.000 16.22000 340 ARG A C 1
ATOM 2729 O O . ARG A 1 341 ? -63.89269 0.81902 -12.53821 1.000 16.47000 340 ARG A O 1
ATOM 2737 N N . PRO A 1 342 ? -62.90065 1.47512 -14.45015 1.000 13.85000 341 PRO A N 1
ATOM 2738 C CA . PRO A 1 342 ? -64.17973 1.36356 -15.15809 1.000 13.05000 341 PRO A CA 1
ATOM 2739 C C . PRO A 1 342 ? -64.76606 -0.05032 -15.02631 1.000 13.95000 341 PRO A C 1
ATOM 2740 O O . PRO A 1 342 ? -64.03831 -1.03146 -15.18653 1.000 18.05000 341 PRO A O 1
ATOM 2744 N N . GLN A 1 343 ? -66.04906 -0.13506 -14.69124 1.000 15.01000 342 GLN A N 1
ATOM 2745 C CA . GLN A 1 343 ? -66.70936 -1.42094 -14.49043 1.000 19.68000 342 GLN A CA 1
ATOM 2746 C C . GLN A 1 343 ? -68.22034 -1.28954 -14.65831 1.000 15.66000 342 GLN A C 1
ATOM 2747 O O . GLN A 1 343 ? -68.81207 -0.27246 -14.29809 1.000 18.40000 342 GLN A O 1
ATOM 2753 N N . ALA A 1 344 ? -68.85063 -2.32729 -15.19646 1.000 15.47000 343 ALA A N 1
ATOM 2754 C CA . ALA A 1 344 ? -70.28664 -2.29189 -15.46136 1.000 15.69000 343 ALA A CA 1
ATOM 2755 C C . ALA A 1 344 ? -71.11466 -2.68991 -14.24538 1.000 20.17000 343 ALA A C 1
ATOM 2756 O O . ALA A 1 344 ? -70.70782 -3.55315 -13.47356 1.000 19.03000 343 ALA A O 1
ATOM 2758 N N . ALA A 1 345 ? -72.27549 -2.05466 -14.09619 1.000 17.01000 344 ALA A N 1
ATOM 2759 C CA . ALA A 1 345 ? -73.27251 -2.39060 -13.07019 1.000 15.22000 344 ALA A CA 1
ATOM 2760 C C . ALA A 1 345 ? -72.73049 -2.67799 -11.66428 1.000 18.62000 344 ALA A C 1
ATOM 2761 O O . ALA A 1 345 ? -73.02071 -3.73902 -11.09845 1.000 19.54000 344 ALA A O 1
ATOM 2763 N N . PRO A 1 346 ? -71.97522 -1.73328 -11.08115 1.000 16.00000 345 PRO A N 1
ATOM 2764 C CA . PRO A 1 346 ? -71.40120 -1.97766 -9.74424 1.000 13.68000 345 PRO A CA 1
ATOM 2765 C C . PRO A 1 346 ? -72.44412 -1.93961 -8.62016 1.000 20.35000 345 PRO A C 1
ATOM 2766 O O . PRO A 1 346 ? -72.20318 -2.48586 -7.53228 1.000 17.13000 345 PRO A O 1
ATOM 2770 N N . ARG A 1 347 ? -73.57297 -1.28229 -8.87497 1.000 19.19000 346 ARG A N 1
ATOM 2771 C CA A ARG A 1 347 ? -74.67588 -1.16819 -7.91588 0.490 18.96000 346 ARG A CA 1
ATOM 2772 C CA B ARG A 1 347 ? -74.66788 -1.17319 -7.91788 0.510 18.96000 346 ARG A CA 1
ATOM 2773 C C . ARG A 1 347 ? -75.97091 -1.06273 -8.70078 1.000 20.91000 346 ARG A C 1
ATOM 2774 O O . ARG A 1 347 ? -75.97685 -0.54853 -9.81269 1.000 19.37000 346 ARG A O 1
ATOM 2789 N N . SER A 1 348 ? -77.07798 -1.52657 -8.12479 1.000 19.66000 347 SER A N 1
ATOM 2790 C CA A SER A 1 348 ? -78.37499 -1.37114 -8.77168 0.460 18.91000 347 SER A CA 1
ATOM 2791 C CA B SER A 1 348 ? -78.37599 -1.36613 -8.77968 0.540 18.89000 347 SER A CA 1
ATOM 2792 C C . SER A 1 348 ? -78.63164 0.11097 -9.02440 1.000 18.52000 347 SER A C 1
ATOM 2793 O O . SER A 1 348 ? -78.49239 0.92877 -8.11226 1.000 19.64000 347 SER A O 1
ATOM 2798 N N . GLY A 1 349 ? -78.99464 0.45129 -10.26031 1.000 20.41000 348 GLY A N 1
ATOM 2799 C CA . GLY A 1 349 ? -79.26132 1.83741 -10.61505 1.000 18.03000 348 GLY A CA 1
ATOM 2800 C C . GLY A 1 349 ? -78.05918 2.56123 -11.20899 1.000 18.57000 348 GLY A C 1
ATOM 2801 O O . GLY A 1 349 ? -78.20796 3.62837 -11.80579 1.000 17.57000 348 GLY A O 1
ATOM 2802 N N . ILE A 1 350 ? -76.87331 1.99391 -11.02417 1.000 15.45000 349 ILE A N 1
ATOM 2803 C CA . ILE A 1 350 ? -75.64722 2.53471 -11.61015 1.000 15.76000 349 ILE A CA 1
ATOM 2804 C C . ILE A 1 350 ? -75.23850 1.69283 -12.81933 1.000 18.77000 349 ILE A C 1
ATOM 2805 O O . ILE A 1 350 ? -74.86377 0.52971 -12.66556 1.000 16.48000 349 ILE A O 1
ATOM 2810 N N . ASP A 1 351 ? -75.30744 2.26107 -14.02422 1.000 14.31000 350 ASP A N 1
ATOM 2811 C CA . ASP A 1 351 ? -74.91569 1.51519 -15.22238 1.000 13.49000 350 ASP A CA 1
ATOM 2812 C C . ASP A 1 351 ? -73.42778 1.16183 -15.25154 1.000 15.28000 350 ASP A C 1
ATOM 2813 O O . ASP A 1 351 ? -73.05107 0.08483 -15.73176 1.000 15.64000 350 ASP A O 1
ATOM 2818 N N . ALA A 1 352 ? -72.58153 2.06754 -14.75743 1.000 12.73000 351 ALA A N 1
ATOM 2819 C CA . ALA A 1 352 ? -71.13659 1.84219 -14.77556 1.000 12.48000 351 ALA A CA 1
ATOM 2820 C C . ALA A 1 352 ? -70.38728 2.90987 -14.00541 1.000 14.13000 351 ALA A C 1
ATOM 2821 O O . ALA A 1 352 ? -70.85699 4.04796 -13.88718 1.000 14.76000 351 ALA A O 1
ATOM 2823 N N . TYR A 1 353 ? -69.21333 2.54949 -13.49455 1.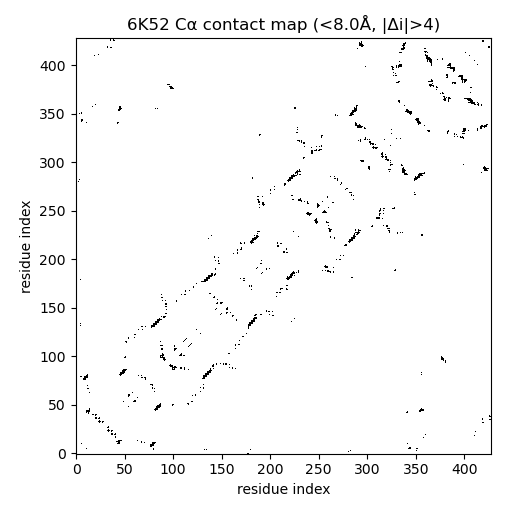000 13.45000 352 TYR A N 1
ATOM 2824 C CA . TYR A 1 353 ? -68.20107 3.55019 -13.18844 1.000 12.76000 352 TYR A CA 1
ATOM 2825 C C . TYR A 1 353 ? -67.38711 3.70722 -14.45846 1.000 14.16000 352 TYR A C 1
ATOM 2826 O O . TYR A 1 353 ? -67.06040 2.71426 -15.12966 1.000 16.81000 352 TYR A O 1
ATOM 2835 N N . VAL A 1 354 ? -67.07883 4.95221 -14.81025 1.000 14.30000 353 VAL A N 1
ATOM 2836 C CA . VAL A 1 354 ? -66.32384 5.24224 -16.02425 1.000 12.11000 353 VAL A CA 1
ATOM 2837 C C . VAL A 1 354 ? -65.19658 6.21691 -15.71915 1.000 11.84000 353 VAL A C 1
ATOM 2838 O O . VAL A 1 354 ? -65.24434 6.94275 -14.73101 1.000 13.75000 353 VAL A O 1
ATOM 2842 N N . TRP A 1 355 ? -64.17163 6.23382 -16.55921 1.000 11.83000 354 TRP A N 1
ATOM 2843 C CA . TRP A 1 355 ? -63.16337 7.27355 -16.45308 1.000 11.94000 354 TRP A CA 1
ATOM 2844 C C . TRP A 1 355 ? -63.44620 8.25882 -17.56989 1.000 12.95000 354 TRP A C 1
ATOM 2845 O O . TRP A 1 355 ? -63.06933 8.02294 -18.71695 1.000 13.42000 354 TRP A O 1
ATOM 2856 N N . VAL A 1 356 ? -64.13591 9.34593 -17.24665 1.000 12.58000 355 VAL A N 1
ATOM 2857 C CA . VAL A 1 356 ? -64.49074 10.33020 -18.27445 1.000 11.41000 355 VAL A CA 1
ATOM 2858 C C . VAL A 1 356 ? -63.35651 11.33596 -18.44033 1.000 11.34000 355 VAL A C 1
ATOM 2859 O O . VAL A 1 356 ? -6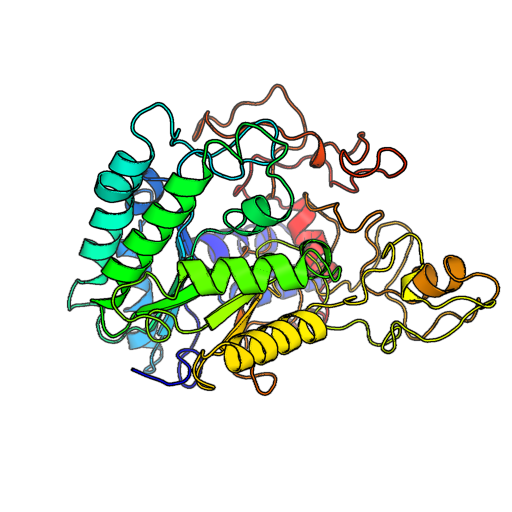2.77255 11.45101 -19.52235 1.000 12.83000 355 VAL A O 1
ATOM 2863 N N . LYS A 1 357 ? -63.03626 12.06869 -17.37722 1.000 11.62000 356 LYS A N 1
ATOM 2864 C CA . LYS A 1 357 ? -61.79307 12.83338 -17.35316 1.000 10.66000 356 LYS A CA 1
ATOM 2865 C C . LYS A 1 357 ? -60.62832 11.85211 -17.43141 1.000 14.31000 356 LYS A C 1
ATOM 2866 O O . LYS A 1 357 ? -60.56149 10.92395 -16.63259 1.000 13.72000 356 LYS A O 1
ATOM 2872 N N . PRO A 1 358 ? -59.71133 12.02806 -18.40144 1.000 12.44000 357 PRO A N 1
ATOM 2873 C CA . PRO A 1 358 ? -58.59657 11.06580 -18.45169 1.000 15.91000 357 PRO A CA 1
ATOM 2874 C C . PRO A 1 358 ? -57.52342 11.40535 -17.42269 1.000 15.21000 357 PRO A C 1
ATOM 2875 O O . PRO A 1 358 ? -57.00515 12.52923 -17.42252 1.000 14.43000 357 PRO A O 1
ATOM 2879 N N . PRO A 1 359 ? -57.21060 10.46211 -16.51588 1.000 14.20000 358 PRO A N 1
ATOM 2880 C CA . PRO A 1 359 ? -56.21045 10.77968 -15.48989 1.000 15.13000 358 PRO A CA 1
ATOM 2881 C C . PRO A 1 359 ? -54.89338 11.23048 -16.10589 1.000 14.19000 358 PRO A C 1
ATOM 2882 O O . PRO A 1 359 ? -54.41560 10.58953 -17.03904 1.000 15.47000 358 PRO A O 1
ATOM 2886 N N . GLY A 1 360 ? -54.33908 12.33725 -15.60973 1.000 13.87000 359 GLY A N 1
ATOM 2887 C CA . GLY A 1 360 ? -53.08599 12.85404 -16.13471 1.000 13.74000 359 GLY A CA 1
ATOM 2888 C C . GLY A 1 360 ? -53.24673 14.12123 -16.95547 1.000 15.95000 359 GLY A C 1
ATOM 2889 O O . GLY A 1 360 ? -52.30355 14.90003 -17.10439 1.000 15.90000 359 GLY A O 1
ATOM 2890 N N . GLU A 1 361 ? -54.44371 14.34162 -17.48236 1.000 14.03000 360 GLU A N 1
ATOM 2891 C CA . GLU A 1 361 ? -54.69946 15.57381 -18.22812 1.000 15.25000 360 GLU A CA 1
ATOM 2892 C C . GLU A 1 361 ? -55.02712 16.71872 -17.28189 1.000 13.42000 360 GLU A C 1
ATOM 2893 O O . GLU A 1 361 ? -55.81110 16.56274 -16.34287 1.000 15.26000 360 GLU A O 1
ATOM 2899 N N . SER A 1 362 ? -54.42486 17.87462 -17.54472 1.000 13.56000 361 SER A N 1
ATOM 2900 C CA . SER A 1 362 ? -54.54552 19.04449 -16.67750 1.000 14.89000 361 SER A CA 1
ATOM 2901 C C . SER A 1 362 ? -55.96138 19.61783 -16.65030 1.000 12.91000 361 SER A C 1
ATOM 2902 O O . SER A 1 362 ? -56.69747 19.49519 -17.62928 1.000 14.75000 361 SER A O 1
ATOM 2905 N N . ASP A 1 363 ? -56.33215 20.24372 -15.53317 1.000 13.40000 362 ASP A N 1
ATOM 2906 C CA . ASP A 1 363 ? -57.60697 20.95101 -15.42096 1.000 13.21000 362 ASP A CA 1
ATOM 2907 C C . ASP A 1 363 ? -57.45664 22.42405 -15.81670 1.000 15.44000 362 ASP A C 1
ATOM 2908 O O . ASP A 1 363 ? -58.45047 23.15331 -15.92651 1.000 15.53000 362 ASP A O 1
ATOM 2913 N N . GLY A 1 364 ? -56.21654 22.86578 -16.00170 1.000 14.88000 363 GLY A N 1
ATOM 2914 C CA . GLY A 1 364 ? -55.96622 24.26378 -16.32046 1.000 16.30000 363 GLY A CA 1
ATOM 2915 C C . GLY A 1 364 ? -54.54810 24.70437 -16.00647 1.000 18.15000 363 GLY A C 1
ATOM 2916 O O . GLY A 1 364 ? -53.88418 24.13305 -15.13862 1.000 15.69000 363 GLY A O 1
ATOM 2917 N N . VAL A 1 365 ? -54.07589 25.72439 -16.71932 1.000 14.18000 364 VAL A N 1
ATOM 2918 C CA . VAL A 1 365 ? -52.74075 26.26602 -16.48630 1.000 12.88000 364 VAL A CA 1
ATOM 2919 C C . VAL A 1 365 ? -52.66550 26.91575 -15.08819 1.000 14.10000 364 VAL A C 1
ATOM 2920 O O . VAL A 1 365 ? -53.65834 27.45690 -14.59103 1.000 14.40000 364 VAL A O 1
ATOM 2924 N N . SER A 1 366 ? -51.49347 26.85335 -14.44928 1.000 13.40000 365 SER A N 1
ATOM 2925 C CA A SER A 1 366 ? -51.41328 27.26507 -13.04921 0.630 14.94000 365 SER A CA 1
ATOM 2926 C CA B SER A 1 366 ? -51.30729 27.25505 -13.04822 0.370 15.03000 365 SER A CA 1
ATOM 2927 C C . SER A 1 366 ? -51.09491 28.74796 -12.82396 1.000 17.04000 365 SER A C 1
ATOM 2928 O O . SER A 1 366 ? -51.13372 29.22376 -11.68687 1.000 17.82000 365 SER A O 1
ATOM 2933 N N . GLN A 1 367 ? -50.80480 29.48608 -13.89184 1.000 17.21000 366 GLN A N 1
ATOM 2934 C CA . GLN A 1 367 ? -50.53944 30.91699 -13.75060 1.000 17.85000 366 GLN A CA 1
ATOM 2935 C C . GLN A 1 367 ? -50.89634 31.65231 -15.03245 1.000 14.87000 366 GLN A C 1
ATOM 2936 O O . GLN A 1 367 ? -50.93856 31.03451 -16.09556 1.000 15.30000 366 GLN A O 1
ATOM 2942 N N . PRO A 1 368 ? -51.18502 32.96436 -14.93319 1.000 16.42000 367 PRO A N 1
ATOM 2943 C CA . PRO A 1 368 ? -51.49690 33.75765 -16.12403 1.000 15.26000 367 PRO A CA 1
ATOM 2944 C C . PRO A 1 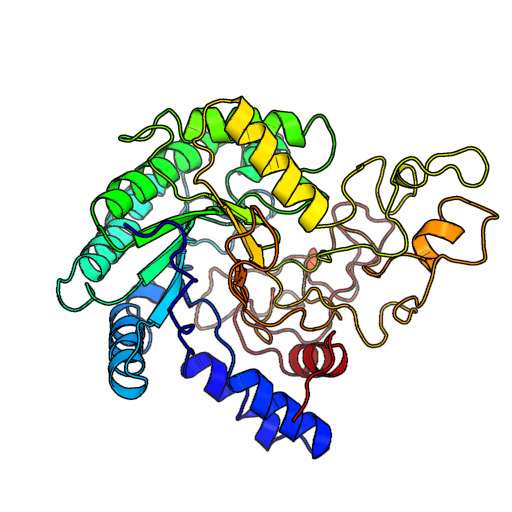368 ? -50.21485 34.14647 -16.86504 1.000 17.04000 367 PRO A C 1
ATOM 2945 O O . PRO A 1 368 ? -49.11587 33.94711 -16.34114 1.000 16.92000 367 PRO A O 1
ATOM 2949 N N . GLY A 1 369 ? -50.34580 34.68073 -18.07293 1.000 16.80000 368 GLY A N 1
ATOM 2950 C CA . GLY A 1 369 ? -49.17274 35.10857 -18.82093 1.000 15.83000 368 GLY A CA 1
ATOM 2951 C C . GLY A 1 369 ? -48.67505 34.10764 -19.84414 1.000 18.49000 368 GLY A C 1
ATOM 2952 O O . GLY A 1 369 ? -47.71303 34.38454 -20.56515 1.000 16.06000 368 GLY A O 1
ATOM 2953 N N . ILE A 1 370 ? -49.33234 32.95081 -19.91231 1.000 16.11000 369 ILE A N 1
ATOM 2954 C CA . ILE A 1 370 ? -48.91266 31.86387 -20.79153 1.000 15.09000 369 ILE A CA 1
ATOM 2955 C C . ILE A 1 370 ? -50.04981 31.49632 -21.73853 1.000 16.45000 369 ILE A C 1
ATOM 2956 O O . ILE A 1 370 ? -51.11588 31.05850 -21.29554 1.000 17.69000 369 ILE A O 1
ATOM 2961 N N . VAL A 1 371 ? -49.83884 31.68450 -23.04051 1.000 14.45000 370 VAL A N 1
ATOM 2962 C CA . VAL A 1 371 ? -50.87797 31.39693 -24.02149 1.000 14.12000 370 VAL A CA 1
ATOM 2963 C C . VAL A 1 371 ? -50.61035 30.03998 -24.66776 1.000 16.93000 370 VAL A C 1
ATOM 2964 O O . VAL A 1 371 ? -49.47344 29.74077 -25.03088 1.000 21.53000 370 VAL A O 1
ATOM 2968 N N . ASP A 1 372 ? -51.65255 29.22226 -24.81084 1.000 12.31000 371 ASP A N 1
ATOM 2969 C CA . ASP A 1 372 ? -51.50191 27.91334 -25.44708 1.000 13.12000 371 ASP A CA 1
ATOM 2970 C C . ASP A 1 372 ? -51.42796 28.13560 -26.95605 1.000 15.28000 371 ASP A C 1
ATOM 2971 O O . ASP A 1 372 ? -52.35286 28.68293 -27.55089 1.000 14.62000 371 ASP A O 1
ATOM 2976 N N . PRO A 1 373 ? -50.32310 27.71644 -27.58920 1.000 14.82000 372 PRO A N 1
ATOM 2977 C CA . PRO A 1 373 ? -50.17412 27.99467 -29.02415 1.000 14.98000 372 PRO A CA 1
ATOM 2978 C C . PRO A 1 373 ? -51.17336 27.22806 -29.87223 1.000 17.65000 372 PRO A C 1
ATOM 2979 O O . PRO A 1 373 ? -51.39835 27.57133 -31.03015 1.000 15.74000 372 PRO A O 1
ATOM 2983 N N . ASP A 1 374 ? -51.77557 26.19910 -29.28738 1.000 15.07000 373 ASP A N 1
ATOM 2984 C CA A ASP A 1 374 ? -52.73582 25.39147 -30.02546 0.620 15.55000 373 ASP A CA 1
ATOM 2985 C CA B ASP A 1 374 ? -52.73383 25.34346 -29.97647 0.380 15.70000 373 ASP A CA 1
ATOM 2986 C C . ASP A 1 374 ? -54.18470 25.80078 -29.76830 1.000 17.50000 373 ASP A C 1
ATOM 2987 O O . ASP A 1 374 ? -55.09385 25.36013 -30.47132 1.000 18.28000 373 ASP A O 1
ATOM 2996 N N . ASP A 1 375 ? -54.40443 26.66965 -28.78613 1.000 16.10000 374 ASP A N 1
ATOM 2997 C CA . ASP A 1 375 ? -55.75930 27.11993 -28.47396 1.000 14.18000 374 ASP A CA 1
ATOM 2998 C C . ASP A 1 375 ? -55.73193 28.40677 -27.65873 1.000 13.51000 374 ASP A C 1
ATOM 2999 O O . ASP A 1 375 ? -55.63586 28.37153 -26.43674 1.000 15.77000 374 ASP A O 1
ATOM 3004 N N . PRO A 1 376 ? -55.83270 29.55392 -28.33551 1.000 16.74000 375 PRO A N 1
ATOM 3005 C CA . PRO A 1 376 ? -55.77234 30.81377 -27.58929 1.000 16.97000 375 PRO A CA 1
ATOM 3006 C C . PRO A 1 376 ? -57.05723 31.08394 -26.81016 1.000 14.65000 375 PRO A C 1
ATOM 3007 O O . PRO A 1 376 ? -57.11094 32.07082 -26.08498 1.000 20.74000 375 PRO A O 1
ATOM 3011 N N . ASN A 1 377 ? -58.06845 30.22921 -26.95225 1.000 14.78000 376 ASN A N 1
ATOM 3012 C CA . ASN A 1 377 ? -59.26736 30.35636 -26.12515 1.000 16.90000 376 ASN A CA 1
ATOM 3013 C C . ASN A 1 377 ? -59.05738 29.89504 -24.69025 1.000 15.04000 376 ASN A C 1
ATOM 3014 O O . ASN A 1 377 ? -59.82624 30.27407 -23.81213 1.000 15.47000 376 ASN A O 1
ATOM 3019 N N . LYS A 1 378 ? -58.04257 29.07175 -24.44346 1.000 13.92000 377 LYS A N 1
ATOM 3020 C CA . LYS A 1 378 ? -57.81560 28.57645 -23.08056 1.000 13.68000 377 LYS A CA 1
ATOM 3021 C C . LYS A 1 378 ? -57.20528 29.65614 -22.18541 1.000 14.20000 377 LYS A C 1
ATOM 3022 O O . LYS A 1 378 ? -56.13817 30.20593 -22.48538 1.000 15.43000 377 LYS A O 1
ATOM 3028 N N . LYS A 1 379 ? -57.89514 29.95211 -21.08831 1.000 12.63000 378 LYS A N 1
ATOM 3029 C CA . LYS A 1 379 ? -57.52181 31.07186 -20.22713 1.000 13.18000 378 LYS A CA 1
ATOM 3030 C C . LYS A 1 379 ? -57.35783 30.63856 -18.78822 1.000 13.44000 378 LYS A C 1
ATOM 3031 O O . LYS A 1 379 ? -58.12700 29.81866 -18.28732 1.000 15.83000 378 LYS A O 1
ATOM 3037 N N . PHE A 1 380 ? -56.34865 31.20820 -18.13518 1.000 13.35000 379 PHE A N 1
ATOM 3038 C CA . PHE A 1 380 ? -56.09461 30.97688 -16.72324 1.000 14.24000 379 PHE A CA 1
ATOM 3039 C C . PHE A 1 380 ? -57.31049 31.27302 -15.85611 1.000 14.40000 379 PHE A C 1
ATOM 3040 O O . PHE A 1 380 ? -58.00726 32.27022 -16.04588 1.000 12.88000 379 PHE A O 1
ATOM 3048 N N . ASP A 1 381 ? -57.55864 30.37891 -14.90525 1.000 12.68000 380 ASP A N 1
ATOM 3049 C CA . ASP A 1 381 ? -58.63954 30.53800 -13.94016 1.000 12.86000 380 ASP A CA 1
ATOM 3050 C C . ASP A 1 381 ? -57.99346 30.53559 -12.56120 1.000 14.40000 380 ASP A C 1
ATOM 3051 O O . ASP A 1 381 ? -57.18565 29.66034 -12.26341 1.000 15.11000 380 ASP A O 1
ATOM 3056 N N . PRO A 1 382 ? -58.33116 31.52452 -11.71500 1.000 12.59000 381 PRO A N 1
ATOM 3057 C CA . PRO A 1 382 ? -57.69505 31.64412 -10.39602 1.000 14.90000 381 PRO A CA 1
ATOM 3058 C C . PRO A 1 382 ? -57.89029 30.42401 -9.49922 1.000 17.31000 381 PRO A C 1
ATOM 3059 O O . PRO A 1 382 ? -57.11828 30.23765 -8.55531 1.000 14.38000 381 PRO A O 1
ATOM 3063 N N . MET A 1 383 ? -58.88251 29.59030 -9.78931 1.000 15.60000 382 MET A N 1
ATOM 3064 C CA . MET A 1 383 ? -59.04576 28.36520 -9.00452 1.000 15.39000 382 MET A CA 1
ATOM 3065 C C . MET A 1 383 ? -57.88301 27.40996 -9.21777 1.000 15.15000 382 MET A C 1
ATOM 3066 O O . MET A 1 383 ? -57.69118 26.47677 -8.43695 1.000 15.75000 382 MET A O 1
ATOM 3071 N N . CYS A 1 384 ? -57.10102 27.64496 -10.27278 1.000 13.27000 383 CYS A N 1
ATOM 3072 C CA . CYS A 1 384 ? -55.91523 26.84372 -10.55800 1.000 15.35000 383 CYS A CA 1
ATOM 3073 C C . CYS A 1 384 ? -54.62204 27.46331 -10.02497 1.000 11.25000 383 CYS A C 1
ATOM 3074 O O . CYS A 1 384 ? -53.53919 26.93109 -10.27113 1.000 15.62000 383 CYS A O 1
ATOM 3077 N N . ASP A 1 385 ? -54.73473 28.55920 -9.27476 1.000 14.33000 384 ASP A N 1
ATOM 3078 C CA . ASP A 1 385 ? -53.55453 29.23481 -8.71871 1.000 15.33000 384 ASP A CA 1
ATOM 3079 C C . ASP A 1 385 ? -53.12562 28.52648 -7.44487 1.000 14.99000 384 ASP A C 1
ATOM 3080 O O . ASP A 1 385 ? -53.87456 28.51548 -6.46582 1.000 19.16000 384 ASP A O 1
ATOM 3085 N N . PRO A 1 386 ? -51.92077 27.93418 -7.44905 1.000 17.03000 385 PRO A N 1
ATOM 3086 C CA . PRO A 1 386 ? -51.45087 27.19286 -6.26922 1.000 17.82000 385 PRO A CA 1
ATOM 3087 C C . PRO A 1 386 ? -51.25957 28.12159 -5.07806 1.000 23.32000 385 PRO A C 1
ATOM 3088 O O . PRO A 1 386 ? -51.30161 27.66240 -3.93714 1.000 26.79000 385 PRO A O 1
ATOM 3092 N N . ASN A 1 387 ? -51.06127 29.41059 -5.34384 1.000 21.45000 386 ASN A N 1
ATOM 3093 C CA . ASN A 1 387 ? -50.84297 30.39535 -4.28168 1.000 25.37000 386 ASN A CA 1
ATOM 3094 C C . ASN A 1 387 ? -52.08275 31.20059 -3.92845 1.000 25.65000 386 ASN A C 1
ATOM 3095 O O . ASN A 1 387 ? -52.01947 32.11142 -3.10029 1.000 29.27000 386 ASN A O 1
ATOM 3100 N N . GLY A 1 388 ? -53.21187 30.86197 -4.54144 1.000 18.32000 387 GLY A N 1
ATOM 3101 C CA . GLY A 1 388 ? -54.41867 31.64523 -4.36222 1.000 19.73000 387 GLY A CA 1
ATOM 3102 C C . GLY A 1 388 ? -55.44476 31.03831 -3.42827 1.000 18.64000 387 GLY A C 1
ATOM 3103 O O . GLY A 1 388 ? -55.27100 29.91818 -2.93448 1.000 19.77000 387 GLY A O 1
ATOM 3104 N N . GLN A 1 389 ? -56.51556 31.78953 -3.18806 1.000 19.33000 388 GLN A N 1
ATOM 3105 C CA . GLN A 1 389 ? -57.62962 31.32566 -2.37208 1.000 22.26000 388 GLN A CA 1
ATOM 3106 C C . GLN A 1 389 ? -58.81677 30.93110 -3.24207 1.000 22.57000 388 GLN A C 1
ATOM 3107 O O . GLN A 1 389 ? -58.95173 31.39834 -4.36998 1.000 21.64000 388 GLN A O 1
ATOM 3113 N N . SER A 1 390 ? -59.68495 30.07222 -2.70817 1.000 20.63000 389 SER A N 1
ATOM 3114 C CA . SER A 1 390 ? -60.91908 29.69564 -3.39716 1.000 19.86000 389 SER A CA 1
ATOM 3115 C C . SER A 1 390 ? -61.82680 30.90191 -3.65689 1.000 23.52000 389 SER A C 1
ATOM 3116 O O . SER A 1 390 ? -61.97754 31.76479 -2.79072 1.000 23.45000 389 SER A O 1
ATOM 3119 N N . ARG A 1 391 ? -62.45287 30.95128 -4.83284 1.000 22.60000 390 ARG A N 1
ATOM 3120 C CA . ARG A 1 391 ? -63.39162 32.03056 -5.12758 1.000 25.48000 390 ARG A CA 1
ATOM 3121 C C . ARG A 1 391 ? -64.74664 31.77977 -4.47854 1.000 31.77000 390 ARG A C 1
ATOM 3122 O O . ARG A 1 391 ? -65.56341 32.69695 -4.35133 1.000 29.15000 390 ARG A O 1
ATOM 3130 N N . TYR A 1 392 ? -64.97292 30.54275 -4.04375 1.000 27.41000 391 TYR A N 1
ATOM 3131 C CA . TYR A 1 392 ? -66.24596 30.17794 -3.42074 1.000 28.83000 391 TYR A CA 1
ATOM 3132 C C . TYR A 1 392 ? -66.23380 30.44567 -1.91669 1.000 33.08000 391 TYR A C 1
ATOM 3133 O O . TYR A 1 392 ? -67.27270 30.72881 -1.31557 1.000 38.27000 391 TYR A O 1
ATOM 3142 N N . ASN A 1 393 ? -65.04979 30.36027 -1.31878 1.000 28.22000 392 ASN A N 1
ATOM 3143 C CA . ASN A 1 393 ? -64.83360 30.78697 0.06028 1.000 31.09000 392 ASN A CA 1
ATOM 3144 C C . ASN A 1 393 ? -63.36750 31.14958 0.24825 1.000 29.03000 392 ASN A C 1
ATOM 3145 O O . ASN A 1 393 ? -62.50970 30.27235 0.36804 1.000 27.10000 392 ASN A O 1
ATOM 3150 N N . SER A 1 394 ? -63.08718 32.44950 0.29247 1.000 30.40000 393 SER A N 1
ATOM 3151 C CA . SER A 1 394 ? -61.71205 32.94916 0.33048 1.000 27.48000 393 SER A CA 1
ATOM 3152 C C . SER A 1 394 ? -60.92107 32.54474 1.57635 1.000 28.95000 393 SER A C 1
ATOM 3153 O O . SER A 1 394 ? -59.71302 32.75744 1.64531 1.000 25.00000 393 SER A O 1
ATOM 3156 N N . ALA A 1 395 ? -61.59115 31.94773 2.55829 1.000 27.15000 394 ALA A N 1
ATOM 3157 C CA . ALA A 1 395 ? -60.89619 31.48134 3.74916 1.000 28.66000 394 ALA A CA 1
ATOM 3158 C C . ALA A 1 395 ? -60.04151 30.24418 3.47688 1.000 28.30000 394 ALA A C 1
ATOM 3159 O O . ALA A 1 395 ? -59.22255 29.85883 4.30676 1.000 29.08000 394 ALA A O 1
ATOM 3161 N N . TYR A 1 396 ? -60.23474 29.61944 2.31678 1.000 23.02000 395 TYR A N 1
ATOM 3162 C CA . TYR A 1 396 ? -59.54006 28.37333 1.99551 1.000 23.48000 395 TYR A CA 1
ATOM 3163 C C . TYR A 1 396 ? -58.64110 28.51633 0.77248 1.000 20.03000 395 TYR A C 1
ATOM 3164 O O . TYR A 1 396 ? -58.98899 29.23059 -0.16437 1.000 23.97000 395 TYR A O 1
ATOM 3173 N N . PRO A 1 397 ? -57.49227 27.82205 0.77828 1.000 20.20000 396 PRO A N 1
ATOM 3174 C CA . PRO A 1 397 ? -56.61135 27.79205 -0.39478 1.000 18.60000 396 PRO A CA 1
ATOM 3175 C C . PRO A 1 397 ? -57.26062 26.98041 -1.50889 1.000 19.27000 396 PRO A C 1
ATOM 3176 O O . PRO A 1 397 ? -58.14080 26.16258 -1.24098 1.000 16.80000 396 PRO A O 1
ATOM 3180 N N . THR A 1 398 ? -56.81265 27.18452 -2.73788 1.000 14.79000 397 THR A N 1
ATOM 3181 C CA . THR A 1 398 ? -57.34991 26.43186 -3.87198 1.000 15.67000 397 THR A CA 1
ATOM 3182 C C . THR A 1 398 ? -56.97126 24.95877 -3.87027 1.000 15.39000 397 THR A C 1
ATOM 3183 O O . THR A 1 398 ? -57.65650 24.15005 -4.49038 1.000 15.61000 397 THR A O 1
ATOM 3187 N N . GLY A 1 399 ? -55.85631 24.61738 -3.22541 1.000 14.41000 398 GLY A N 1
ATOM 3188 C CA . GLY A 1 399 ? -55.31264 23.26826 -3.29268 1.000 15.91000 398 GLY A CA 1
ATOM 3189 C C . GLY A 1 399 ? -54.70582 22.87735 -4.63579 1.000 15.90000 398 GLY A C 1
ATOM 3190 O O . GLY A 1 399 ? -54.27511 21.74228 -4.82603 1.000 17.14000 398 GLY A O 1
ATOM 3191 N N . ALA A 1 400 ? -54.64965 23.81451 -5.57863 1.000 15.73000 399 ALA A N 1
ATOM 3192 C CA . ALA A 1 400 ? -54.19682 23.47364 -6.92272 1.000 15.18000 399 ALA A CA 1
ATOM 3193 C C . ALA A 1 400 ? -52.69289 23.20029 -6.99386 1.000 16.40000 399 ALA A C 1
ATOM 3194 O O . ALA A 1 400 ? -51.88867 23.93699 -6.40578 1.000 20.09000 399 ALA A O 1
ATOM 3196 N N . LEU A 1 401 ? -52.31319 22.15033 -7.72108 1.000 14.68000 400 LEU A N 1
ATOM 3197 C CA . LEU A 1 401 ? -50.90429 21.78301 -7.87123 1.000 17.00000 400 LEU A CA 1
ATOM 3198 C C . LEU A 1 401 ? -50.18811 22.78000 -8.76610 1.000 19.12000 400 LEU A C 1
ATOM 3199 O O . LEU A 1 401 ? -50.78004 23.30532 -9.70596 1.000 18.19000 400 LEU A O 1
ATOM 3204 N N . PRO A 1 402 ? -48.90302 23.04264 -8.48213 1.000 17.35000 401 PRO A N 1
ATOM 3205 C CA . PRO A 1 402 ? -48.13885 23.96760 -9.32701 1.000 19.79000 401 PRO A CA 1
ATOM 3206 C C . PRO A 1 402 ? -47.63509 23.33671 -10.61916 1.000 18.46000 401 PRO A C 1
ATOM 3207 O O . PRO A 1 402 ? -47.69540 22.11476 -10.80038 1.000 18.93000 401 PRO A O 1
ATOM 3211 N N . ASN A 1 403 ? -47.15194 24.19076 -11.52003 1.000 19.15000 402 ASN A N 1
ATOM 3212 C CA . ASN A 1 403 ? -46.54012 23.76684 -12.77915 1.000 21.20000 402 ASN A CA 1
ATOM 3213 C C . ASN A 1 403 ? -47.48436 23.04224 -13.72822 1.000 18.59000 402 ASN A C 1
ATOM 3214 O O . ASN A 1 403 ? -47.04661 22.19628 -14.51140 1.000 22.44000 402 ASN A O 1
ATOM 3219 N N . ALA A 1 404 ? -48.77227 23.36754 -13.66508 1.000 16.93000 403 ALA A N 1
ATOM 3220 C CA . ALA A 1 404 ? -49.74348 22.73094 -14.54713 1.000 15.82000 403 ALA A CA 1
ATOM 3221 C C . ALA A 1 404 ? -49.76841 23.39919 -15.91501 1.000 14.76000 403 ALA A C 1
ATOM 3222 O O . ALA A 1 404 ? -49.75611 24.62821 -16.00579 1.000 16.41000 403 ALA A O 1
ATOM 3224 N N . PRO A 1 405 ? -49.82267 22.59040 -16.98215 1.000 17.30000 404 PRO A N 1
ATOM 3225 C CA . PRO A 1 405 ? -49.99963 23.12269 -18.33205 1.000 17.05000 404 PRO A CA 1
ATOM 3226 C C . PRO A 1 405 ? -51.46357 23.43709 -18.56890 1.000 16.02000 404 PRO A C 1
ATOM 3227 O O . PRO A 1 405 ? -52.31758 23.16914 -17.71789 1.000 14.28000 404 PRO A O 1
ATOM 3231 N N . HIS A 1 406 ? -51.75850 24.00037 -19.73078 1.000 16.59000 405 HIS A N 1
ATOM 3232 C CA . HIS A 1 406 ? -53.13645 24.31077 -20.06863 1.000 14.32000 405 HIS A CA 1
ATOM 3233 C C . HIS A 1 406 ? -54.02675 23.07298 -20.02880 1.000 12.40000 405 HIS A C 1
ATOM 3234 O O . HIS A 1 406 ? -53.55303 21.94589 -20.20704 1.000 14.84000 405 HIS A O 1
ATOM 3241 N N . ALA A 1 407 ? -55.31268 23.30224 -19.78568 1.000 14.26000 406 ALA A N 1
ATOM 3242 C CA . ALA A 1 407 ? -56.30193 22.22546 -19.67481 1.000 17.47000 406 ALA A CA 1
ATOM 3243 C C . ALA A 1 407 ? -56.19625 21.22265 -20.81600 1.000 16.56000 406 ALA A C 1
ATOM 3244 O O . ALA A 1 407 ? -56.07623 21.59883 -21.99094 1.000 14.86000 406 ALA A O 1
ATOM 3246 N N . GLY A 1 408 ? -56.22454 19.93759 -20.46723 1.000 13.42000 407 GLY A N 1
ATOM 3247 C CA . GLY A 1 408 ? -56.17486 18.87676 -21.45742 1.000 13.51000 407 GLY A CA 1
ATOM 3248 C C . GLY A 1 408 ? -54.77300 18.39047 -21.77260 1.000 15.96000 407 GLY A C 1
ATOM 3249 O O . GLY A 1 408 ? -54.60030 17.29753 -22.31781 1.000 18.13000 407 GLY A O 1
ATOM 3250 N N . ARG A 1 409 ? -53.76978 19.20617 -21.46852 1.000 14.11000 408 ARG A N 1
ATOM 3251 C CA . ARG A 1 409 ? -52.38889 18.81889 -21.73668 1.000 15.87000 408 ARG A CA 1
ATOM 3252 C C . ARG A 1 409 ? -51.85804 17.90955 -20.62687 1.000 13.14000 408 ARG A C 1
ATOM 3253 O O . ARG A 1 409 ? -52.37897 17.91148 -19.50784 1.000 15.23000 408 ARG A O 1
ATOM 3261 N N . TRP A 1 410 ? -50.82725 17.13836 -20.94808 1.000 16.70000 409 TRP A N 1
ATOM 3262 C CA . TRP A 1 410 ? -50.29843 16.16106 -19.99629 1.000 14.28000 409 TRP A CA 1
ATOM 3263 C C . TRP A 1 410 ? -49.61719 16.84368 -18.82121 1.000 16.06000 409 TRP A C 1
ATOM 3264 O O . TRP A 1 410 ? -48.78898 17.74351 -19.00010 1.000 16.03000 409 TRP A O 1
ATOM 3275 N N . PHE A 1 411 ? -49.96922 16.39755 -17.61627 1.000 15.79000 410 PHE A N 1
ATOM 3276 C CA . PHE A 1 411 ? -49.50300 16.99121 -16.37419 1.000 14.69000 410 PHE A CA 1
ATOM 3277 C C . PHE A 1 411 ? -48.79321 15.89290 -15.58443 1.000 15.49000 410 PHE A C 1
ATOM 3278 O O . PHE A 1 411 ? -49.39631 15.26288 -14.71051 1.000 16.81000 410 PHE A O 1
ATOM 3286 N N . PRO A 1 412 ? -47.50729 15.66164 -15.88656 1.000 17.50000 411 PRO A N 1
ATOM 3287 C CA . PRO A 1 412 ? -46.82854 14.50036 -15.29681 1.000 18.97000 411 PRO A CA 1
ATOM 3288 C C . PRO A 1 412 ? -46.76443 14.52107 -13.77081 1.000 19.10000 411 PRO A C 1
ATOM 3289 O O . PRO A 1 412 ? -46.87566 13.44699 -13.17200 1.000 18.79000 411 PRO A O 1
ATOM 3293 N N . GLN A 1 413 ? -46.59411 15.68992 -13.15261 1.000 17.56000 412 GLN A N 1
ATOM 3294 C CA . GLN A 1 413 ? -46.53600 15.75164 -11.69660 1.000 17.16000 412 GLN A CA 1
ATOM 3295 C C . GLN A 1 413 ? -47.84907 15.29585 -11.07560 1.000 20.33000 412 GLN A C 1
ATOM 3296 O O . GLN A 1 413 ? -47.84820 14.53867 -10.09874 1.000 18.26000 412 GLN A O 1
ATOM 3302 N N . GLN A 1 414 ? -48.97700 15.73522 -11.63145 1.000 18.23000 413 GLN A N 1
ATOM 3303 C CA . GLN A 1 414 ? -50.25208 15.26744 -11.09145 1.000 16.53000 413 GLN A CA 1
ATOM 3304 C C . GLN A 1 414 ? -50.48646 13.78955 -11.40471 1.000 13.60000 413 GLN A C 1
ATOM 3305 O O . GLN A 1 414 ? -51.05059 13.05554 -10.57980 1.000 17.21000 413 GLN A O 1
ATOM 3311 N N . PHE A 1 415 ? -50.05265 13.33866 -12.57882 1.000 13.89000 414 PHE A N 1
ATOM 3312 C CA . PHE A 1 415 ? -50.30301 11.94778 -12.94405 1.000 13.71000 414 PHE A CA 1
ATOM 3313 C C . PHE A 1 415 ? -49.58217 11.02643 -11.96326 1.000 17.25000 414 PHE A C 1
ATOM 3314 O O . PHE A 1 415 ? -50.15038 10.03149 -11.50541 1.000 17.31000 414 PHE A O 1
ATOM 3322 N N . GLU A 1 416 ? -48.34007 11.36407 -11.63028 1.000 17.06000 415 GLU A N 1
ATOM 3323 C CA . GLU A 1 416 ? -47.60321 10.53871 -10.66348 1.000 16.48000 415 GLU A CA 1
ATOM 3324 C C . GLU A 1 416 ? -48.32313 10.50165 -9.31444 1.000 18.25000 415 GLU A C 1
ATOM 3325 O O . GLU A 1 416 ? -48.45035 9.43756 -8.69162 1.000 20.58000 415 GLU A O 1
ATOM 3331 N N . ILE A 1 417 ? -48.80282 11.65768 -8.86720 1.000 15.35000 416 ILE A N 1
ATOM 3332 C CA . ILE A 1 417 ? -49.56872 11.74564 -7.62713 1.000 16.57000 416 ILE A CA 1
ATOM 3333 C C . ILE A 1 417 ? -50.86892 10.92798 -7.71420 1.000 19.95000 416 ILE A C 1
ATOM 3334 O O . ILE A 1 417 ? -51.21304 10.19189 -6.78831 1.000 17.61000 416 ILE A O 1
ATOM 3339 N N . LEU A 1 418 ? -51.58397 11.04035 -8.83213 1.000 16.06000 417 LEU A N 1
ATOM 3340 C CA . LEU A 1 418 ? -52.83116 10.29569 -9.00719 1.000 14.42000 417 LEU A CA 1
ATOM 3341 C C . LEU A 1 418 ? -52.62253 8.78063 -8.96748 1.000 16.79000 417 LEU A C 1
ATOM 3342 O O . LEU A 1 418 ? -53.45067 8.05073 -8.41756 1.000 18.19000 417 LEU A O 1
ATOM 3347 N N . VAL A 1 419 ? -51.50868 8.31146 -9.52363 1.000 16.92000 418 VAL A N 1
ATOM 3348 C CA . VAL A 1 419 ? -51.19602 6.88238 -9.50591 1.000 15.29000 418 VAL A CA 1
ATOM 3349 C C . VAL A 1 419 ? -50.76504 6.43802 -8.10602 1.000 18.89000 418 VAL A C 1
ATOM 3350 O O . VAL A 1 419 ? -51.26125 5.43205 -7.57617 1.000 19.52000 418 VAL A O 1
ATOM 3354 N N . ARG A 1 420 ? -49.85382 7.18769 -7.49794 1.000 17.31000 419 ARG A N 1
ATOM 3355 C CA . ARG A 1 420 ? -49.42081 6.86434 -6.13703 1.000 17.63000 419 ARG A CA 1
ATOM 3356 C C . ARG A 1 420 ? -50.59176 6.83945 -5.15996 1.000 22.19000 419 ARG A C 1
ATOM 3357 O O . ARG A 1 420 ? -50.62590 6.00829 -4.24911 1.000 19.51000 419 ARG A O 1
ATOM 3365 N N . ASN A 1 421 ? -51.55955 7.73472 -5.36173 1.000 17.04000 420 ASN A N 1
ATOM 3366 C CA . ASN A 1 421 ? -52.68846 7.86383 -4.45064 1.000 17.65000 420 ASN A CA 1
ATOM 3367 C C . ASN A 1 421 ? -53.91769 7.06320 -4.87071 1.000 14.72000 420 ASN A C 1
ATOM 3368 O O . ASN A 1 421 ? -55.00060 7.27237 -4.32660 1.000 14.55000 420 ASN A O 1
ATOM 3373 N N . ALA A 1 422 ? -53.75297 6.14833 -5.81588 1.000 15.86000 421 ALA A N 1
ATOM 3374 C CA . ALA A 1 422 ? -54.88319 5.38070 -6.32995 1.000 14.89000 421 ALA A CA 1
ATOM 3375 C C . ALA A 1 422 ? -55.55331 4.56866 -5.22105 1.000 19.75000 421 ALA A C 1
ATOM 3376 O O . ALA A 1 422 ? -54.87839 4.03834 -4.33419 1.000 19.17000 421 ALA A O 1
ATOM 3378 N N . TYR A 1 423 ? -56.87933 4.50799 -5.24698 1.000 15.75000 422 TYR A N 1
ATOM 3379 C CA . TYR A 1 423 ? -57.60448 3.64900 -4.30409 1.000 16.05000 422 TYR A CA 1
ATOM 3380 C C . TYR A 1 423 ? -58.81168 3.02542 -4.99513 1.000 18.95000 422 TYR A C 1
ATOM 3381 O O . TYR A 1 423 ? -59.74053 3.74071 -5.38294 1.000 19.08000 422 TYR A O 1
ATOM 3390 N N . PRO A 1 424 ? -58.79601 1.68844 -5.16837 1.000 19.64000 423 PRO A N 1
ATOM 3391 C CA . PRO A 1 424 ? -57.74321 0.76510 -4.70860 1.000 18.91000 423 PRO A CA 1
ATOM 3392 C C . PRO A 1 424 ? -56.40619 0.99890 -5.39065 1.000 19.44000 423 PRO A C 1
ATOM 3393 O O . PRO A 1 424 ? -56.37716 1.42710 -6.53957 1.000 15.72000 423 PRO A O 1
ATOM 3397 N N . PRO A 1 425 ? -55.30021 0.74551 -4.68176 1.000 17.84000 424 PRO A N 1
ATOM 3398 C CA . PRO A 1 425 ? -53.97719 0.99029 -5.26180 1.000 16.93000 424 PRO A CA 1
ATOM 3399 C C . PRO A 1 425 ? -53.79145 0.24048 -6.57095 1.000 19.62000 424 PRO A C 1
ATOM 3400 O O . PRO A 1 425 ? -54.36573 -0.83835 -6.75611 1.000 20.66000 424 PRO A O 1
ATOM 3404 N N . ILE A 1 426 ? -53.02337 0.82646 -7.48789 1.000 19.07000 425 ILE A N 1
ATOM 3405 C CA . ILE A 1 426 ? -52.74461 0.16962 -8.75103 1.000 20.20000 425 ILE A CA 1
ATOM 3406 C C . ILE A 1 426 ? -51.85589 -1.04264 -8.51531 1.000 21.84000 425 ILE A C 1
ATOM 3407 O O . ILE A 1 426 ? -50.88383 -0.98501 -7.76136 1.000 24.84000 425 ILE A O 1
ATOM 3412 N N . GLN A 1 427 ? -52.20920 -2.14044 -9.16148 1.000 23.38000 426 GLN A N 1
ATOM 3413 C CA A GLN A 1 427 ? -51.38049 -3.33565 -9.11775 0.580 28.99000 426 GLN A CA 1
ATOM 3414 C CA B GLN A 1 427 ? -51.42449 -3.36463 -9.12775 0.420 28.96000 426 GLN A CA 1
ATOM 3415 C C . GLN A 1 427 ? -50.72163 -3.58056 -10.46984 1.000 30.37000 426 GLN A C 1
ATOM 3416 O O . GLN A 1 427 ? -51.39273 -3.71021 -11.49282 1.000 32.07000 426 GLN A O 1
ATOM 3427 N N . PRO A 1 428 ? -49.37864 -3.61989 -10.47393 1.000 31.28000 427 PRO A N 1
ATOM 3428 C CA . PRO A 1 428 ? -48.60677 -3.81285 -11.70901 1.000 32.54000 427 PRO A CA 1
ATOM 3429 C C . PRO A 1 428 ? -49.04112 -5.05861 -12.47521 1.000 38.05000 427 PRO A C 1
ATOM 3430 O O . PRO A 1 428 ? -49.60531 -5.99657 -11.90335 1.000 42.57000 427 PRO A O 1
#

Solvent-accessible surface area: 16308 Å² total; per-residue (Å²): 133,81,105,21,1,20,92,50,18,64,25,0,44,15,36,66,4,11,83,58,0,74,49,20,1,99,154,23,102,70,109,81,12,6,31,28,0,106,65,0,6,82,44,23,3,2,11,57,2,38,60,44,50,20,10,112,64,78,91,5,0,100,13,17,0,38,29,0,37,128,24,36,148,151,46,69,81,42,0,6,0,13,0,0,0,33,0,1,0,11,15,16,2,26,20,112,41,22,38,7,54,3,88,38,87,119,107,0,35,62,100,0,48,62,67,0,1,53,41,1,8,64,16,3,56,29,116,130,1,72,45,2,30,0,0,0,0,2,1,10,41,5,3,0,0,14,34,51,31,72,109,51,106,34,0,38,97,0,60,114,8,1,38,88,0,2,66,56,0,0,34,97,1,27,86,8,101,19,0,6,0,0,2,6,0,9,15,0,12,56,0,0,68,103,125,26,20,91,24,0,9,76,33,0,0,106,1,0,92,44,8,120,87,19,41,96,1,6,23,0,0,0,0,1,20,28,17,0,0,2,22,82,1,48,58,6,102,63,27,95,72,94,16,66,68,82,28,0,65,23,1,57,16,1,80,118,0,34,45,2,6,0,9,63,0,0,50,27,0,42,93,31,0,53,68,98,45,4,44,77,88,6,1,0,0,0,0,0,0,0,6,4,0,2,33,74,20,32,84,96,78,56,20,135,21,80,21,117,62,77,88,47,16,63,33,15,0,35,34,0,12,0,2,3,0,81,21,10,21,0,67,0,0,0,7,0,0,0,0,62,36,39,73,39,54,36,117,110,19,3,15,1,10,9,4,0,20,4,0,0,34,0,21,10,7,9,103,88,83,89,108,5,122,96,7,101,51,26,92,46,20,73,1,1,40,42,140,15,89,2,98,110,53,85,80,65,54,0,11,7,28,66,106,5,36,8,22,42,90,47,0,59,86,0,0,55,39,0,1,128,5,3,102,51,77,5,133,108

B-factor: mean 21.37, std 8.62, range [9.35, 63.35]